Protein AF-A0AAP0DMY7-F1 (afdb_monomer_lite)

Secondary structure (DSSP, 8-state):
-------------------------HHHHHHHHHHHHHHHHTTSS----TT----TT----TTSPPPHHHHHHHHHHHHHHHHHHHHHHHHHSTTS---------THHHHHHHHHHT-EEEE-TTS-EEEHHHHGGGSTTPPPPHHHHHHHHHHHHHHHHTSTT---EEE--GGGG-HHHHSTTS-HHHHHHHHHHHHHHHTTT-TTGGG-TT-SEEEEEEEETTEEEEEEEETTTTEEEEE--BTTSS-TTTT---SS-STTS-HHHHHHHHHHHHHHHTT-TTHHHHHHPPEEEE--S--BSS-GGGHHHHHHHHHHH--SSSTT------SSHHHHHHHHHHHHHHHHHHHHH-TT-TTHHHHHHHHHHHHHHHHHHHHHHHHHHHHHHHHHHHHHHHHHHHHHHHHHHTTTT-PPPTT-HHHHHHHHHHHHHHHH---------TT-SSSTTS-HHHHHHHHHT---SS-----TTTGGG-SSS----PPPTT--HHHHHHHHHHHHHH-SHHHHHHHHTHHHHHHHTGGGTT----S-EEEEEETT-TTTTSTTHHHHHHSSHHHHHSTTEEEEEEETT--S-HHHHSHHHHHHHHHHHHHT-

Structure (mmCIF, N/CA/C/O backbone):
data_AF-A0AAP0DMY7-F1
#
_entry.id   AF-A0AAP0DMY7-F1
#
loop_
_atom_site.group_PDB
_atom_site.id
_atom_site.type_symbol
_atom_site.label_atom_id
_atom_site.label_alt_id
_atom_site.label_comp_id
_atom_site.label_asym_id
_atom_site.label_entity_id
_atom_site.label_seq_id
_atom_site.pdbx_PDB_ins_code
_atom_site.Cartn_x
_atom_site.Cartn_y
_atom_site.Cartn_z
_atom_site.occupancy
_atom_site.B_iso_or_equiv
_atom_site.auth_seq_id
_atom_site.auth_comp_id
_atom_site.auth_asym_id
_atom_site.auth_atom_id
_atom_site.pdbx_PDB_model_num
ATOM 1 N N . MET A 1 1 ? 78.404 1.050 -6.504 1.00 33.22 1 MET A N 1
ATOM 2 C CA . MET A 1 1 ? 78.507 1.822 -5.249 1.00 33.22 1 MET A CA 1
ATOM 3 C C . MET A 1 1 ? 77.389 2.849 -5.255 1.00 33.22 1 MET A C 1
ATOM 5 O O . MET A 1 1 ? 77.424 3.732 -6.095 1.00 33.22 1 MET A O 1
ATOM 9 N N . LYS A 1 2 ? 76.447 2.664 -4.326 1.00 31.78 2 LYS A N 1
ATOM 10 C CA . LYS A 1 2 ? 75.465 3.613 -3.780 1.00 31.78 2 LYS A CA 1
ATOM 11 C C . LYS A 1 2 ? 74.426 4.229 -4.722 1.00 31.78 2 LYS A C 1
ATOM 13 O O . LYS A 1 2 ? 74.643 5.258 -5.352 1.00 31.78 2 LYS A O 1
ATOM 18 N N . ASP A 1 3 ? 73.266 3.587 -4.648 1.00 28.78 3 ASP A N 1
ATOM 19 C CA . ASP A 1 3 ? 71.921 4.145 -4.726 1.00 28.78 3 ASP A CA 1
ATOM 20 C C . ASP A 1 3 ? 71.762 5.434 -3.907 1.00 28.78 3 ASP A C 1
ATOM 22 O O . ASP A 1 3 ? 72.259 5.543 -2.781 1.00 28.78 3 ASP A O 1
ATOM 26 N N . VAL A 1 4 ? 71.002 6.380 -4.458 1.00 31.36 4 VAL A N 1
ATOM 27 C CA . VAL A 1 4 ? 70.345 7.446 -3.700 1.00 31.36 4 VAL A CA 1
ATOM 28 C C . VAL A 1 4 ? 68.881 7.459 -4.122 1.00 31.36 4 VAL A C 1
ATOM 30 O O . VAL A 1 4 ? 68.542 7.816 -5.248 1.00 31.36 4 VAL A O 1
ATOM 33 N N . GLU A 1 5 ? 68.039 7.021 -3.191 1.00 30.05 5 GLU A N 1
ATOM 34 C CA . GLU A 1 5 ? 66.584 7.113 -3.219 1.00 30.05 5 GLU A CA 1
ATOM 35 C C . GLU A 1 5 ? 66.131 8.578 -3.259 1.00 30.05 5 GLU A C 1
ATOM 37 O O . GLU A 1 5 ? 66.563 9.398 -2.444 1.00 30.05 5 GLU A O 1
ATOM 42 N N . VAL A 1 6 ? 65.170 8.886 -4.130 1.00 32.16 6 VAL A N 1
ATOM 43 C CA . VAL A 1 6 ? 64.278 10.036 -3.955 1.00 32.16 6 VAL A CA 1
ATOM 44 C C . VAL A 1 6 ? 62.857 9.495 -3.861 1.00 32.16 6 VAL A C 1
ATOM 46 O O . VAL A 1 6 ? 62.374 8.798 -4.746 1.00 32.16 6 VAL A O 1
ATOM 49 N N . LYS A 1 7 ? 62.245 9.776 -2.711 1.00 28.39 7 LYS A N 1
ATOM 50 C CA . LYS A 1 7 ? 60.932 9.321 -2.259 1.00 28.39 7 LYS A CA 1
ATOM 51 C C . LYS A 1 7 ? 59.808 9.959 -3.076 1.00 28.39 7 LYS A C 1
ATOM 53 O O . LYS A 1 7 ? 59.668 11.180 -3.056 1.00 28.39 7 LYS A O 1
ATOM 58 N N . ASP A 1 8 ? 58.949 9.130 -3.659 1.00 31.23 8 ASP A N 1
ATOM 59 C CA . ASP A 1 8 ? 57.621 9.539 -4.115 1.00 31.23 8 ASP A CA 1
ATOM 60 C C . ASP A 1 8 ? 56.673 9.687 -2.916 1.00 31.23 8 ASP A C 1
ATOM 62 O O . ASP A 1 8 ? 56.383 8.733 -2.192 1.00 31.23 8 ASP A O 1
ATOM 66 N N . GLN A 1 9 ? 56.161 10.902 -2.708 1.00 28.31 9 GLN A N 1
ATOM 67 C CA . GLN A 1 9 ? 54.982 11.147 -1.882 1.00 28.31 9 GLN A CA 1
ATOM 68 C C . GLN A 1 9 ? 53.724 10.985 -2.743 1.00 28.31 9 GLN A C 1
ATOM 70 O O . GLN A 1 9 ? 53.165 11.960 -3.240 1.00 28.31 9 GLN A O 1
ATOM 75 N N . VAL A 1 10 ? 53.241 9.750 -2.880 1.00 30.94 10 VAL A N 1
ATOM 76 C CA . VAL A 1 10 ? 51.833 9.492 -3.206 1.00 30.94 10 VAL A CA 1
ATOM 77 C C . VAL A 1 10 ? 51.108 9.298 -1.880 1.00 30.94 10 VAL A C 1
ATOM 79 O O . VAL A 1 10 ? 51.170 8.244 -1.253 1.00 30.94 10 VAL A O 1
ATOM 82 N N . GLY A 1 11 ? 50.471 10.372 -1.415 1.00 26.17 11 GLY A N 1
ATOM 83 C CA . GLY A 1 11 ? 49.582 10.338 -0.264 1.00 26.17 11 GLY A CA 1
ATOM 84 C C . GLY A 1 11 ? 48.334 9.528 -0.593 1.00 26.17 11 GLY A C 1
ATOM 85 O O . GLY A 1 11 ? 47.442 10.001 -1.294 1.00 26.17 11 GLY A O 1
ATOM 86 N N . ASP A 1 12 ? 48.294 8.314 -0.059 1.00 30.17 12 ASP A N 1
ATOM 87 C CA . ASP A 1 12 ? 47.138 7.434 0.016 1.00 30.17 12 ASP A CA 1
ATOM 88 C C . ASP A 1 12 ? 45.972 8.144 0.738 1.00 30.17 12 ASP A C 1
ATOM 90 O O . ASP A 1 12 ? 45.945 8.278 1.963 1.00 30.17 12 ASP A O 1
ATOM 94 N N . LYS A 1 13 ? 45.016 8.662 -0.042 1.00 28.78 13 LYS A N 1
ATOM 95 C CA . LYS A 1 13 ? 43.703 9.130 0.429 1.00 28.78 13 LYS A CA 1
ATOM 96 C C . LYS A 1 13 ? 42.606 8.177 -0.051 1.00 28.78 13 LYS A C 1
ATOM 98 O O . LYS A 1 13 ? 41.609 8.613 -0.610 1.00 28.78 13 LYS A O 1
ATOM 103 N N . ASN A 1 14 ? 42.776 6.878 0.183 1.00 30.69 14 ASN A N 1
ATOM 104 C CA . ASN A 1 14 ? 41.689 5.902 0.116 1.00 30.69 14 ASN A CA 1
ATOM 105 C C . ASN A 1 14 ? 41.454 5.279 1.499 1.00 30.69 14 ASN A C 1
ATOM 107 O O . ASN A 1 14 ? 41.709 4.102 1.737 1.00 30.69 14 ASN A O 1
ATOM 111 N N . LYS A 1 15 ? 40.931 6.075 2.440 1.00 29.81 15 LYS A N 1
ATOM 112 C CA . LYS A 1 15 ? 40.285 5.552 3.652 1.00 29.81 15 LYS A CA 1
ATOM 113 C C . LYS A 1 15 ? 39.044 6.369 4.002 1.00 29.81 15 LYS A C 1
ATOM 115 O O . LYS A 1 15 ? 39.104 7.589 4.104 1.00 29.81 15 LYS A O 1
ATOM 120 N N . SER A 1 16 ? 37.976 5.625 4.291 1.00 30.84 16 SER A N 1
ATOM 121 C CA . SER A 1 16 ? 36.690 6.012 4.893 1.00 30.84 16 SER A CA 1
ATOM 122 C C . SER A 1 16 ? 35.523 6.404 3.976 1.00 30.84 16 SER A C 1
ATOM 124 O O . SER A 1 16 ? 34.874 7.412 4.186 1.00 30.84 16 SER A O 1
ATOM 126 N N . GLU A 1 17 ? 35.137 5.495 3.083 1.00 28.31 17 GLU A N 1
ATOM 127 C CA . GLU A 1 17 ? 33.717 5.127 2.950 1.00 28.31 17 GLU A CA 1
ATOM 128 C C . GLU A 1 17 ? 33.629 3.596 3.018 1.00 28.31 17 GLU A C 1
ATOM 130 O O . GLU A 1 17 ? 33.496 2.895 2.021 1.00 28.31 17 GLU A O 1
ATOM 135 N N . LYS A 1 18 ? 33.804 3.039 4.225 1.00 27.62 18 LYS A N 1
ATOM 136 C CA . LYS A 1 18 ? 33.257 1.711 4.507 1.00 27.62 18 LYS A CA 1
ATOM 137 C C . LYS A 1 18 ? 31.767 1.937 4.708 1.00 27.62 18 LYS A C 1
ATOM 139 O O . LYS A 1 18 ? 31.373 2.450 5.752 1.00 27.62 18 LYS A O 1
ATOM 144 N N . GLU A 1 19 ? 30.974 1.599 3.696 1.00 30.16 19 GLU A N 1
ATOM 145 C CA . GLU A 1 19 ? 29.554 1.321 3.878 1.00 30.16 19 GLU A CA 1
ATOM 146 C C . GLU A 1 19 ? 29.430 0.350 5.053 1.00 30.16 19 GLU A C 1
ATOM 148 O O . GLU A 1 19 ? 29.888 -0.794 4.993 1.00 30.16 19 GLU A O 1
ATOM 153 N N . GLU A 1 20 ? 28.868 0.832 6.152 1.00 26.41 20 GLU A N 1
ATOM 154 C CA . GLU A 1 20 ? 28.480 0.016 7.291 1.00 26.41 20 GLU A CA 1
ATOM 155 C C . GLU A 1 20 ? 27.273 -0.824 6.838 1.00 26.41 20 GLU A C 1
ATOM 157 O O . GLU A 1 20 ? 26.115 -0.493 7.087 1.00 26.41 20 GLU A O 1
ATOM 162 N N . ARG A 1 21 ? 27.536 -1.879 6.053 1.00 33.97 21 ARG A N 1
ATOM 163 C CA . ARG A 1 21 ? 26.544 -2.913 5.757 1.00 33.97 21 ARG A CA 1
ATOM 164 C C . ARG A 1 21 ? 26.190 -3.568 7.082 1.00 33.97 21 ARG A C 1
ATOM 166 O O . ARG A 1 21 ? 27.060 -4.091 7.770 1.00 33.97 21 ARG A O 1
ATOM 173 N N . MET A 1 22 ? 24.911 -3.516 7.431 1.00 36.94 22 MET A N 1
ATOM 174 C CA . MET A 1 22 ? 24.373 -4.229 8.580 1.00 36.94 22 MET A CA 1
ATOM 175 C C . MET A 1 22 ? 24.661 -5.725 8.365 1.00 36.94 22 MET A C 1
ATOM 177 O O . MET A 1 22 ? 24.179 -6.294 7.387 1.00 36.94 22 MET A O 1
ATOM 181 N N . GLU A 1 23 ? 25.481 -6.347 9.217 1.00 36.72 23 GLU A N 1
ATOM 182 C CA . GLU A 1 23 ? 25.623 -7.807 9.242 1.00 36.72 23 GLU A CA 1
ATOM 183 C C . GLU A 1 23 ? 24.262 -8.390 9.639 1.00 36.72 23 GLU A C 1
ATOM 185 O O . GLU A 1 23 ? 23.835 -8.307 10.792 1.00 36.72 23 GLU A O 1
ATOM 190 N N . ILE A 1 24 ? 23.527 -8.894 8.649 1.00 47.31 24 ILE A N 1
ATOM 191 C CA . ILE A 1 24 ? 22.260 -9.590 8.861 1.00 47.31 24 ILE A CA 1
ATOM 192 C C . ILE A 1 24 ? 22.604 -10.969 9.425 1.00 47.31 24 ILE A C 1
ATOM 194 O O . ILE A 1 24 ? 23.460 -11.662 8.878 1.00 47.31 24 ILE A O 1
ATOM 198 N N . SER A 1 25 ? 21.980 -11.359 10.539 1.00 48.72 25 SER A N 1
ATOM 199 C CA . SER A 1 25 ? 22.262 -12.664 11.137 1.00 48.72 25 SER A CA 1
ATOM 200 C C . SER A 1 25 ? 21.790 -13.797 10.211 1.00 48.72 25 SER A C 1
ATOM 202 O O . SER A 1 25 ? 20.750 -13.652 9.559 1.00 48.72 25 SER A O 1
ATOM 204 N N . PRO A 1 26 ? 22.486 -14.949 10.192 1.00 48.09 26 PRO A N 1
ATOM 205 C CA . PRO A 1 26 ? 22.055 -16.128 9.437 1.00 48.09 26 PRO A CA 1
ATOM 206 C C . PRO A 1 26 ? 20.607 -16.554 9.733 1.00 48.09 26 PRO A C 1
ATOM 208 O O . PRO A 1 26 ? 19.910 -17.030 8.848 1.00 48.09 26 PRO A O 1
ATOM 211 N N . GLU A 1 27 ? 20.116 -16.307 10.951 1.00 49.59 27 GLU A N 1
ATOM 212 C CA . GLU A 1 27 ? 18.732 -16.577 11.368 1.00 49.59 27 GLU A CA 1
ATOM 213 C C . GLU A 1 27 ? 17.700 -15.697 10.635 1.00 49.59 27 GLU A C 1
ATOM 215 O O . GLU A 1 27 ? 16.601 -16.151 10.313 1.00 49.59 27 GLU A O 1
ATOM 220 N N . VAL A 1 28 ? 18.031 -14.430 10.355 1.00 54.03 28 VAL A N 1
ATOM 221 C CA . VAL A 1 28 ? 17.162 -13.516 9.592 1.00 54.03 28 VAL A CA 1
ATOM 222 C C . VAL A 1 28 ? 17.179 -13.879 8.109 1.00 54.03 28 VAL A C 1
ATOM 224 O O . VAL A 1 28 ? 16.142 -13.799 7.455 1.00 54.03 28 VAL A O 1
ATOM 227 N N . GLU A 1 29 ? 18.327 -14.311 7.588 1.00 52.09 29 GLU A N 1
ATOM 228 C CA . GLU A 1 29 ? 18.454 -14.832 6.225 1.00 52.09 29 GLU A CA 1
ATOM 229 C C . GLU A 1 29 ? 17.664 -16.133 6.043 1.00 52.09 29 GLU A C 1
ATOM 231 O O . GLU A 1 29 ? 16.883 -16.250 5.099 1.00 52.09 29 GLU A O 1
ATOM 236 N N . GLU A 1 30 ? 17.768 -17.068 6.988 1.00 54.69 30 GLU A N 1
ATOM 237 C CA . GLU A 1 30 ? 16.985 -18.300 6.987 1.00 54.69 30 GLU A CA 1
ATOM 238 C C . GLU A 1 30 ? 15.486 -17.997 7.082 1.00 54.69 30 GLU A C 1
ATOM 240 O O . GLU A 1 30 ? 14.722 -18.495 6.261 1.00 54.69 30 GLU A O 1
ATOM 245 N N . LYS A 1 31 ? 15.054 -17.096 7.978 1.00 56.88 31 LYS A N 1
ATOM 246 C CA . LYS A 1 31 ? 13.648 -16.666 8.072 1.00 56.88 31 LYS A CA 1
ATOM 247 C C . LYS A 1 31 ? 13.155 -15.980 6.794 1.00 56.88 31 LYS A C 1
ATOM 249 O O . LYS A 1 31 ? 12.044 -16.262 6.363 1.00 56.88 31 LYS A O 1
ATOM 254 N N . TYR A 1 32 ? 13.965 -15.132 6.159 1.00 61.94 32 TYR A N 1
ATOM 255 C CA . TYR A 1 32 ? 13.622 -14.472 4.893 1.00 61.94 32 TYR A CA 1
ATOM 256 C C . TYR A 1 32 ? 13.471 -15.483 3.749 1.00 61.94 32 TYR A C 1
ATOM 258 O O . TYR A 1 32 ? 12.486 -15.456 3.010 1.00 61.94 32 TYR A O 1
ATOM 266 N N . ILE A 1 33 ? 14.411 -16.426 3.631 1.00 59.09 33 ILE A N 1
ATOM 267 C CA . ILE A 1 33 ? 14.367 -17.509 2.642 1.00 59.09 33 ILE A CA 1
ATOM 268 C C . ILE A 1 33 ? 13.181 -18.441 2.918 1.00 59.09 33 ILE A C 1
ATOM 270 O O . ILE A 1 33 ? 12.505 -18.856 1.977 1.00 59.09 33 ILE A O 1
ATOM 274 N N . VAL A 1 34 ? 12.905 -18.753 4.186 1.00 55.09 34 VAL A N 1
ATOM 275 C CA . VAL A 1 34 ? 11.767 -19.569 4.616 1.00 55.09 34 VAL A CA 1
ATOM 276 C C . VAL A 1 34 ? 10.459 -18.841 4.339 1.00 55.09 34 VAL A C 1
ATOM 278 O O . VAL A 1 34 ? 9.608 -19.439 3.714 1.00 55.09 34 VAL A O 1
ATOM 281 N N . GLU A 1 35 ? 10.275 -17.563 4.666 1.00 54.47 35 GLU A N 1
ATOM 282 C CA . GLU A 1 35 ? 9.043 -16.819 4.342 1.00 54.47 35 GLU A CA 1
ATOM 283 C C . GLU A 1 35 ? 8.831 -16.692 2.822 1.00 54.47 35 GLU A C 1
ATOM 285 O O . GLU A 1 35 ? 7.709 -16.866 2.333 1.00 54.47 35 GLU A O 1
ATOM 290 N N . LYS A 1 36 ? 9.917 -16.490 2.061 1.00 54.31 36 LYS A N 1
ATOM 291 C CA . LYS A 1 36 ? 9.911 -16.504 0.590 1.00 54.31 36 LYS A CA 1
ATOM 292 C C . LYS A 1 36 ? 9.543 -17.889 0.027 1.00 54.31 36 LYS A C 1
ATOM 294 O O . LYS A 1 36 ? 8.844 -17.954 -0.978 1.00 54.31 36 LYS A O 1
ATOM 299 N N . LYS A 1 37 ? 9.942 -18.995 0.678 1.00 46.88 37 LYS A N 1
ATOM 300 C CA . LYS A 1 37 ? 9.640 -20.389 0.275 1.00 46.88 37 LYS A CA 1
ATOM 301 C C . LYS A 1 37 ? 8.308 -20.936 0.817 1.00 46.88 37 LYS A C 1
ATOM 303 O O . LYS A 1 37 ? 7.601 -21.620 0.088 1.00 46.88 37 LYS A O 1
ATOM 308 N N . VAL A 1 38 ? 7.910 -20.626 2.046 1.00 45.56 38 VAL A N 1
ATOM 309 C CA . VAL A 1 38 ? 6.677 -21.098 2.702 1.00 45.56 38 VAL A CA 1
ATOM 310 C C . VAL A 1 38 ? 5.460 -20.614 1.929 1.00 45.56 38 VAL A C 1
ATOM 312 O O . VAL A 1 38 ? 4.550 -21.396 1.696 1.00 45.56 38 VAL A O 1
ATOM 315 N N . ARG A 1 39 ? 5.467 -19.390 1.387 1.00 42.44 39 ARG A N 1
ATOM 316 C CA . ARG A 1 39 ? 4.381 -18.941 0.496 1.00 42.44 39 ARG A CA 1
ATOM 317 C C . ARG A 1 39 ? 4.388 -19.582 -0.894 1.00 42.44 39 ARG A C 1
ATOM 319 O O . ARG A 1 39 ? 3.336 -19.632 -1.516 1.00 42.44 39 ARG A O 1
ATOM 326 N N . THR A 1 40 ? 5.514 -20.142 -1.346 1.00 36.81 40 THR A N 1
ATOM 327 C CA . THR A 1 40 ? 5.534 -20.979 -2.562 1.00 36.81 40 THR A CA 1
ATOM 328 C C . THR A 1 40 ? 4.990 -22.394 -2.329 1.00 36.81 40 THR A C 1
ATOM 330 O O . THR A 1 40 ? 4.671 -23.064 -3.303 1.00 36.81 40 THR A O 1
ATOM 333 N N . HIS A 1 41 ? 4.878 -22.853 -1.072 1.00 34.12 41 HIS A N 1
ATOM 334 C CA . HIS A 1 41 ? 4.470 -24.225 -0.713 1.00 34.12 41 HIS A CA 1
ATOM 335 C C . HIS A 1 41 ? 3.215 -24.311 0.180 1.00 34.12 41 HIS A C 1
ATOM 337 O O . HIS A 1 41 ? 2.696 -25.404 0.395 1.00 34.12 41 HIS A O 1
ATOM 343 N N . ALA A 1 42 ? 2.675 -23.191 0.673 1.00 32.53 42 ALA A N 1
ATOM 344 C CA . ALA A 1 42 ? 1.451 -23.143 1.475 1.00 32.53 42 ALA A CA 1
ATOM 345 C C . ALA A 1 42 ? 0.194 -23.359 0.608 1.00 32.53 42 ALA A C 1
ATOM 347 O O . ALA A 1 42 ? -0.609 -22.454 0.387 1.00 32.53 42 ALA A O 1
ATOM 348 N N . LYS A 1 43 ? 0.038 -24.582 0.097 1.00 36.59 43 LYS A N 1
ATOM 349 C CA . LYS A 1 43 ? -1.237 -25.156 -0.355 1.00 36.59 43 LYS A CA 1
ATOM 350 C C . LYS A 1 43 ? -1.538 -26.517 0.274 1.00 36.59 43 LYS A C 1
ATOM 352 O O . LYS A 1 43 ? -2.579 -27.091 -0.023 1.00 36.59 43 LYS A O 1
ATOM 357 N N . GLU A 1 44 ? -0.708 -27.000 1.193 1.00 36.03 44 GLU A N 1
ATOM 358 C CA . GLU A 1 44 ? -0.984 -28.230 1.931 1.00 36.03 44 GLU A CA 1
ATOM 359 C C . GLU A 1 44 ? -0.883 -27.969 3.440 1.00 36.03 44 GLU A C 1
ATOM 361 O O . GLU A 1 44 ? 0.205 -27.926 4.002 1.00 36.03 44 GLU A O 1
ATOM 366 N N . GLY A 1 45 ? -2.037 -27.789 4.097 1.00 34.94 45 GLY A N 1
ATOM 367 C CA . GLY A 1 45 ? -2.200 -28.313 5.457 1.00 34.94 45 GLY A CA 1
ATOM 368 C C . GLY A 1 45 ? -2.427 -27.380 6.652 1.00 34.94 45 GLY A C 1
ATOM 369 O O . GLY A 1 45 ? -2.497 -27.919 7.748 1.00 34.94 45 GLY A O 1
ATOM 370 N N . GLU A 1 46 ? -2.603 -26.059 6.522 1.00 30.84 46 GLU A N 1
ATOM 371 C CA . GLU A 1 46 ? -2.978 -25.215 7.679 1.00 30.84 46 GLU A CA 1
ATOM 372 C C . GLU A 1 46 ? -4.123 -24.243 7.349 1.00 30.84 46 GLU A C 1
ATOM 374 O O . GLU A 1 46 ? -4.069 -23.506 6.360 1.00 30.84 46 GLU A O 1
ATOM 379 N N . GLU A 1 47 ? -5.177 -24.246 8.177 1.00 33.34 47 GLU A N 1
ATOM 380 C CA . GLU A 1 47 ? -6.313 -23.319 8.100 1.00 33.34 47 GLU A CA 1
ATOM 381 C C . GLU A 1 47 ? -5.849 -21.877 8.351 1.00 33.34 47 GLU A C 1
ATOM 383 O O . GLU A 1 47 ? -5.790 -21.376 9.474 1.00 33.34 47 GLU A O 1
ATOM 388 N N . TYR A 1 48 ? -5.518 -21.187 7.263 1.00 29.67 48 TYR A N 1
ATOM 389 C CA . TYR A 1 48 ? -5.289 -19.751 7.253 1.00 29.67 48 TYR A CA 1
ATOM 390 C C . TYR A 1 48 ? -6.623 -19.004 7.404 1.00 29.67 48 TYR A C 1
ATOM 392 O O . TYR A 1 48 ? -7.553 -19.188 6.618 1.00 29.67 48 TYR A O 1
ATOM 400 N N . ASN A 1 49 ? -6.695 -18.135 8.417 1.00 29.45 49 ASN A N 1
ATOM 401 C CA . ASN A 1 49 ? -7.840 -17.277 8.734 1.00 29.45 49 ASN A CA 1
ATOM 402 C C . ASN A 1 49 ? -8.455 -16.614 7.484 1.00 29.45 49 ASN A C 1
ATOM 404 O O . ASN A 1 49 ? -7.795 -15.860 6.766 1.00 29.45 49 ASN A O 1
ATOM 408 N N . ALA A 1 50 ? -9.755 -16.830 7.281 1.00 28.09 50 ALA A N 1
ATOM 409 C CA . ALA A 1 50 ? -10.524 -16.436 6.098 1.00 28.09 50 ALA A CA 1
ATOM 410 C C . ALA A 1 50 ? -10.703 -14.910 5.873 1.00 28.09 50 ALA A C 1
ATOM 412 O O . ALA A 1 50 ? -11.422 -14.508 4.958 1.00 28.09 50 ALA A O 1
ATOM 413 N N . GLU A 1 51 ? -10.046 -14.040 6.650 1.00 31.73 51 GLU A N 1
ATOM 414 C CA . GLU A 1 51 ? -10.118 -12.573 6.499 1.00 31.73 51 GLU A CA 1
ATOM 415 C C . GLU A 1 51 ? -9.008 -11.968 5.613 1.00 31.73 51 GLU A C 1
ATOM 417 O O . GLU A 1 51 ? -9.112 -10.808 5.200 1.00 31.73 51 GLU A O 1
ATOM 422 N N . GLU A 1 52 ? -7.979 -12.743 5.252 1.00 37.69 52 GLU A N 1
ATOM 423 C CA . GLU A 1 52 ? -6.956 -12.371 4.258 1.00 37.69 52 GLU A CA 1
ATOM 424 C C . GLU A 1 52 ? -7.183 -13.099 2.922 1.00 37.69 52 GLU A C 1
ATOM 426 O O . GLU A 1 52 ? -6.259 -13.618 2.301 1.00 37.69 52 GLU A O 1
ATOM 431 N N . LYS A 1 53 ? -8.418 -13.093 2.404 1.00 28.36 53 LYS A N 1
ATOM 432 C CA . LYS A 1 53 ? -8.589 -13.232 0.951 1.00 28.36 53 LYS A CA 1
ATOM 433 C C . LYS A 1 53 ? -8.015 -11.977 0.294 1.00 28.36 53 LYS A C 1
ATOM 435 O O . LYS A 1 53 ? -8.713 -10.983 0.097 1.00 28.36 53 LYS A O 1
ATOM 440 N N . MET A 1 54 ? -6.723 -12.011 -0.031 1.00 38.03 54 MET A N 1
ATOM 441 C CA . MET A 1 54 ? -6.216 -11.227 -1.150 1.00 38.03 54 MET A CA 1
ATOM 442 C C . MET A 1 54 ? -7.085 -11.591 -2.354 1.00 38.03 54 MET A C 1
ATOM 444 O O . MET A 1 54 ? -7.245 -12.770 -2.666 1.00 38.03 54 MET A O 1
ATOM 448 N N . SER A 1 55 ? -7.720 -10.590 -2.965 1.00 34.56 55 SER A N 1
ATOM 449 C CA . SER A 1 55 ? -8.478 -10.777 -4.200 1.00 34.56 55 SER A CA 1
ATOM 450 C C . SER A 1 55 ? -7.616 -11.522 -5.221 1.00 34.56 55 SER A C 1
ATOM 452 O O . SER A 1 55 ? -6.391 -11.377 -5.222 1.00 34.56 55 SER A O 1
ATOM 454 N N . GLU A 1 56 ? -8.249 -12.283 -6.115 1.00 35.28 56 GLU A N 1
ATOM 455 C CA . GLU A 1 56 ? -7.594 -13.064 -7.182 1.00 35.28 56 GLU A CA 1
ATOM 456 C C . GLU A 1 56 ? -6.681 -12.228 -8.118 1.00 35.28 56 GLU A C 1
ATOM 458 O O . GLU A 1 56 ? -6.027 -12.784 -8.996 1.00 35.28 56 GLU A O 1
ATOM 463 N N . GLU A 1 57 ? -6.572 -10.907 -7.911 1.00 45.47 57 GLU A N 1
ATOM 464 C CA . GLU A 1 57 ? -5.723 -9.983 -8.671 1.00 45.47 57 GLU A CA 1
ATOM 465 C C . GLU A 1 57 ? -4.617 -9.271 -7.857 1.00 45.47 57 GLU A C 1
ATOM 467 O O . GLU A 1 57 ? -3.890 -8.452 -8.416 1.00 45.47 57 GLU A O 1
ATOM 472 N N . GLY A 1 58 ? -4.442 -9.543 -6.556 1.00 61.66 58 GLY A N 1
ATOM 473 C CA . GLY A 1 58 ? -3.332 -8.986 -5.751 1.00 61.66 58 GLY A CA 1
ATOM 474 C C . GLY A 1 58 ? -3.336 -7.457 -5.548 1.00 61.66 58 GLY A C 1
ATOM 475 O O . GLY A 1 58 ? -2.474 -6.920 -4.853 1.00 61.66 58 GLY A O 1
ATOM 476 N N . MET A 1 59 ? -4.313 -6.748 -6.116 1.00 78.12 59 MET A N 1
ATOM 477 C CA . MET A 1 59 ? -4.473 -5.300 -6.018 1.00 78.12 59 MET A CA 1
ATOM 478 C C . MET A 1 59 ? -5.259 -4.913 -4.761 1.00 78.12 59 MET A C 1
ATOM 480 O O . MET A 1 59 ? -6.297 -5.497 -4.446 1.00 78.12 59 MET A O 1
ATOM 484 N N . MET A 1 60 ? -4.799 -3.877 -4.056 1.00 83.00 60 MET A N 1
ATOM 485 C CA . MET A 1 60 ? -5.467 -3.395 -2.850 1.00 83.00 60 MET A CA 1
ATOM 486 C C . MET A 1 60 ? -6.892 -2.883 -3.133 1.00 83.00 60 MET A C 1
ATOM 488 O O . MET A 1 60 ? -7.103 -2.098 -4.061 1.00 83.00 60 MET A O 1
ATOM 492 N N . ASP A 1 61 ? -7.874 -3.263 -2.308 1.00 84.19 61 ASP A N 1
ATOM 493 C CA . ASP A 1 61 ? -9.232 -2.712 -2.413 1.00 84.19 61 ASP A CA 1
ATOM 494 C C . ASP A 1 61 ? -9.259 -1.252 -1.938 1.00 84.19 61 ASP A C 1
ATOM 496 O O . ASP A 1 61 ? -9.145 -0.963 -0.742 1.00 84.19 61 ASP A O 1
ATOM 500 N N . ILE A 1 62 ? -9.432 -0.344 -2.896 1.00 85.69 62 ILE A N 1
ATOM 501 C CA . ILE A 1 62 ? -9.435 1.109 -2.719 1.00 85.69 62 ILE A CA 1
ATOM 502 C C . ILE A 1 62 ? -10.668 1.641 -1.964 1.00 85.69 62 ILE A C 1
ATOM 504 O O . ILE A 1 62 ? -10.622 2.741 -1.412 1.00 85.69 62 ILE A O 1
ATOM 508 N N . ASN A 1 63 ? -11.765 0.876 -1.915 1.00 83.25 63 ASN A N 1
ATOM 509 C CA . ASN A 1 63 ? -13.042 1.306 -1.332 1.00 83.25 63 ASN A CA 1
ATOM 510 C C . ASN A 1 63 ? -13.303 0.724 0.069 1.00 83.25 63 ASN A C 1
ATOM 512 O O . ASN A 1 63 ? -14.211 1.181 0.764 1.00 83.25 63 ASN A O 1
ATOM 516 N N . ARG A 1 64 ? -12.519 -0.265 0.511 1.00 84.50 64 ARG A N 1
ATOM 517 C CA . ARG A 1 64 ? -12.667 -0.890 1.834 1.00 84.50 64 ARG A CA 1
ATOM 518 C C . ARG A 1 64 ? -12.323 0.090 2.974 1.00 84.50 64 ARG A C 1
ATOM 520 O O . ARG A 1 64 ? -11.457 0.958 2.854 1.00 84.50 64 ARG A O 1
ATOM 527 N N . ALA A 1 65 ? -12.915 -0.112 4.151 1.00 73.62 65 ALA A N 1
ATOM 528 C CA . ALA A 1 65 ? -12.526 0.593 5.376 1.00 73.62 65 ALA A CA 1
ATOM 529 C C . ALA A 1 65 ? -1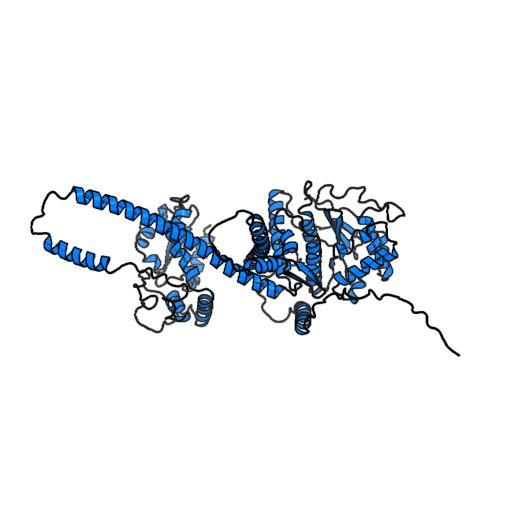1.212 0.060 5.989 1.00 73.62 65 ALA A C 1
ATOM 531 O O . ALA A 1 65 ? -10.928 -1.137 5.937 1.00 73.62 65 ALA A O 1
ATOM 532 N N . ALA A 1 66 ? -10.431 0.945 6.618 1.00 76.38 66 ALA A N 1
ATOM 533 C CA . ALA A 1 66 ? -9.199 0.571 7.315 1.00 76.38 66 ALA A CA 1
ATOM 534 C C . ALA A 1 66 ? -9.475 -0.398 8.472 1.00 76.38 66 ALA A C 1
ATOM 536 O O . ALA A 1 66 ? -10.336 -0.116 9.320 1.00 76.38 66 ALA A O 1
ATOM 537 N N . ASN A 1 67 ? -8.714 -1.485 8.554 1.00 81.19 67 ASN A N 1
ATOM 538 C CA . ASN A 1 67 ? -8.798 -2.437 9.656 1.00 81.19 67 ASN A CA 1
ATOM 539 C C . ASN A 1 67 ? -8.055 -1.929 10.910 1.00 81.19 67 ASN A C 1
ATOM 541 O O . ASN A 1 67 ? -7.360 -0.910 10.894 1.00 81.19 67 ASN A O 1
ATOM 545 N N . LYS A 1 68 ? -8.216 -2.633 12.036 1.00 78.12 68 LYS A N 1
ATOM 546 C CA . LYS A 1 68 ? -7.610 -2.241 13.320 1.00 78.12 68 LYS A CA 1
ATOM 547 C C . LYS A 1 68 ? -6.081 -2.149 13.246 1.00 78.12 68 LYS A C 1
ATOM 549 O O . LYS A 1 68 ? -5.510 -1.218 13.807 1.00 78.12 68 LYS A O 1
ATOM 554 N N . ARG A 1 69 ? -5.429 -3.083 12.549 1.00 80.12 69 ARG A N 1
ATOM 555 C CA . ARG A 1 69 ? -3.967 -3.137 12.404 1.00 80.12 69 ARG A CA 1
ATOM 556 C C . ARG A 1 69 ? -3.441 -1.950 11.597 1.00 80.12 69 ARG A C 1
ATOM 558 O O . ARG A 1 69 ? -2.508 -1.289 12.040 1.00 80.12 69 ARG A O 1
ATOM 565 N N . GLU A 1 70 ? -4.082 -1.628 10.477 1.00 84.75 70 GLU A N 1
ATOM 566 C CA . GLU A 1 70 ? -3.754 -0.453 9.657 1.00 84.75 70 GLU A CA 1
ATOM 567 C C . GLU A 1 70 ? -3.894 0.845 10.464 1.00 84.75 70 GLU A C 1
ATOM 569 O O . GLU A 1 70 ? -2.999 1.685 10.455 1.00 84.75 70 GLU A O 1
ATOM 574 N N . ARG A 1 71 ? -4.965 0.992 11.257 1.00 82.81 71 ARG A N 1
ATOM 575 C CA . ARG A 1 71 ? -5.147 2.179 12.114 1.00 82.81 71 ARG A CA 1
ATOM 576 C C . ARG A 1 71 ? -4.022 2.339 13.142 1.00 82.81 71 ARG A C 1
ATOM 578 O O . ARG A 1 71 ? -3.567 3.460 13.358 1.00 82.81 71 ARG A O 1
ATOM 585 N N . LEU A 1 72 ? -3.563 1.246 13.755 1.00 81.69 72 LEU A N 1
ATOM 586 C CA . LEU A 1 72 ? -2.463 1.267 14.730 1.00 81.69 72 LEU A CA 1
ATOM 587 C C . LEU A 1 72 ? -1.129 1.656 14.082 1.00 81.69 72 LEU A C 1
ATOM 589 O O . LEU A 1 72 ? -0.411 2.509 14.604 1.00 81.69 72 LEU A O 1
ATOM 593 N N . LEU A 1 73 ? -0.817 1.074 12.924 1.00 85.12 73 LEU A N 1
ATOM 594 C CA . LEU A 1 73 ? 0.388 1.402 12.158 1.00 85.12 73 LEU A CA 1
ATOM 595 C C . LEU A 1 73 ? 0.382 2.855 11.685 1.00 85.12 73 LEU A C 1
ATOM 597 O O . LEU A 1 73 ? 1.394 3.552 11.793 1.00 85.12 73 LEU A O 1
ATOM 601 N N . TRP A 1 74 ? -0.771 3.339 11.227 1.00 88.69 74 TRP A N 1
ATOM 602 C CA . TRP A 1 74 ? -0.937 4.736 10.858 1.00 88.69 74 TRP A CA 1
ATOM 603 C C . TRP A 1 74 ? -0.702 5.664 12.053 1.00 88.69 74 TRP A C 1
ATOM 605 O O . TRP A 1 74 ? 0.104 6.587 11.960 1.00 88.69 74 TRP A O 1
ATOM 615 N N . GLN A 1 75 ? -1.316 5.394 13.210 1.00 83.44 75 GLN A N 1
ATOM 616 C CA . GLN A 1 75 ? -1.093 6.173 14.437 1.00 83.44 75 GLN A CA 1
ATOM 617 C C . GLN A 1 75 ? 0.375 6.172 14.877 1.00 83.44 75 GLN A C 1
ATOM 619 O O . GLN A 1 75 ? 0.896 7.212 15.284 1.00 83.44 75 GLN A O 1
ATOM 624 N N . TYR A 1 76 ? 1.057 5.032 14.756 1.00 86.50 76 TYR A N 1
ATOM 625 C CA . TYR A 1 76 ? 2.485 4.930 15.034 1.00 86.50 76 TYR A CA 1
ATOM 626 C C . TYR A 1 76 ? 3.310 5.861 14.143 1.00 86.50 76 TYR A C 1
ATOM 628 O O . TYR A 1 76 ? 4.105 6.659 14.647 1.00 86.50 76 TYR A O 1
ATOM 636 N N . LEU A 1 77 ? 3.065 5.832 12.829 1.00 87.38 77 LEU A N 1
ATOM 637 C CA . LEU A 1 77 ? 3.723 6.731 11.885 1.00 87.38 77 LEU A CA 1
ATOM 638 C C . LEU A 1 77 ? 3.440 8.203 12.222 1.00 87.38 77 LEU A C 1
ATOM 640 O O . LEU A 1 77 ? 4.366 9.015 12.230 1.00 87.38 77 LEU A O 1
ATOM 644 N N . MET A 1 78 ? 2.190 8.548 12.553 1.00 85.50 78 MET A N 1
ATOM 645 C CA . MET A 1 78 ? 1.809 9.905 12.964 1.00 85.50 78 MET A CA 1
ATOM 646 C C . MET A 1 78 ? 2.589 10.360 14.206 1.00 85.50 78 MET A C 1
ATOM 648 O O . MET A 1 78 ? 3.105 11.480 14.226 1.00 85.50 78 MET A O 1
ATOM 652 N N . ALA A 1 79 ? 2.740 9.496 15.213 1.00 81.94 79 ALA A N 1
ATOM 653 C CA . ALA A 1 79 ? 3.522 9.790 16.413 1.00 81.94 79 ALA A CA 1
ATOM 654 C C . ALA A 1 79 ? 5.010 10.023 16.088 1.00 81.94 79 ALA A C 1
ATOM 656 O O . ALA A 1 79 ? 5.607 10.985 16.579 1.00 81.94 79 ALA A O 1
ATOM 657 N N . CYS A 1 80 ? 5.594 9.218 15.192 1.00 81.56 80 CYS A N 1
ATOM 658 C CA . CYS A 1 80 ? 6.955 9.430 14.689 1.00 81.56 80 CYS A CA 1
ATOM 659 C C . CYS A 1 80 ? 7.129 10.781 13.974 1.00 81.56 80 CYS A C 1
ATOM 661 O O . CYS A 1 80 ? 8.216 11.347 14.004 1.00 81.56 80 CYS A O 1
ATOM 663 N N . GLN A 1 81 ? 6.085 11.326 13.339 1.00 81.81 81 GLN A N 1
ATOM 664 C CA . GLN A 1 81 ? 6.152 12.660 12.728 1.00 81.81 81 GLN A CA 1
ATOM 665 C C . GLN A 1 81 ? 6.012 13.792 13.752 1.00 81.81 81 GLN A C 1
ATOM 667 O O . GLN A 1 81 ? 6.615 14.854 13.593 1.00 81.81 81 GLN A O 1
ATOM 672 N N . GLN A 1 82 ? 5.215 13.590 14.804 1.00 73.19 82 GLN A N 1
ATOM 673 C CA . GLN A 1 82 ? 4.986 14.593 15.848 1.00 73.19 82 GLN A CA 1
ATOM 674 C C . GLN A 1 82 ? 6.218 14.828 16.726 1.00 73.19 82 GLN A C 1
ATOM 676 O O . GLN A 1 82 ? 6.407 15.939 17.225 1.00 73.19 82 GLN A O 1
ATOM 681 N N . SER A 1 83 ? 7.110 13.842 16.838 1.00 62.69 83 SER A N 1
ATOM 682 C CA . SER A 1 83 ? 8.371 13.982 17.567 1.00 62.69 83 SER A CA 1
ATOM 683 C C . SER A 1 83 ? 9.291 15.084 16.998 1.00 62.69 83 SER A C 1
ATOM 685 O O . SER A 1 83 ? 10.124 15.629 17.718 1.00 62.69 83 SER A O 1
ATOM 687 N N . LYS A 1 84 ? 9.072 15.519 15.746 1.00 48.47 84 LYS A N 1
ATOM 688 C CA . LYS A 1 84 ? 9.723 16.689 15.127 1.00 48.47 84 LYS A CA 1
ATOM 689 C C . LYS A 1 84 ? 9.291 18.034 15.737 1.00 48.47 84 LYS A C 1
ATOM 691 O O . LYS A 1 84 ? 10.088 18.968 15.750 1.00 48.47 84 LYS A O 1
ATOM 696 N N . LYS A 1 85 ? 8.041 18.166 16.211 1.00 46.94 85 LYS A N 1
ATOM 697 C CA . LYS A 1 85 ? 7.490 19.453 16.689 1.00 46.94 85 LYS A CA 1
ATOM 698 C C . LYS A 1 85 ? 8.038 19.866 18.061 1.00 46.94 85 LYS A C 1
ATOM 700 O O . LYS A 1 85 ? 8.296 21.050 18.241 1.00 46.94 85 LYS A O 1
ATOM 705 N N . LYS A 1 86 ? 8.304 18.914 18.970 1.00 45.06 86 LYS A N 1
ATOM 706 C CA . LYS A 1 86 ? 8.965 19.191 20.267 1.00 45.06 86 LYS A CA 1
ATOM 707 C C . LYS A 1 86 ? 10.364 19.797 20.079 1.00 45.06 86 LYS A C 1
ATOM 709 O O . LYS A 1 86 ? 10.659 20.847 20.621 1.00 45.06 86 LYS A O 1
ATOM 714 N N . VAL A 1 87 ? 11.162 19.228 19.172 1.00 40.94 87 VAL A N 1
ATOM 715 C CA . VAL A 1 87 ? 12.553 19.653 18.909 1.00 40.94 87 VAL A CA 1
ATOM 716 C C . VAL A 1 87 ? 12.673 21.080 18.346 1.00 40.94 87 VAL A C 1
ATOM 718 O O . VAL A 1 87 ? 13.727 21.698 18.477 1.00 40.94 87 VAL A O 1
ATOM 721 N N . LYS A 1 88 ? 11.631 21.596 17.677 1.00 35.84 88 LYS A N 1
ATOM 722 C CA . LYS A 1 88 ? 11.631 22.958 17.117 1.00 35.84 88 LYS A CA 1
ATOM 723 C C . LYS A 1 88 ? 11.089 23.988 18.118 1.00 35.84 88 LYS A C 1
ATOM 725 O O . LYS A 1 88 ? 11.667 25.058 18.220 1.00 35.84 88 LYS A O 1
ATOM 730 N N . ALA A 1 89 ? 10.060 23.632 18.892 1.00 37.91 89 ALA A N 1
ATOM 731 C CA . ALA A 1 89 ? 9.507 24.490 19.943 1.00 37.91 89 ALA A CA 1
ATOM 732 C C . ALA A 1 89 ? 10.504 24.744 21.091 1.00 37.91 89 ALA A C 1
ATOM 734 O O . ALA A 1 89 ? 10.594 25.869 21.569 1.00 37.91 89 ALA A O 1
ATOM 735 N N . ASP A 1 90 ? 11.311 23.744 21.462 1.00 40.31 90 ASP A N 1
ATOM 736 C CA . ASP A 1 90 ? 12.323 23.892 22.521 1.00 40.31 90 ASP A CA 1
ATOM 737 C C . ASP A 1 90 ? 13.488 24.818 22.116 1.00 40.31 90 ASP A C 1
ATOM 739 O O . ASP A 1 90 ? 14.141 25.392 22.976 1.00 40.31 90 ASP A O 1
ATOM 743 N N . LYS A 1 91 ? 13.741 25.011 20.810 1.00 39.31 91 LYS A N 1
ATOM 744 C CA . LYS A 1 91 ? 14.779 25.938 20.317 1.00 39.31 91 LYS A CA 1
ATOM 745 C C . LYS A 1 91 ? 14.314 27.389 20.215 1.00 39.31 91 LYS A C 1
ATOM 747 O O . LYS A 1 91 ? 15.146 28.288 20.277 1.00 39.31 91 LYS A O 1
ATOM 752 N N . ASP A 1 92 ? 13.015 27.608 20.027 1.00 39.12 92 ASP A N 1
ATOM 753 C CA . ASP A 1 92 ? 12.443 28.950 19.886 1.00 39.12 92 ASP A CA 1
ATOM 754 C C . ASP A 1 92 ? 12.079 29.567 21.255 1.00 39.12 92 ASP A C 1
ATOM 756 O O . ASP A 1 92 ? 11.980 30.787 21.363 1.00 39.12 92 ASP A O 1
ATOM 760 N N . ASN A 1 93 ? 11.949 28.748 22.311 1.00 37.62 93 ASN A N 1
ATOM 761 C CA . ASN A 1 93 ? 11.664 29.196 23.683 1.00 37.62 93 ASN A CA 1
ATOM 762 C C . ASN A 1 93 ? 12.905 29.580 24.514 1.00 37.62 93 ASN A C 1
ATOM 764 O O . ASN A 1 93 ? 12.750 30.110 25.609 1.00 37.62 93 ASN A O 1
ATOM 768 N N . ASP A 1 94 ? 14.120 29.385 23.999 1.00 38.88 94 ASP A N 1
ATOM 769 C CA . ASP A 1 94 ? 15.383 29.660 24.712 1.00 38.88 94 ASP A CA 1
ATOM 770 C C . ASP A 1 94 ? 15.818 31.147 24.627 1.00 38.88 94 ASP A C 1
ATOM 772 O O . ASP A 1 94 ? 17.001 31.485 24.639 1.00 38.88 94 ASP A O 1
ATOM 776 N N . LYS A 1 95 ? 14.852 32.066 24.462 1.00 36.22 95 LYS A N 1
ATOM 777 C CA . LYS A 1 95 ? 15.080 33.521 24.331 1.00 36.22 95 LYS A CA 1
ATOM 778 C C . LYS A 1 95 ? 14.242 34.402 25.263 1.00 36.22 95 LYS A C 1
ATOM 780 O O . LYS A 1 95 ? 14.247 35.621 25.097 1.00 36.22 95 LYS A O 1
ATOM 785 N N . CYS A 1 96 ? 13.568 33.834 26.259 1.00 29.30 96 CYS A N 1
ATOM 786 C CA . CYS A 1 96 ? 12.961 34.625 27.328 1.00 29.30 96 CYS A CA 1
ATOM 787 C C . CYS A 1 96 ? 13.563 34.221 28.672 1.00 29.30 96 CYS A C 1
ATOM 789 O O . CYS A 1 96 ? 13.340 33.118 29.161 1.00 29.30 96 CYS A O 1
ATOM 791 N N . GLU A 1 97 ? 14.364 35.129 29.222 1.00 31.97 97 GLU A N 1
ATOM 792 C CA . GLU A 1 97 ? 14.996 35.012 30.528 1.00 31.97 97 GLU A CA 1
ATOM 793 C C . GLU A 1 97 ? 13.980 35.040 31.683 1.00 31.97 97 GLU A C 1
ATOM 795 O O . GLU A 1 97 ? 13.047 35.844 31.701 1.00 31.97 97 GLU A O 1
ATOM 800 N N . ASN A 1 98 ? 14.323 34.212 32.672 1.00 28.58 98 ASN A N 1
ATOM 801 C CA . ASN A 1 98 ? 14.097 34.289 34.116 1.00 28.58 98 ASN A CA 1
ATOM 802 C C . ASN A 1 98 ? 12.813 33.727 34.763 1.00 28.58 98 ASN A C 1
ATOM 804 O O . ASN A 1 98 ? 11.700 34.222 34.612 1.00 28.58 98 ASN A O 1
ATOM 808 N N . ASP A 1 99 ? 13.132 32.753 35.622 1.00 29.08 99 ASP A N 1
ATOM 809 C CA . ASP A 1 99 ? 12.568 32.375 36.917 1.00 29.08 99 ASP A CA 1
ATOM 810 C C . ASP A 1 99 ? 11.753 31.072 37.038 1.00 29.08 99 ASP A C 1
ATOM 812 O O . ASP A 1 99 ? 10.695 30.865 36.453 1.00 29.08 99 ASP A O 1
ATOM 816 N N . GLU A 1 100 ? 12.321 30.224 37.907 1.00 26.69 100 GLU A N 1
ATOM 817 C CA . GLU A 1 100 ? 11.925 28.914 38.436 1.00 26.69 100 GLU A CA 1
ATOM 818 C C . GLU A 1 100 ? 12.282 27.655 37.618 1.00 26.69 100 GLU A C 1
ATOM 820 O O . GLU A 1 100 ? 11.594 27.193 36.708 1.00 26.69 100 GLU A O 1
ATOM 825 N N . MET A 1 101 ? 13.394 27.044 38.053 1.00 26.94 101 MET A N 1
ATOM 826 C CA . MET A 1 101 ? 13.885 25.722 37.674 1.00 26.94 101 MET A CA 1
ATOM 827 C C . MET A 1 101 ? 12.795 24.643 37.771 1.00 26.94 101 MET A C 1
ATOM 829 O O . MET A 1 101 ? 12.497 24.125 38.848 1.00 26.94 101 MET A O 1
ATOM 833 N N . VAL A 1 102 ? 12.325 24.178 36.616 1.00 24.78 102 VAL A N 1
ATOM 834 C CA . VAL A 1 102 ? 11.899 22.788 36.442 1.00 24.78 102 VAL A CA 1
ATOM 835 C C . VAL A 1 102 ? 12.900 22.142 35.498 1.00 24.78 102 VAL A C 1
ATOM 837 O O . VAL A 1 102 ? 12.905 22.395 34.296 1.00 24.78 102 VAL A O 1
ATOM 840 N N . THR A 1 103 ? 13.775 21.314 36.060 1.00 23.66 103 THR A N 1
ATOM 841 C CA . THR A 1 103 ? 14.720 20.482 35.317 1.00 23.66 103 THR A CA 1
ATOM 842 C C . THR A 1 103 ? 13.949 19.524 34.407 1.00 23.66 103 THR A C 1
ATOM 844 O O . THR A 1 103 ? 13.483 18.459 34.816 1.00 23.66 103 THR A O 1
ATOM 847 N N . THR A 1 104 ? 13.780 19.899 33.140 1.00 26.69 104 THR A N 1
ATOM 848 C CA . THR A 1 104 ? 13.356 18.957 32.106 1.00 26.69 104 THR A CA 1
ATOM 849 C C . THR A 1 104 ? 14.544 18.048 31.806 1.00 26.69 104 THR A C 1
ATOM 851 O O . THR A 1 104 ? 15.632 18.492 31.456 1.00 26.69 104 THR A O 1
ATOM 854 N N . LYS A 1 105 ? 14.366 16.746 32.051 1.00 30.98 105 LYS A N 1
ATOM 855 C CA . LYS A 1 105 ? 15.394 15.728 31.821 1.00 30.98 105 LYS A CA 1
ATOM 856 C C . LYS A 1 105 ? 15.831 15.758 30.352 1.00 30.98 105 LYS A C 1
ATOM 858 O O . LYS A 1 105 ? 14.994 15.598 29.466 1.00 30.98 105 LYS A O 1
ATOM 863 N N . GLU A 1 106 ? 17.139 15.826 30.117 1.00 28.95 106 GLU A N 1
ATOM 864 C CA . GLU A 1 106 ? 17.817 15.805 28.806 1.00 28.95 106 GLU A CA 1
ATOM 865 C C . GLU A 1 106 ? 17.469 14.594 27.895 1.00 28.95 106 GLU A C 1
ATOM 867 O O . GLU A 1 106 ? 17.883 14.542 26.741 1.00 28.95 106 GLU A O 1
ATOM 872 N N . GLY A 1 107 ? 16.661 13.626 28.350 1.00 29.89 107 GLY A N 1
ATOM 873 C CA . GLY A 1 107 ? 16.325 12.395 27.618 1.00 29.89 107 GLY A CA 1
ATOM 874 C C . GLY A 1 107 ? 15.132 12.457 26.646 1.00 29.89 107 GLY A C 1
ATOM 875 O O . GLY A 1 107 ? 14.975 11.551 25.821 1.00 29.89 107 GLY A O 1
ATOM 876 N N . ASP A 1 108 ? 14.279 13.484 26.697 1.00 35.25 108 ASP A N 1
ATOM 877 C CA . ASP A 1 108 ? 13.048 13.520 25.882 1.00 35.25 108 ASP A CA 1
ATOM 878 C C . ASP A 1 108 ? 13.288 14.015 24.440 1.00 35.25 108 ASP A C 1
ATOM 880 O O . ASP A 1 108 ? 12.659 13.527 23.493 1.00 35.25 108 ASP A O 1
ATOM 884 N N . GLY A 1 109 ? 14.239 14.936 24.245 1.00 30.95 109 GLY A N 1
ATOM 885 C CA . GLY A 1 109 ? 14.590 15.494 22.933 1.00 30.95 109 GLY A CA 1
ATOM 886 C C . GLY A 1 109 ? 15.356 14.517 22.030 1.00 30.95 109 GLY A C 1
ATOM 887 O O . GLY A 1 109 ? 15.101 14.452 20.822 1.00 30.95 109 GLY A O 1
ATOM 888 N N . GLU A 1 110 ? 16.252 13.705 22.601 1.00 36.28 110 GLU A N 1
ATOM 889 C CA . GLU A 1 110 ? 16.974 12.659 21.864 1.00 36.28 110 GLU A CA 1
ATOM 890 C C . GLU A 1 110 ? 16.053 11.515 21.437 1.00 36.28 110 GLU A C 1
ATOM 892 O O . GLU A 1 110 ? 16.081 11.103 20.275 1.00 36.28 110 GLU A O 1
ATOM 897 N N . ASN A 1 111 ? 15.168 11.047 22.324 1.00 44.62 111 ASN A N 1
ATOM 898 C CA . ASN A 1 111 ? 14.195 10.000 21.998 1.00 44.62 111 ASN A CA 1
ATOM 899 C C . ASN A 1 111 ? 13.219 10.436 20.892 1.00 44.62 111 ASN A C 1
ATOM 901 O O . ASN A 1 111 ? 12.869 9.638 20.016 1.00 44.62 111 ASN A O 1
ATOM 905 N N . ALA A 1 112 ? 12.835 11.716 20.871 1.00 42.00 112 ALA A N 1
ATOM 906 C CA . ALA A 1 112 ? 11.994 12.289 19.828 1.00 42.00 112 ALA A CA 1
ATOM 907 C C . ALA A 1 112 ? 12.704 12.356 18.457 1.00 42.00 112 ALA A C 1
ATOM 909 O O . ALA A 1 112 ? 12.138 11.921 17.445 1.00 42.00 112 ALA A O 1
ATOM 910 N N . LYS A 1 113 ? 13.966 12.814 18.411 1.00 48.78 113 LYS A N 1
ATOM 911 C CA . LYS A 1 113 ? 14.803 12.758 17.193 1.00 48.78 113 LYS A CA 1
ATOM 912 C C . LYS A 1 113 ? 15.012 11.316 16.712 1.00 48.78 113 LYS A C 1
ATOM 914 O O . LYS A 1 113 ? 14.947 11.055 15.509 1.00 48.78 113 LYS A O 1
ATOM 919 N N . ARG A 1 114 ? 15.177 10.369 17.643 1.00 60.50 114 ARG A N 1
ATOM 920 C CA . ARG A 1 114 ? 15.391 8.938 17.368 1.00 60.50 114 ARG A CA 1
ATOM 921 C C . ARG A 1 114 ? 14.175 8.245 16.749 1.00 60.50 114 ARG A C 1
ATOM 923 O O . ARG A 1 114 ? 14.352 7.265 16.036 1.00 60.50 114 ARG A O 1
ATOM 930 N N . GLY A 1 115 ? 12.956 8.733 16.992 1.00 68.06 115 GLY A N 1
ATOM 931 C CA . GLY A 1 115 ? 11.731 8.228 16.353 1.00 68.06 115 GLY A CA 1
ATOM 932 C C . GLY A 1 115 ? 11.545 8.704 14.907 1.00 68.06 115 GLY A C 1
ATOM 933 O O . GLY A 1 115 ? 11.155 7.916 14.050 1.00 68.06 115 GLY A O 1
ATOM 934 N N . PHE A 1 116 ? 11.867 9.969 14.623 1.00 72.31 116 PHE A N 1
ATOM 935 C CA . PHE A 1 116 ? 11.717 10.588 13.296 1.00 72.31 116 PHE A CA 1
ATOM 936 C C . PHE A 1 116 ? 12.773 10.106 12.285 1.00 72.31 116 PHE A C 1
ATOM 938 O O . PHE A 1 116 ? 12.477 9.933 11.103 1.00 72.31 116 PHE A O 1
ATOM 945 N N . MET A 1 117 ? 14.000 9.862 12.758 1.00 78.75 117 MET A N 1
ATOM 946 C CA . MET A 1 117 ? 15.132 9.391 11.943 1.00 78.75 117 MET A CA 1
ATOM 947 C C . MET A 1 117 ? 15.220 7.860 11.834 1.00 78.75 117 MET A C 1
ATOM 949 O O . MET A 1 117 ? 16.146 7.339 11.209 1.00 78.75 117 MET A O 1
ATOM 953 N N . ARG A 1 118 ? 14.277 7.138 12.452 1.00 84.44 118 ARG A N 1
ATOM 954 C CA . ARG A 1 118 ? 14.266 5.674 12.506 1.00 84.44 118 ARG A CA 1
ATOM 955 C C . ARG A 1 118 ? 13.976 5.073 11.139 1.00 84.44 118 ARG A C 1
ATOM 957 O O . ARG A 1 118 ? 13.022 5.499 10.493 1.00 84.44 118 ARG A O 1
ATOM 964 N N . ASP A 1 119 ? 14.722 4.042 10.762 1.00 87.75 119 ASP A N 1
ATOM 965 C CA . ASP A 1 119 ? 14.380 3.182 9.628 1.00 87.75 119 ASP A CA 1
ATOM 966 C C . ASP A 1 119 ? 13.154 2.343 9.992 1.00 87.75 119 ASP A C 1
ATOM 968 O O . ASP A 1 119 ? 13.182 1.534 10.921 1.00 87.75 119 ASP A O 1
ATOM 972 N N . LEU A 1 120 ? 12.043 2.622 9.313 1.00 91.62 120 LEU A N 1
ATOM 973 C CA . LEU A 1 120 ? 10.774 1.918 9.506 1.00 91.62 120 LEU A CA 1
ATOM 974 C C . LEU A 1 120 ? 10.508 0.900 8.394 1.00 91.62 120 LEU A C 1
ATOM 976 O O . LEU A 1 120 ? 9.659 0.024 8.562 1.00 91.62 120 LEU A O 1
ATOM 980 N N . PHE A 1 121 ? 11.246 1.011 7.291 1.00 94.06 121 PHE A N 1
ATOM 981 C CA . PHE A 1 121 ? 11.283 0.048 6.204 1.00 94.06 121 PHE A CA 1
ATOM 982 C C . PHE A 1 121 ? 12.730 -0.292 5.861 1.00 94.06 121 PHE A C 1
ATOM 984 O O . PHE A 1 121 ? 13.566 0.610 5.740 1.00 94.06 121 PHE A O 1
ATOM 991 N N . THR A 1 122 ? 13.022 -1.577 5.701 1.00 90.94 122 THR A N 1
ATOM 992 C CA . THR A 1 122 ? 14.320 -2.079 5.242 1.00 90.94 122 THR A CA 1
ATOM 993 C C . THR A 1 122 ? 14.094 -3.373 4.471 1.00 90.94 122 THR A C 1
ATOM 995 O O . THR A 1 122 ? 13.434 -4.263 4.994 1.00 90.94 122 THR A O 1
ATOM 998 N N . THR A 1 123 ? 14.621 -3.483 3.256 1.00 87.50 123 THR A N 1
ATOM 999 C CA . THR A 1 123 ? 14.707 -4.763 2.527 1.00 87.50 123 THR A CA 1
ATOM 1000 C C . THR A 1 123 ? 15.986 -5.501 2.907 1.00 87.50 123 THR A C 1
ATOM 1002 O O . THR A 1 123 ? 16.909 -4.899 3.461 1.00 87.50 123 THR A O 1
ATOM 1005 N N . PHE A 1 124 ? 16.078 -6.786 2.565 1.00 78.62 124 PHE A N 1
ATOM 1006 C CA . PHE A 1 124 ? 17.269 -7.593 2.839 1.00 78.62 124 PHE A CA 1
ATOM 1007 C C . PHE A 1 124 ? 18.544 -7.013 2.194 1.00 78.62 124 PHE A C 1
ATOM 1009 O O . PHE A 1 124 ? 19.608 -7.020 2.804 1.00 78.62 124 PHE A O 1
ATOM 1016 N N . TYR A 1 125 ? 18.436 -6.426 0.997 1.00 74.38 125 TYR A N 1
ATOM 1017 C CA . TYR A 1 125 ? 19.580 -5.872 0.257 1.00 74.38 125 TYR A CA 1
ATOM 1018 C C . TYR A 1 125 ? 19.833 -4.377 0.502 1.00 74.38 125 TYR A C 1
ATOM 1020 O O . TYR A 1 125 ? 20.659 -3.770 -0.176 1.00 74.38 125 TYR A O 1
ATOM 1028 N N . GLY A 1 126 ? 19.183 -3.783 1.508 1.00 80.19 126 GLY A N 1
ATOM 1029 C CA . GLY A 1 126 ? 19.571 -2.473 2.037 1.00 80.19 126 GLY A CA 1
ATOM 1030 C C . GLY A 1 126 ? 18.780 -1.272 1.517 1.00 80.19 126 GLY A C 1
ATOM 1031 O O . GLY A 1 126 ? 19.085 -0.144 1.909 1.00 80.19 126 GLY A O 1
ATOM 1032 N N . LEU A 1 127 ? 17.724 -1.464 0.713 1.00 91.12 127 LEU A N 1
ATOM 1033 C CA . LEU A 1 127 ? 16.767 -0.378 0.461 1.00 91.12 127 LEU A CA 1
ATOM 1034 C C . LEU A 1 127 ? 16.070 -0.020 1.778 1.00 91.12 127 LEU A C 1
ATOM 1036 O O . LEU A 1 127 ? 15.412 -0.872 2.376 1.00 91.12 127 LEU A O 1
ATOM 1040 N N . THR A 1 128 ? 16.196 1.232 2.216 1.00 92.94 128 THR A N 1
ATOM 1041 C CA . THR A 1 128 ? 15.654 1.713 3.493 1.00 92.94 128 THR A CA 1
ATOM 1042 C C . THR A 1 128 ? 14.740 2.918 3.310 1.00 92.94 128 THR A C 1
ATOM 1044 O O . THR A 1 128 ? 14.969 3.769 2.451 1.00 92.94 128 THR A O 1
ATOM 1047 N N . ALA A 1 129 ? 13.723 3.040 4.166 1.00 94.88 129 ALA A N 1
ATOM 1048 C CA . ALA A 1 129 ? 12.985 4.286 4.336 1.00 94.88 129 ALA A CA 1
ATOM 1049 C C . ALA A 1 129 ? 12.824 4.647 5.812 1.00 94.88 129 ALA A C 1
ATOM 1051 O O . ALA A 1 129 ? 12.313 3.882 6.640 1.00 94.88 129 ALA A O 1
ATOM 1052 N N . LYS A 1 130 ? 13.234 5.878 6.120 1.00 92.69 130 LYS A N 1
ATOM 1053 C CA . LYS A 1 130 ? 13.083 6.484 7.440 1.00 92.69 130 LYS A CA 1
ATOM 1054 C C . LYS A 1 130 ? 11.646 6.922 7.680 1.00 92.69 130 LYS A C 1
ATOM 1056 O O . LYS A 1 130 ? 10.907 7.214 6.738 1.00 92.69 130 LYS A O 1
ATOM 1061 N N . ALA A 1 131 ? 11.263 7.049 8.948 1.00 89.88 131 ALA A N 1
ATOM 1062 C CA . ALA A 1 131 ? 9.916 7.451 9.336 1.00 89.88 131 ALA A CA 1
ATOM 1063 C C . ALA A 1 131 ? 9.471 8.743 8.638 1.00 89.88 131 ALA A C 1
ATOM 1065 O O . ALA A 1 131 ? 8.336 8.828 8.178 1.00 89.88 131 ALA A O 1
ATOM 1066 N N . TYR A 1 132 ? 10.345 9.747 8.512 1.00 90.62 132 TYR A N 1
ATOM 1067 C CA . TYR A 1 132 ? 10.012 10.997 7.820 1.00 90.62 132 TYR A CA 1
ATOM 1068 C C . TYR A 1 132 ? 9.726 10.836 6.323 1.00 90.62 132 TYR A C 1
ATOM 1070 O O . TYR A 1 132 ? 8.873 11.548 5.797 1.00 90.62 132 TYR A O 1
ATOM 1078 N N . VAL A 1 133 ? 10.404 9.894 5.661 1.00 94.19 133 VAL A N 1
ATOM 1079 C CA . VAL A 1 133 ? 10.205 9.578 4.241 1.00 94.19 133 VAL A CA 1
ATOM 1080 C C . VAL A 1 133 ? 8.838 8.918 4.073 1.00 94.19 133 VAL A C 1
ATOM 1082 O O . VAL A 1 133 ? 8.032 9.372 3.266 1.00 94.19 133 VAL A O 1
ATOM 1085 N N . ILE A 1 134 ? 8.511 7.925 4.911 1.00 95.12 134 ILE A N 1
ATOM 1086 C CA . ILE A 1 134 ? 7.184 7.272 4.910 1.00 95.12 134 ILE A CA 1
ATOM 1087 C C . ILE A 1 134 ? 6.088 8.281 5.284 1.00 95.12 134 ILE A C 1
ATOM 1089 O O . ILE A 1 134 ? 4.986 8.254 4.743 1.00 95.12 134 ILE A O 1
ATOM 1093 N N . GLY A 1 135 ? 6.416 9.260 6.129 1.00 92.44 135 GLY A N 1
ATOM 1094 C CA . GLY A 1 135 ? 5.551 10.381 6.490 1.00 92.44 135 GLY A CA 1
ATOM 1095 C C . GLY A 1 135 ? 5.175 11.324 5.339 1.00 92.44 135 GLY A C 1
ATOM 1096 O O . GLY A 1 135 ? 4.345 12.213 5.557 1.00 92.44 135 GLY A O 1
ATOM 1097 N N . THR A 1 136 ? 5.734 11.162 4.132 1.00 94.75 136 THR A N 1
ATOM 1098 C CA . THR A 1 136 ? 5.248 11.833 2.907 1.00 94.75 136 THR A CA 1
ATOM 1099 C C . THR A 1 136 ? 3.922 11.270 2.393 1.00 94.75 136 THR A C 1
ATOM 1101 O O . THR A 1 136 ? 3.252 11.913 1.592 1.00 94.75 136 THR A O 1
ATOM 1104 N N . GLN A 1 137 ? 3.478 10.131 2.933 1.00 93.81 137 GLN A N 1
ATOM 1105 C CA . GLN A 1 137 ? 2.134 9.602 2.705 1.00 93.81 137 GLN A CA 1
ATOM 1106 C C . GLN A 1 137 ? 1.044 10.405 3.430 1.00 93.81 137 GLN A C 1
ATOM 1108 O O . GLN A 1 137 ? -0.129 10.237 3.133 1.00 93.81 137 GLN A O 1
ATOM 1113 N N . MET A 1 138 ? 1.381 11.317 4.348 1.00 90.12 138 MET A N 1
ATOM 1114 C CA . MET A 1 138 ? 0.378 12.199 4.960 1.00 90.12 138 MET A CA 1
ATOM 1115 C C . MET A 1 138 ? -0.373 13.043 3.908 1.00 90.12 138 MET A C 1
ATOM 1117 O O . MET A 1 138 ? 0.242 13.442 2.915 1.00 90.12 138 MET A O 1
ATOM 1121 N N . PRO A 1 139 ? -1.660 13.368 4.142 1.00 86.44 139 PRO A N 1
ATOM 1122 C CA . PRO A 1 139 ? -2.450 14.207 3.241 1.00 86.44 139 PRO A CA 1
ATOM 1123 C C . PRO A 1 139 ? -1.737 15.515 2.868 1.00 86.44 139 PRO A C 1
ATOM 1125 O O . PRO A 1 139 ? -1.113 16.152 3.721 1.00 86.44 139 PRO A O 1
ATOM 1128 N N . GLY A 1 140 ? -1.826 15.908 1.594 1.00 85.00 140 GLY A N 1
ATOM 1129 C CA . GLY A 1 140 ? -1.270 17.165 1.080 1.00 85.00 140 GLY A CA 1
ATOM 1130 C C . GLY A 1 140 ? 0.254 17.196 0.912 1.00 85.00 140 GLY A C 1
ATOM 1131 O O . GLY A 1 140 ? 0.814 18.249 0.617 1.00 85.00 140 GLY A O 1
ATOM 1132 N N . LYS A 1 141 ? 0.956 16.072 1.102 1.00 89.31 141 LYS A N 1
ATOM 1133 C CA . LYS A 1 141 ? 2.401 15.987 0.851 1.00 89.31 141 LYS A CA 1
ATOM 1134 C C . LYS A 1 141 ? 2.707 15.294 -0.471 1.00 89.31 141 LYS A C 1
ATOM 1136 O O . LYS A 1 141 ? 2.149 14.236 -0.768 1.00 89.31 141 LYS A O 1
ATOM 1141 N N . LYS A 1 142 ? 3.674 15.848 -1.207 1.00 92.06 142 LYS A N 1
ATOM 1142 C CA . LYS A 1 142 ? 4.323 15.164 -2.332 1.00 92.06 142 LYS A CA 1
ATOM 1143 C C . LYS A 1 142 ? 4.976 13.879 -1.824 1.00 92.06 142 LYS A C 1
ATOM 1145 O O . LYS A 1 142 ? 5.736 13.923 -0.857 1.00 92.06 142 LYS A O 1
ATOM 1150 N N . VAL A 1 143 ? 4.649 12.756 -2.459 1.00 94.12 143 VAL A N 1
ATOM 1151 C CA . VAL A 1 143 ? 5.225 11.446 -2.133 1.00 94.12 143 VAL A CA 1
ATOM 1152 C C . VAL A 1 143 ? 6.706 11.444 -2.503 1.00 94.12 143 VAL A C 1
ATOM 1154 O O . VAL A 1 143 ? 7.067 11.776 -3.630 1.00 94.12 143 VAL A O 1
ATOM 1157 N N . ASP A 1 144 ? 7.563 11.066 -1.556 1.00 95.00 144 ASP A N 1
ATOM 1158 C CA . ASP A 1 144 ? 8.995 10.927 -1.814 1.00 95.00 144 ASP A CA 1
ATOM 1159 C C . ASP A 1 144 ? 9.254 9.758 -2.776 1.00 95.00 144 ASP A C 1
ATOM 1161 O O . ASP A 1 144 ? 8.664 8.683 -2.637 1.00 95.00 144 ASP A O 1
ATOM 1165 N N . THR A 1 145 ? 10.158 9.933 -3.741 1.00 94.88 145 THR A N 1
ATOM 1166 C CA . THR A 1 145 ? 10.481 8.887 -4.722 1.00 94.88 145 THR A CA 1
ATOM 1167 C C . THR A 1 145 ? 11.011 7.610 -4.091 1.00 94.88 145 THR A C 1
ATOM 1169 O O . THR A 1 145 ? 10.771 6.529 -4.624 1.00 94.88 145 THR A O 1
ATOM 1172 N N . ASN A 1 146 ? 11.667 7.701 -2.933 1.00 95.81 146 ASN A N 1
ATOM 1173 C CA . ASN A 1 146 ? 12.110 6.522 -2.205 1.00 95.81 146 ASN A CA 1
ATOM 1174 C C . ASN A 1 146 ? 10.924 5.669 -1.715 1.00 95.81 146 ASN A C 1
ATOM 1176 O O . ASN A 1 146 ? 11.042 4.452 -1.610 1.00 95.81 146 ASN A O 1
ATOM 1180 N N . ILE A 1 147 ? 9.745 6.262 -1.487 1.00 97.62 147 ILE A N 1
ATOM 1181 C CA . ILE A 1 147 ? 8.533 5.489 -1.178 1.00 97.62 147 ILE A CA 1
ATOM 1182 C C . ILE A 1 147 ? 8.047 4.692 -2.384 1.00 97.62 147 ILE A C 1
ATOM 1184 O O . ILE A 1 147 ? 7.622 3.552 -2.216 1.00 97.62 147 ILE A O 1
ATOM 1188 N N . VAL A 1 148 ? 8.181 5.237 -3.592 1.00 97.75 148 VAL A N 1
ATOM 1189 C CA . VAL A 1 148 ? 7.881 4.497 -4.825 1.00 97.75 148 VAL A CA 1
ATOM 1190 C C . VAL A 1 148 ? 8.876 3.344 -5.019 1.00 97.75 148 VAL A C 1
ATOM 1192 O O . VAL A 1 148 ? 8.456 2.249 -5.384 1.00 97.75 148 VAL A O 1
ATOM 1195 N N . SER A 1 149 ? 10.164 3.534 -4.691 1.00 97.50 149 SER A N 1
ATOM 1196 C CA . SER A 1 149 ? 11.153 2.439 -4.662 1.00 97.50 149 SER A CA 1
ATOM 1197 C C . SER A 1 149 ? 10.772 1.348 -3.657 1.00 97.50 149 SER A C 1
ATOM 1199 O O . SER A 1 149 ? 10.751 0.170 -3.999 1.00 97.50 149 SER A O 1
ATOM 1201 N N . CYS A 1 150 ? 10.421 1.725 -2.422 1.00 97.56 150 CYS A N 1
ATOM 1202 C CA . CYS A 1 150 ? 10.015 0.763 -1.392 1.00 97.56 150 CYS A CA 1
ATOM 1203 C C . CYS A 1 150 ? 8.746 0.005 -1.800 1.00 97.56 150 CYS A C 1
ATOM 1205 O O . CYS A 1 150 ? 8.611 -1.185 -1.530 1.00 97.56 150 CYS A O 1
ATOM 1207 N N . TRP A 1 151 ? 7.825 0.681 -2.488 1.00 97.75 151 TRP A N 1
ATOM 1208 C CA . TRP A 1 151 ? 6.622 0.061 -3.025 1.00 97.75 151 TRP A CA 1
ATOM 1209 C C . TRP A 1 151 ? 6.922 -0.941 -4.139 1.00 97.75 151 TRP A C 1
ATOM 1211 O O . TRP A 1 151 ? 6.406 -2.054 -4.103 1.00 97.75 151 TRP A O 1
ATOM 1221 N N . ALA A 1 152 ? 7.802 -0.590 -5.080 1.00 97.44 152 ALA A N 1
ATOM 1222 C CA . ALA A 1 152 ? 8.291 -1.519 -6.096 1.00 97.44 152 ALA A CA 1
ATOM 1223 C C . ALA A 1 152 ? 8.939 -2.763 -5.467 1.00 97.44 152 ALA A C 1
ATOM 1225 O O . ALA A 1 152 ? 8.666 -3.873 -5.915 1.00 97.44 152 ALA A O 1
ATOM 1226 N N . ALA A 1 153 ? 9.727 -2.598 -4.398 1.00 95.69 153 ALA A N 1
ATOM 1227 C CA . ALA A 1 153 ? 10.325 -3.719 -3.672 1.00 95.69 153 ALA A CA 1
ATOM 1228 C C . ALA A 1 153 ? 9.261 -4.640 -3.049 1.00 95.69 153 ALA A C 1
ATOM 1230 O O . ALA A 1 153 ? 9.328 -5.856 -3.212 1.00 95.69 153 ALA A O 1
ATOM 1231 N N . VAL A 1 154 ? 8.229 -4.070 -2.408 1.00 94.69 154 VAL A N 1
ATOM 1232 C CA . VAL A 1 154 ? 7.090 -4.850 -1.889 1.00 94.69 154 VAL A CA 1
ATOM 1233 C C . VAL A 1 154 ? 6.379 -5.613 -3.007 1.00 94.69 154 VAL A C 1
ATOM 1235 O O . VAL A 1 154 ? 6.100 -6.796 -2.839 1.00 94.69 154 VAL A O 1
ATOM 1238 N N . LEU A 1 155 ? 6.116 -4.975 -4.151 1.00 94.19 155 LEU A N 1
ATOM 1239 C CA . LEU A 1 155 ? 5.453 -5.633 -5.278 1.00 94.19 155 LEU A CA 1
ATOM 1240 C C . LEU A 1 155 ? 6.316 -6.740 -5.905 1.00 94.19 155 LEU A C 1
ATOM 1242 O O . LEU A 1 155 ? 5.786 -7.794 -6.244 1.00 94.19 155 LEU A O 1
ATOM 1246 N N . ASN A 1 156 ? 7.632 -6.540 -6.031 1.00 93.25 156 ASN A N 1
ATOM 1247 C CA . ASN A 1 156 ? 8.556 -7.573 -6.514 1.00 93.25 156 ASN A CA 1
ATOM 1248 C C . ASN A 1 156 ? 8.600 -8.777 -5.565 1.00 93.25 156 ASN A C 1
ATOM 1250 O O . ASN A 1 156 ? 8.564 -9.919 -6.024 1.00 93.25 156 ASN A O 1
ATOM 1254 N N . PHE A 1 157 ? 8.637 -8.526 -4.253 1.00 89.75 157 PHE A N 1
ATOM 1255 C CA . PHE A 1 157 ? 8.584 -9.576 -3.239 1.00 89.75 157 PHE A CA 1
ATOM 1256 C C . PHE A 1 157 ? 7.277 -10.378 -3.327 1.00 89.75 157 PHE A C 1
ATOM 1258 O O . PHE A 1 157 ? 7.300 -11.607 -3.307 1.00 89.75 157 PHE A O 1
ATOM 1265 N N . GLU A 1 158 ? 6.137 -9.695 -3.462 1.00 88.06 158 GLU A N 1
ATOM 1266 C CA . GLU A 1 158 ? 4.828 -10.343 -3.586 1.00 88.06 158 GLU A CA 1
ATOM 1267 C C . GLU A 1 158 ? 4.689 -11.137 -4.891 1.00 88.06 158 GLU A C 1
ATOM 1269 O O . GLU A 1 158 ? 4.203 -12.264 -4.858 1.00 88.06 158 GLU A O 1
ATOM 1274 N N . GLU A 1 159 ? 5.165 -10.609 -6.023 1.00 86.81 159 GLU A N 1
ATOM 1275 C CA . GLU A 1 159 ? 5.183 -11.330 -7.303 1.00 86.81 159 GLU A CA 1
ATOM 1276 C C . GLU A 1 159 ? 6.036 -12.602 -7.250 1.00 86.81 159 GLU A C 1
ATOM 1278 O O . GLU A 1 159 ? 5.655 -13.624 -7.820 1.00 86.81 159 GLU A O 1
ATOM 1283 N N . ALA A 1 160 ? 7.179 -12.563 -6.560 1.00 83.81 160 ALA A N 1
ATOM 1284 C CA . ALA A 1 160 ? 8.048 -13.727 -6.410 1.00 83.81 160 ALA A CA 1
ATOM 1285 C C . ALA A 1 160 ? 7.396 -14.865 -5.605 1.00 83.81 160 ALA A C 1
ATOM 1287 O O . ALA A 1 160 ? 7.797 -16.018 -5.754 1.00 83.81 160 ALA A O 1
ATOM 1288 N N . ALA A 1 161 ? 6.388 -14.556 -4.784 1.00 75.56 161 ALA A N 1
ATOM 1289 C CA . ALA A 1 161 ? 5.648 -15.531 -3.987 1.00 75.56 161 ALA A CA 1
ATOM 1290 C C . ALA A 1 161 ? 4.452 -16.163 -4.729 1.00 75.56 161 ALA A C 1
ATOM 1292 O O . ALA A 1 161 ? 3.815 -17.068 -4.193 1.00 75.56 161 ALA A O 1
ATOM 1293 N N . VAL A 1 162 ? 4.118 -15.706 -5.942 1.00 75.94 162 VAL A N 1
ATOM 1294 C CA . VAL A 1 162 ? 2.996 -16.243 -6.730 1.00 75.94 162 VAL A CA 1
ATOM 1295 C C . VAL A 1 162 ? 3.359 -17.610 -7.327 1.00 75.94 162 VAL A C 1
ATOM 1297 O O . VAL A 1 162 ? 4.438 -17.787 -7.881 1.00 75.94 162 VAL A O 1
ATOM 1300 N N . GLU A 1 163 ? 2.423 -18.567 -7.299 1.00 63.31 163 GLU A N 1
ATOM 1301 C CA . GLU A 1 163 ? 2.595 -19.960 -7.772 1.00 63.31 163 GLU A CA 1
ATOM 1302 C C . GLU A 1 163 ? 3.108 -20.076 -9.221 1.00 63.31 163 GLU A C 1
ATOM 1304 O O . GLU A 1 163 ? 3.891 -20.962 -9.548 1.00 63.31 163 GLU A O 1
ATOM 1309 N N . LYS A 1 164 ? 2.710 -19.149 -10.101 1.00 66.50 164 LYS A N 1
ATOM 1310 C CA . LYS A 1 164 ? 3.167 -19.095 -11.503 1.00 66.50 164 LYS A CA 1
ATOM 1311 C C . LYS A 1 164 ? 4.580 -18.507 -11.667 1.00 66.50 164 LYS A C 1
ATOM 1313 O O . LYS A 1 164 ? 5.036 -18.345 -12.799 1.00 66.50 164 LYS A O 1
ATOM 1318 N N . GLY A 1 165 ? 5.256 -18.179 -10.566 1.00 66.81 165 GLY A N 1
ATOM 1319 C CA . GLY A 1 165 ? 6.528 -17.466 -10.534 1.00 66.81 165 GLY A CA 1
ATOM 1320 C C . GLY A 1 165 ? 6.387 -15.988 -10.898 1.00 66.81 165 GLY A C 1
ATOM 1321 O O . GLY A 1 165 ? 5.376 -15.564 -11.459 1.00 66.81 165 GLY A O 1
ATOM 1322 N N . GLN A 1 166 ? 7.430 -15.209 -10.612 1.00 76.00 166 GLN A N 1
ATOM 1323 C CA . GLN A 1 166 ? 7.462 -13.763 -10.838 1.00 76.00 166 GLN A CA 1
ATOM 1324 C C . GLN A 1 166 ? 7.247 -13.425 -12.326 1.00 76.00 166 GLN A C 1
ATOM 1326 O O . GLN A 1 166 ? 8.122 -13.682 -13.154 1.00 76.00 166 GLN A O 1
ATOM 1331 N N . GLN A 1 167 ? 6.090 -12.849 -12.676 1.00 85.00 167 GLN A N 1
ATOM 1332 C CA . GLN A 1 167 ? 5.758 -12.493 -14.066 1.00 85.00 167 GLN A CA 1
ATOM 1333 C C . GLN A 1 167 ? 5.977 -11.005 -14.344 1.00 85.00 167 GLN A C 1
ATOM 1335 O O . GLN A 1 167 ? 6.201 -10.620 -15.496 1.00 85.00 167 GLN A O 1
ATOM 1340 N N . ARG A 1 168 ? 5.900 -10.163 -13.310 1.00 92.62 168 ARG A N 1
ATOM 1341 C CA . ARG A 1 168 ? 6.097 -8.716 -13.412 1.00 92.62 168 ARG A CA 1
ATOM 1342 C C . ARG A 1 168 ? 7.349 -8.287 -12.657 1.00 92.62 168 ARG A C 1
ATOM 1344 O O . ARG A 1 168 ? 7.630 -8.777 -11.566 1.00 92.62 168 ARG A O 1
ATOM 1351 N N . LEU A 1 169 ? 8.075 -7.338 -13.238 1.00 95.88 169 LEU A N 1
ATOM 1352 C CA . LEU A 1 169 ? 9.190 -6.665 -12.586 1.00 95.88 169 LEU A CA 1
ATOM 1353 C C . LEU A 1 169 ? 8.892 -5.174 -12.448 1.00 95.88 169 LEU A C 1
ATOM 1355 O O . LEU A 1 169 ? 8.673 -4.482 -13.443 1.00 95.88 169 LEU A O 1
ATOM 1359 N N . PHE A 1 170 ? 8.933 -4.679 -11.218 1.00 97.38 170 PHE A N 1
ATOM 1360 C CA . PHE A 1 170 ? 8.758 -3.274 -10.877 1.00 97.38 170 PHE A CA 1
ATOM 1361 C C . PHE A 1 170 ? 10.125 -2.640 -10.637 1.00 97.38 170 PHE A C 1
ATOM 1363 O O . PHE A 1 170 ? 10.817 -2.980 -9.679 1.00 97.38 170 PHE A O 1
ATOM 1370 N N . LEU A 1 171 ? 10.533 -1.724 -11.513 1.00 98.19 171 LEU A N 1
ATOM 1371 C CA . LEU A 1 171 ? 11.791 -1.000 -11.360 1.00 98.19 171 LEU A CA 1
ATOM 1372 C C . LEU A 1 171 ? 11.666 0.129 -10.331 1.00 98.19 171 LEU A C 1
ATOM 1374 O O . LEU A 1 171 ? 10.581 0.655 -10.082 1.00 98.19 171 LEU A O 1
ATOM 1378 N N . TYR A 1 172 ? 12.796 0.547 -9.762 1.00 96.81 172 TYR A N 1
ATOM 1379 C CA . TYR A 1 172 ? 12.857 1.746 -8.924 1.00 96.81 172 TYR A CA 1
ATOM 1380 C C . TYR A 1 172 ? 12.952 3.003 -9.800 1.00 96.81 172 TYR A C 1
ATOM 1382 O O . TYR A 1 172 ? 13.614 2.945 -10.840 1.00 96.81 172 TYR A O 1
ATOM 1390 N N . PRO A 1 173 ? 12.396 4.159 -9.382 1.00 95.81 173 PRO A N 1
ATOM 1391 C CA . PRO A 1 173 ? 12.588 5.428 -10.089 1.00 95.81 173 PRO A CA 1
ATOM 1392 C C . PRO A 1 173 ? 14.060 5.745 -10.403 1.00 95.81 173 PRO A C 1
ATOM 1394 O O . PRO A 1 173 ? 14.370 6.282 -11.463 1.00 95.81 173 PRO A O 1
ATOM 1397 N N . ASP A 1 174 ? 14.991 5.363 -9.518 1.00 93.00 174 ASP A N 1
ATOM 1398 C CA . ASP A 1 174 ? 16.425 5.635 -9.704 1.00 93.00 174 ASP A CA 1
ATOM 1399 C C . ASP A 1 174 ? 17.073 4.817 -10.841 1.00 93.00 174 ASP A C 1
ATOM 1401 O O . ASP A 1 174 ? 18.138 5.186 -11.334 1.00 93.00 174 ASP A O 1
ATOM 1405 N N . THR A 1 175 ? 16.411 3.761 -11.337 1.00 95.81 175 THR A N 1
ATOM 1406 C CA . THR A 1 175 ? 16.849 3.043 -12.554 1.00 95.81 175 THR A CA 1
ATOM 1407 C C . THR A 1 175 ? 16.788 3.918 -13.809 1.00 95.81 175 THR A C 1
ATOM 1409 O O . THR A 1 175 ? 17.450 3.612 -14.798 1.00 95.81 175 THR A O 1
ATOM 1412 N N . MET A 1 176 ? 16.029 5.018 -13.763 1.00 95.06 176 MET A N 1
ATOM 1413 C CA . MET A 1 176 ? 15.877 6.006 -14.833 1.00 95.06 176 MET A CA 1
ATOM 1414 C C . MET A 1 176 ? 16.141 7.425 -14.309 1.00 95.06 176 MET A C 1
ATOM 1416 O O . MET A 1 176 ? 15.437 8.369 -14.659 1.00 95.06 176 MET A O 1
ATOM 1420 N N . ASN A 1 177 ? 17.151 7.593 -13.450 1.00 91.56 177 ASN A N 1
ATOM 1421 C CA . ASN A 1 177 ? 17.488 8.908 -12.903 1.00 91.56 177 ASN A CA 1
ATOM 1422 C C . ASN A 1 177 ? 18.037 9.888 -13.953 1.00 91.56 177 ASN A C 1
ATOM 1424 O O . ASN A 1 177 ? 18.406 9.516 -15.069 1.00 91.56 177 ASN A O 1
ATOM 1428 N N . GLU A 1 178 ? 18.158 11.160 -13.567 1.00 89.88 178 GLU A N 1
ATOM 1429 C CA . GLU A 1 178 ? 18.624 12.243 -14.443 1.00 89.88 178 GLU A CA 1
ATOM 1430 C C . GLU A 1 178 ? 19.980 11.937 -15.099 1.00 89.88 178 GLU A C 1
ATOM 1432 O O . GLU A 1 178 ? 20.231 12.285 -16.254 1.00 89.88 178 GLU A O 1
ATOM 1437 N N . SER A 1 179 ? 20.864 11.213 -14.409 1.00 89.81 179 SER A N 1
ATOM 1438 C CA . SER A 1 179 ? 22.153 10.840 -14.982 1.00 89.81 179 SER A CA 1
ATOM 1439 C C . SER A 1 179 ? 22.005 9.852 -16.152 1.00 89.81 179 SER A C 1
ATOM 1441 O O . SER A 1 179 ? 22.806 9.893 -17.078 1.00 89.81 179 SER A O 1
ATOM 1443 N N . ILE A 1 180 ? 20.982 8.998 -16.162 1.00 92.50 180 ILE A N 1
ATOM 1444 C CA . ILE A 1 180 ? 20.692 8.065 -17.262 1.00 92.50 180 ILE A CA 1
ATOM 1445 C C . ILE A 1 180 ? 19.889 8.766 -18.369 1.00 92.50 180 ILE A C 1
ATOM 1447 O O . ILE A 1 180 ? 20.156 8.563 -19.555 1.00 92.50 180 ILE A O 1
ATOM 1451 N N . ILE A 1 181 ? 18.936 9.621 -18.000 1.00 91.56 181 ILE A N 1
ATOM 1452 C CA . ILE A 1 181 ? 18.042 10.310 -18.944 1.00 91.56 181 ILE A CA 1
ATOM 1453 C C . ILE A 1 181 ? 18.726 11.491 -19.654 1.00 91.56 181 ILE A C 1
ATOM 1455 O O . ILE A 1 181 ? 18.404 11.786 -20.806 1.00 91.56 181 ILE A O 1
ATOM 1459 N N . SER A 1 182 ? 19.718 12.130 -19.033 1.00 84.25 182 SER A N 1
ATOM 1460 C CA . SER A 1 182 ? 20.460 13.238 -19.648 1.00 84.25 182 SER A CA 1
ATOM 1461 C C . SER A 1 182 ? 21.367 12.801 -20.809 1.00 84.25 182 SER A C 1
ATOM 1463 O O . SER A 1 182 ? 21.825 11.660 -20.920 1.00 84.25 182 SER A O 1
ATOM 1465 N N . GLU A 1 183 ? 21.673 13.752 -21.693 1.00 80.94 183 GLU A N 1
ATOM 1466 C CA . GLU A 1 183 ? 22.520 13.535 -22.875 1.00 80.94 183 GLU A CA 1
ATOM 1467 C C . GLU A 1 183 ? 24.015 13.363 -22.562 1.00 80.94 183 GLU A C 1
ATOM 1469 O O . GLU A 1 183 ? 24.769 12.899 -23.414 1.00 80.94 183 GLU A O 1
ATOM 1474 N N . LYS A 1 184 ? 24.444 13.680 -21.332 1.00 81.88 184 LYS A N 1
ATOM 1475 C CA . LYS A 1 184 ? 25.860 13.709 -20.923 1.00 81.88 184 LYS A CA 1
ATOM 1476 C C . LYS A 1 184 ? 26.559 12.349 -21.010 1.00 81.88 184 LYS A C 1
ATOM 1478 O O . LYS A 1 184 ? 27.785 12.285 -21.022 1.00 81.88 184 LYS A O 1
ATOM 1483 N N . ASN A 1 185 ? 25.799 11.254 -21.030 1.00 82.88 185 ASN A N 1
ATOM 1484 C CA . ASN A 1 185 ? 26.346 9.902 -21.049 1.00 82.88 185 ASN A CA 1
ATOM 1485 C C . ASN A 1 185 ? 26.319 9.282 -22.449 1.00 82.88 185 ASN A C 1
ATOM 1487 O O . ASN A 1 185 ? 25.429 9.533 -23.258 1.00 82.88 185 ASN A O 1
ATOM 1491 N N . THR A 1 186 ? 27.292 8.423 -22.740 1.00 88.31 186 THR A N 1
ATOM 1492 C CA . THR A 1 186 ? 27.254 7.563 -23.929 1.00 88.31 186 THR A CA 1
ATOM 1493 C C . THR A 1 186 ? 26.276 6.407 -23.707 1.00 88.31 186 THR A C 1
ATOM 1495 O O . THR A 1 186 ? 25.898 6.117 -22.569 1.00 88.31 186 THR A O 1
ATOM 1498 N N . ASN A 1 187 ? 25.860 5.717 -24.778 1.00 89.88 187 ASN A N 1
ATOM 1499 C CA . ASN A 1 187 ? 24.947 4.579 -24.625 1.00 89.88 187 ASN A CA 1
ATOM 1500 C C . ASN A 1 187 ? 25.497 3.478 -23.696 1.00 89.88 187 ASN A C 1
ATOM 1502 O O . ASN A 1 187 ? 24.769 3.083 -22.789 1.00 89.88 187 ASN A O 1
ATOM 1506 N N . PRO A 1 188 ? 26.769 3.043 -23.822 1.00 93.75 188 PRO A N 1
ATOM 1507 C CA . PRO A 1 188 ? 27.333 2.048 -22.908 1.00 93.75 188 PRO A CA 1
ATOM 1508 C C . PRO A 1 188 ? 27.283 2.484 -21.438 1.00 93.75 188 PRO A C 1
ATOM 1510 O O . PRO A 1 188 ? 26.856 1.705 -20.594 1.00 93.75 188 PRO A O 1
ATOM 1513 N N . LYS A 1 189 ? 27.612 3.752 -21.141 1.00 94.38 189 LYS A N 1
ATOM 1514 C CA . LYS A 1 189 ? 27.564 4.298 -19.773 1.00 94.38 189 LYS A CA 1
ATOM 1515 C C . LYS A 1 189 ? 26.145 4.349 -19.204 1.00 94.38 189 LYS A C 1
ATOM 1517 O O . LYS A 1 189 ? 25.954 4.112 -18.016 1.00 94.38 189 LYS A O 1
ATOM 1522 N N . ARG A 1 190 ? 25.135 4.666 -20.027 1.00 95.25 190 ARG A N 1
ATOM 1523 C CA . ARG A 1 190 ? 23.723 4.621 -19.600 1.00 95.25 190 ARG A CA 1
ATOM 1524 C C . ARG A 1 190 ? 23.301 3.203 -19.225 1.00 95.25 190 ARG A C 1
ATOM 1526 O O . ARG A 1 190 ? 22.684 3.017 -18.184 1.00 95.25 190 ARG A O 1
ATOM 1533 N N . VAL A 1 191 ? 23.654 2.226 -20.060 1.00 96.31 191 VAL A N 1
ATOM 1534 C CA . VAL A 1 191 ? 23.316 0.812 -19.843 1.00 96.31 191 VAL A CA 1
ATOM 1535 C C . VAL A 1 191 ? 24.026 0.250 -18.611 1.00 96.31 191 VAL A C 1
ATOM 1537 O O . VAL A 1 191 ? 23.398 -0.455 -17.835 1.00 96.31 191 VAL A O 1
ATOM 1540 N N . GLU A 1 192 ? 25.296 0.593 -18.395 1.00 95.25 192 GLU A N 1
ATOM 1541 C CA . GLU A 1 192 ? 26.052 0.212 -17.193 1.00 95.25 192 GLU A CA 1
ATOM 1542 C C . GLU A 1 192 ? 25.415 0.770 -15.911 1.00 95.25 192 GLU A C 1
ATOM 1544 O O . GLU A 1 192 ? 25.195 0.040 -14.948 1.00 95.25 192 GLU A O 1
ATOM 1549 N N . LYS A 1 193 ? 25.043 2.056 -15.902 1.00 95.38 193 LYS A N 1
ATOM 1550 C CA . LYS A 1 193 ? 24.343 2.658 -14.758 1.00 95.38 193 LYS A CA 1
ATOM 1551 C C . LYS A 1 193 ? 22.987 2.008 -14.497 1.00 95.38 193 LYS A C 1
ATOM 1553 O O . LYS A 1 193 ? 22.657 1.751 -13.344 1.00 95.38 193 LYS A O 1
ATOM 1558 N N . PHE A 1 194 ? 22.218 1.748 -15.555 1.00 97.12 194 PHE A N 1
ATOM 1559 C CA . PHE A 1 194 ? 20.951 1.028 -15.454 1.00 97.12 194 PHE A CA 1
ATOM 1560 C C . PHE A 1 194 ? 21.152 -0.367 -14.851 1.00 97.12 194 PHE A C 1
ATOM 1562 O O . PHE A 1 194 ? 20.445 -0.731 -13.920 1.00 97.12 194 PHE A O 1
ATOM 1569 N N . GLU A 1 195 ? 22.141 -1.121 -15.334 1.00 95.62 195 GLU A N 1
ATOM 1570 C CA . GLU A 1 195 ? 22.470 -2.459 -14.839 1.00 95.62 195 GLU A CA 1
ATOM 1571 C C . GLU A 1 195 ? 22.850 -2.451 -13.355 1.00 95.62 195 GLU A C 1
ATOM 1573 O O . GLU A 1 195 ? 22.332 -3.263 -12.593 1.00 95.62 195 GLU A O 1
ATOM 1578 N N . ASN A 1 196 ? 23.676 -1.497 -12.921 1.00 92.00 196 ASN A N 1
ATOM 1579 C CA . ASN A 1 196 ? 24.037 -1.363 -11.509 1.00 92.00 196 ASN A CA 1
ATOM 1580 C C . ASN A 1 196 ? 22.800 -1.147 -10.626 1.00 92.00 196 ASN A C 1
ATOM 1582 O O . ASN A 1 196 ? 22.697 -1.750 -9.565 1.00 92.00 196 ASN A O 1
ATOM 1586 N N . ARG A 1 197 ? 21.833 -0.338 -11.080 1.00 94.56 197 ARG A N 1
ATOM 1587 C CA . ARG A 1 197 ? 20.571 -0.125 -10.351 1.00 94.56 197 ARG A CA 1
ATOM 1588 C C . ARG A 1 197 ? 19.605 -1.295 -10.453 1.00 94.56 197 ARG A C 1
ATOM 1590 O O . ARG A 1 197 ? 18.842 -1.531 -9.523 1.00 94.56 197 ARG A O 1
ATOM 1597 N N . LEU A 1 198 ? 19.622 -2.031 -11.560 1.00 96.06 198 LEU A N 1
ATOM 1598 C CA . LEU A 1 198 ? 18.807 -3.230 -11.716 1.00 96.06 198 LEU A CA 1
ATOM 1599 C C . LEU A 1 198 ? 19.198 -4.295 -10.686 1.00 96.06 198 LEU A C 1
ATOM 1601 O O . LEU A 1 198 ? 18.309 -4.965 -10.172 1.00 96.06 198 LEU A O 1
ATOM 1605 N N . LEU A 1 199 ? 20.484 -4.399 -10.333 1.00 92.12 199 LEU A N 1
ATOM 1606 C CA . LEU A 1 199 ? 20.948 -5.323 -9.297 1.00 92.12 199 LEU A CA 1
ATOM 1607 C C . LEU A 1 199 ? 20.287 -5.054 -7.933 1.00 92.12 199 LEU A C 1
ATOM 1609 O O . LEU A 1 199 ? 19.935 -6.001 -7.233 1.00 92.12 199 LEU A O 1
ATOM 1613 N N . ASP A 1 200 ? 20.062 -3.782 -7.591 1.00 90.44 200 ASP A N 1
ATOM 1614 C CA . ASP A 1 200 ? 19.344 -3.383 -6.373 1.00 90.44 200 ASP A CA 1
ATOM 1615 C C . ASP A 1 200 ? 17.849 -3.755 -6.449 1.00 90.44 200 ASP A C 1
ATOM 1617 O O . ASP A 1 200 ? 17.242 -4.146 -5.452 1.00 90.44 200 ASP A O 1
ATOM 1621 N N . VAL A 1 201 ? 17.243 -3.646 -7.639 1.00 94.81 201 VAL A N 1
ATOM 1622 C CA . VAL A 1 201 ? 15.830 -3.992 -7.883 1.00 94.81 201 VAL A CA 1
ATOM 1623 C C . VAL A 1 201 ? 15.579 -5.489 -7.738 1.00 94.81 201 VAL A C 1
ATOM 1625 O O . VAL A 1 201 ? 14.554 -5.885 -7.185 1.00 94.81 201 VAL A O 1
ATOM 1628 N N . VAL A 1 202 ? 16.496 -6.316 -8.242 1.00 91.69 202 VAL A N 1
ATOM 1629 C CA . VAL A 1 202 ? 16.398 -7.781 -8.157 1.00 91.69 202 VAL A CA 1
ATOM 1630 C C . VAL A 1 202 ? 16.987 -8.337 -6.866 1.00 91.69 202 VAL A C 1
ATOM 1632 O O . VAL A 1 202 ? 17.199 -9.543 -6.768 1.00 91.69 202 VAL A O 1
ATOM 1635 N N . GLU A 1 203 ? 17.260 -7.469 -5.887 1.00 87.06 203 GLU A N 1
ATOM 1636 C CA . GLU A 1 203 ? 17.769 -7.871 -4.581 1.00 87.06 203 GLU A CA 1
ATOM 1637 C C . GLU A 1 203 ? 19.001 -8.781 -4.719 1.00 87.06 203 GLU A C 1
ATOM 1639 O O . GLU A 1 203 ? 19.049 -9.891 -4.208 1.00 87.06 203 GLU A O 1
ATOM 1644 N N . GLY A 1 204 ? 19.983 -8.364 -5.522 1.00 85.12 204 GLY A N 1
ATOM 1645 C CA . GLY A 1 204 ? 21.231 -9.106 -5.716 1.00 85.12 204 GLY A CA 1
ATOM 1646 C C . GLY A 1 204 ? 21.122 -10.433 -6.482 1.00 85.12 204 GLY A C 1
ATOM 1647 O O . GLY A 1 204 ? 22.162 -11.028 -6.785 1.00 85.12 204 GLY A O 1
ATOM 1648 N N . ASP A 1 205 ? 19.920 -10.895 -6.842 1.00 87.38 205 ASP A N 1
ATOM 1649 C CA . ASP A 1 205 ? 19.724 -12.131 -7.599 1.00 87.38 205 ASP A CA 1
ATOM 1650 C C . ASP A 1 205 ? 20.142 -11.947 -9.064 1.00 87.38 205 ASP A C 1
ATOM 1652 O O . ASP A 1 205 ? 19.385 -11.522 -9.943 1.00 87.38 205 ASP A O 1
ATOM 1656 N N . LYS A 1 206 ? 21.392 -12.321 -9.346 1.00 90.50 206 LYS A N 1
ATOM 1657 C CA . LYS A 1 206 ? 21.990 -12.220 -10.682 1.00 90.50 206 LYS A CA 1
ATOM 1658 C C . LYS A 1 206 ? 21.257 -13.044 -11.742 1.00 90.50 206 LYS A C 1
ATOM 1660 O O . LYS A 1 206 ? 21.413 -12.750 -12.926 1.00 90.50 206 LYS A O 1
ATOM 1665 N N . SER A 1 207 ? 20.473 -14.056 -11.363 1.00 90.06 207 SER A N 1
ATOM 1666 C CA . SER A 1 207 ? 19.706 -14.849 -12.331 1.00 90.06 207 SER A CA 1
ATOM 1667 C C . SER A 1 207 ? 18.570 -14.036 -12.964 1.00 90.06 207 SER A C 1
ATOM 1669 O O . SER A 1 207 ? 18.264 -14.210 -14.146 1.00 90.06 207 SER A O 1
ATOM 1671 N N . LEU A 1 208 ? 18.016 -13.072 -12.222 1.00 91.88 208 LEU A N 1
ATOM 1672 C CA . LEU A 1 208 ? 16.926 -12.204 -12.670 1.00 91.88 208 LEU A CA 1
ATOM 1673 C C . LEU A 1 208 ? 17.404 -11.051 -13.565 1.00 91.88 208 LEU A C 1
ATOM 1675 O O . LEU A 1 208 ? 16.603 -10.470 -14.298 1.00 91.88 208 LEU A O 1
ATOM 1679 N N . MET A 1 209 ? 18.711 -10.765 -13.588 1.00 94.56 209 MET A N 1
ATOM 1680 C CA . MET A 1 209 ? 19.314 -9.719 -14.430 1.00 94.56 209 MET A CA 1
ATOM 1681 C C . MET A 1 209 ? 19.093 -9.972 -15.928 1.00 94.56 209 MET A C 1
ATOM 1683 O O . MET A 1 209 ? 18.981 -9.039 -16.712 1.00 94.56 209 MET A O 1
ATOM 1687 N N . TYR A 1 210 ? 18.951 -11.230 -16.354 1.00 94.44 210 TYR A N 1
ATOM 1688 C CA . TYR A 1 210 ? 18.641 -11.543 -17.754 1.00 94.44 210 TYR A CA 1
ATOM 1689 C C . TYR A 1 210 ? 17.204 -11.186 -18.156 1.00 94.44 210 TYR A C 1
ATOM 1691 O O . TYR A 1 210 ? 16.897 -11.205 -19.346 1.00 94.44 210 TYR A O 1
ATOM 1699 N N . MET A 1 211 ? 16.319 -10.911 -17.190 1.00 93.56 211 MET A N 1
ATOM 1700 C CA . MET A 1 211 ? 14.909 -10.538 -17.369 1.00 93.56 211 MET A CA 1
ATOM 1701 C C . MET A 1 211 ? 14.041 -11.550 -18.143 1.00 93.56 211 MET A C 1
ATOM 1703 O O . MET A 1 211 ? 12.925 -11.224 -18.538 1.00 93.56 211 MET A O 1
ATOM 1707 N N . LYS A 1 212 ? 14.519 -12.788 -18.341 1.00 90.00 212 LYS A N 1
ATOM 1708 C CA . LYS A 1 212 ? 13.856 -13.809 -19.178 1.00 90.00 212 LYS A CA 1
ATOM 1709 C C . LYS A 1 212 ? 12.534 -14.327 -18.610 1.00 90.00 212 LYS A C 1
ATOM 1711 O O . LYS A 1 212 ? 11.704 -14.810 -19.373 1.00 90.00 212 LYS A O 1
ATOM 1716 N N . SER A 1 213 ? 12.359 -14.276 -17.292 1.00 87.50 213 SER A N 1
ATOM 1717 C CA . SER A 1 213 ? 11.151 -14.740 -16.601 1.00 87.50 213 SER A CA 1
ATOM 1718 C C . SER A 1 213 ? 10.010 -13.722 -16.630 1.00 87.50 213 SER A C 1
ATOM 1720 O O . SER A 1 213 ? 8.864 -14.094 -16.386 1.00 87.50 213 SER A O 1
ATOM 1722 N N . PHE A 1 214 ? 10.295 -12.451 -16.933 1.00 91.81 214 PHE A N 1
ATOM 1723 C CA . PHE A 1 214 ? 9.310 -11.380 -16.837 1.00 91.81 214 PHE A CA 1
ATOM 1724 C C . PHE A 1 214 ? 8.550 -11.193 -18.146 1.00 91.81 214 PHE A C 1
ATOM 1726 O O . PHE A 1 214 ? 9.131 -11.042 -19.219 1.00 91.81 214 PHE A O 1
ATOM 1733 N N . LYS A 1 215 ? 7.226 -11.133 -18.038 1.00 92.25 215 LYS A N 1
ATOM 1734 C CA . LYS A 1 215 ? 6.316 -10.764 -19.127 1.00 92.25 215 LYS A CA 1
ATOM 1735 C C . LYS A 1 215 ? 6.069 -9.271 -19.174 1.00 92.25 215 LYS A C 1
ATOM 1737 O O . LYS A 1 215 ? 5.865 -8.716 -20.248 1.00 92.25 215 LYS A O 1
ATOM 1742 N N . THR A 1 216 ? 6.088 -8.618 -18.016 1.00 93.56 216 THR A N 1
ATOM 1743 C CA . THR A 1 216 ? 5.857 -7.180 -17.914 1.00 93.56 216 THR A CA 1
ATOM 1744 C C . THR A 1 216 ? 6.963 -6.518 -17.111 1.00 93.56 216 THR A C 1
ATOM 1746 O O . THR A 1 216 ? 7.301 -6.975 -16.021 1.00 93.56 216 THR A O 1
ATOM 1749 N N . ILE A 1 217 ? 7.486 -5.405 -17.620 1.00 96.81 217 ILE A N 1
ATOM 1750 C CA . ILE A 1 217 ? 8.359 -4.503 -16.862 1.00 96.81 217 ILE A CA 1
ATOM 1751 C C . ILE A 1 217 ? 7.585 -3.211 -16.614 1.00 96.81 217 ILE A C 1
ATOM 1753 O O . ILE A 1 217 ? 7.047 -2.619 -17.548 1.00 96.81 217 ILE A O 1
ATOM 1757 N N . VAL A 1 218 ? 7.521 -2.764 -15.366 1.00 97.69 218 VAL A N 1
ATOM 1758 C CA . VAL A 1 218 ? 6.869 -1.513 -14.973 1.00 97.69 218 VAL A CA 1
ATOM 1759 C C . VAL A 1 218 ? 7.926 -0.554 -14.449 1.00 97.69 218 VAL A C 1
ATOM 1761 O O . VAL A 1 218 ? 8.690 -0.887 -13.546 1.00 97.69 218 VAL A O 1
ATOM 1764 N N . VAL A 1 219 ? 7.972 0.641 -15.027 1.00 97.94 219 VAL A N 1
ATOM 1765 C CA . VAL A 1 219 ? 9.018 1.639 -14.802 1.00 97.94 219 VAL A CA 1
ATOM 1766 C C . VAL A 1 219 ? 8.382 2.931 -14.311 1.00 97.94 219 VAL A C 1
ATOM 1768 O O . VAL A 1 219 ? 7.786 3.654 -15.110 1.00 97.94 219 VAL A O 1
ATOM 1771 N N . PRO A 1 220 ? 8.480 3.240 -13.013 1.00 97.12 220 PRO A N 1
ATOM 1772 C CA . PRO A 1 220 ? 8.143 4.555 -12.499 1.00 97.12 220 PRO A CA 1
ATOM 1773 C C . PRO A 1 220 ? 9.139 5.589 -13.019 1.00 97.12 220 PRO A C 1
ATOM 1775 O O . PRO A 1 220 ? 10.349 5.369 -12.978 1.00 97.12 220 PRO A O 1
ATOM 1778 N N . ILE A 1 221 ? 8.632 6.718 -13.497 1.00 95.19 221 ILE A N 1
ATOM 1779 C CA . ILE A 1 221 ? 9.431 7.804 -14.054 1.00 95.19 221 ILE A CA 1
ATOM 1780 C C . ILE A 1 221 ? 9.169 9.049 -13.228 1.00 95.19 221 ILE A C 1
ATOM 1782 O O . ILE A 1 221 ? 8.019 9.424 -13.004 1.00 95.19 221 ILE A O 1
ATOM 1786 N N . LYS A 1 222 ? 10.259 9.667 -12.774 1.00 92.00 222 LYS A N 1
ATOM 1787 C CA . LYS A 1 222 ? 10.246 10.971 -12.127 1.00 92.00 222 LYS A CA 1
ATOM 1788 C C . LYS A 1 222 ? 10.786 11.996 -13.115 1.00 92.00 222 LYS A C 1
ATOM 1790 O O . LYS A 1 222 ? 11.978 11.969 -13.416 1.00 92.00 222 LYS A O 1
ATOM 1795 N N . ASP A 1 223 ? 9.925 12.888 -13.582 1.00 86.62 223 ASP A N 1
ATOM 1796 C CA . ASP A 1 223 ? 10.302 14.006 -14.442 1.00 86.62 223 ASP A CA 1
ATOM 1797 C C . ASP A 1 223 ? 10.032 15.316 -13.689 1.00 86.62 223 ASP A C 1
ATOM 1799 O O . ASP A 1 223 ? 8.890 15.683 -13.417 1.00 86.62 223 ASP A O 1
ATOM 1803 N N . GLY A 1 224 ? 11.091 15.964 -13.200 1.00 84.75 224 GLY A N 1
ATOM 1804 C CA . GLY A 1 224 ? 10.958 17.064 -12.242 1.00 84.75 224 GLY A CA 1
ATOM 1805 C C . GLY A 1 224 ? 10.201 16.649 -10.969 1.00 84.75 224 GLY A C 1
ATOM 1806 O O . GLY A 1 224 ? 10.670 15.800 -10.205 1.00 84.75 224 GLY A O 1
ATOM 1807 N N . ASP A 1 225 ? 9.042 17.267 -10.736 1.00 82.00 225 ASP A N 1
ATOM 1808 C CA . ASP A 1 225 ? 8.142 17.007 -9.599 1.00 82.00 225 ASP A CA 1
ATOM 1809 C C . ASP A 1 225 ? 7.005 16.022 -9.920 1.00 82.00 225 ASP A C 1
ATOM 1811 O O . ASP A 1 225 ? 6.155 15.743 -9.069 1.00 82.00 225 ASP A O 1
ATOM 1815 N N . HIS A 1 226 ? 6.973 15.511 -11.146 1.00 86.50 226 HIS A N 1
ATOM 1816 C CA . HIS A 1 226 ? 5.896 14.697 -11.676 1.00 86.50 226 HIS A CA 1
ATOM 1817 C C . HIS A 1 226 ? 6.294 13.220 -11.706 1.00 86.50 226 HIS A C 1
ATOM 1819 O O . HIS A 1 226 ? 7.373 12.856 -12.177 1.00 86.50 226 HIS A O 1
ATOM 1825 N N . LEU A 1 227 ? 5.426 12.365 -11.160 1.00 92.19 227 LEU A N 1
ATOM 1826 C CA . LEU A 1 227 ? 5.583 10.913 -11.164 1.00 92.19 227 LEU A CA 1
ATOM 1827 C C . LEU A 1 227 ? 4.503 10.248 -12.018 1.00 92.19 227 LEU A C 1
ATOM 1829 O O . LEU A 1 227 ? 3.311 10.413 -11.768 1.00 92.19 227 LEU A O 1
ATOM 1833 N N . TYR A 1 228 ? 4.937 9.427 -12.965 1.00 94.06 228 TYR A N 1
ATOM 1834 C CA . TYR A 1 228 ? 4.077 8.588 -13.799 1.00 94.06 228 TYR A CA 1
ATOM 1835 C C . TYR A 1 228 ? 4.741 7.231 -14.031 1.00 94.06 228 TYR A C 1
ATOM 1837 O O . TYR A 1 228 ? 5.830 6.976 -13.511 1.00 94.06 228 TYR A O 1
ATOM 1845 N N . ILE A 1 229 ? 4.096 6.322 -14.767 1.00 96.00 229 ILE A N 1
ATOM 1846 C CA . ILE A 1 229 ? 4.691 5.008 -15.051 1.00 96.00 229 ILE A CA 1
ATOM 1847 C C . ILE A 1 229 ? 4.699 4.675 -16.540 1.00 96.00 229 ILE A C 1
ATOM 1849 O O . ILE A 1 229 ? 3.816 5.076 -17.297 1.00 96.00 229 ILE A O 1
ATOM 1853 N N . MET A 1 230 ? 5.673 3.864 -16.943 1.00 96.69 230 MET A N 1
ATOM 1854 C CA . MET A 1 230 ? 5.694 3.157 -18.217 1.00 96.69 230 MET A CA 1
ATOM 1855 C C . MET A 1 230 ? 5.606 1.652 -17.996 1.00 96.69 230 MET A C 1
ATOM 1857 O O . MET A 1 230 ? 6.406 1.075 -17.269 1.00 96.69 230 MET A O 1
ATOM 1861 N N . GLY A 1 231 ? 4.650 1.003 -18.649 1.00 96.38 231 GLY A N 1
ATOM 1862 C CA . GLY A 1 231 ? 4.543 -0.448 -18.712 1.00 96.38 231 GLY A CA 1
ATOM 1863 C C . GLY A 1 231 ? 5.069 -0.986 -20.041 1.00 96.38 231 GLY A C 1
ATOM 1864 O O . GLY A 1 231 ? 4.746 -0.446 -21.096 1.00 96.38 231 GLY A O 1
ATOM 1865 N N . PHE A 1 232 ? 5.847 -2.059 -19.983 1.00 96.25 232 PHE A N 1
ATOM 1866 C CA . PHE A 1 232 ? 6.414 -2.778 -21.119 1.00 96.25 232 PHE A CA 1
ATOM 1867 C C . PHE A 1 232 ? 5.871 -4.205 -21.101 1.00 96.25 232 PHE A C 1
ATOM 1869 O O . PHE A 1 232 ? 6.266 -4.983 -20.239 1.00 96.25 232 PHE A O 1
ATOM 1876 N N . ASP A 1 233 ? 4.975 -4.550 -22.022 1.00 94.12 233 ASP A N 1
ATOM 1877 C CA . ASP A 1 233 ? 4.534 -5.933 -22.237 1.00 94.12 233 ASP A CA 1
ATOM 1878 C C . ASP A 1 233 ? 5.485 -6.595 -23.250 1.00 94.12 233 ASP A C 1
ATOM 1880 O O . ASP A 1 233 ? 5.616 -6.148 -24.393 1.00 94.12 233 ASP A O 1
ATOM 1884 N N . LEU A 1 234 ? 6.222 -7.611 -22.797 1.00 91.25 234 LEU A N 1
ATOM 1885 C CA . LEU A 1 234 ? 7.220 -8.346 -23.579 1.00 91.25 234 LEU A CA 1
ATOM 1886 C C . LEU A 1 234 ? 6.617 -9.545 -24.328 1.00 91.25 234 LEU A C 1
ATOM 1888 O O . LEU A 1 234 ? 7.225 -10.049 -25.281 1.00 91.25 234 LEU A O 1
ATOM 1892 N N . ASP A 1 235 ? 5.434 -10.008 -23.922 1.00 87.62 235 ASP A N 1
ATOM 1893 C CA . ASP A 1 235 ? 4.724 -11.103 -24.585 1.00 87.62 235 ASP A CA 1
ATOM 1894 C C . ASP A 1 235 ? 3.875 -10.591 -25.738 1.00 87.62 235 ASP A C 1
ATOM 1896 O O . ASP A 1 235 ? 3.966 -11.125 -26.846 1.00 87.62 235 ASP A O 1
ATOM 1900 N N . VAL A 1 236 ? 3.119 -9.522 -25.493 1.00 87.69 236 VAL A N 1
ATOM 1901 C CA . VAL A 1 236 ? 2.396 -8.758 -26.508 1.00 87.69 236 VAL A CA 1
ATOM 1902 C C . VAL A 1 236 ? 3.085 -7.400 -26.623 1.00 87.69 236 VAL A C 1
ATOM 1904 O O . VAL A 1 236 ? 2.736 -6.508 -25.857 1.00 87.69 236 VAL A O 1
ATOM 1907 N N . PRO A 1 237 ? 4.053 -7.220 -27.551 1.00 89.25 237 PRO A N 1
ATOM 1908 C CA . PRO A 1 237 ? 4.897 -6.029 -27.617 1.00 89.25 237 PRO A CA 1
ATOM 1909 C C . PRO A 1 237 ? 4.094 -4.725 -27.554 1.00 89.25 237 PRO A C 1
ATOM 1911 O O . PRO A 1 237 ? 3.502 -4.278 -28.539 1.00 89.25 237 PRO A O 1
ATOM 1914 N N . ALA A 1 238 ? 4.077 -4.119 -26.372 1.00 94.25 238 ALA A N 1
ATOM 1915 C CA . ALA A 1 238 ? 3.371 -2.881 -26.092 1.00 94.25 238 ALA A CA 1
ATOM 1916 C C . ALA A 1 238 ? 4.174 -2.056 -25.089 1.00 94.25 238 ALA A C 1
ATOM 1918 O O . ALA A 1 238 ? 4.788 -2.585 -24.164 1.00 94.25 238 ALA A O 1
ATOM 1919 N N . ILE A 1 239 ? 4.171 -0.741 -25.295 1.00 96.06 239 ILE A N 1
ATOM 1920 C CA . ILE A 1 239 ? 4.763 0.219 -24.369 1.00 96.06 239 ILE A CA 1
ATOM 1921 C C . ILE A 1 239 ? 3.683 1.240 -24.049 1.00 96.06 239 ILE A C 1
ATOM 1923 O O . ILE A 1 239 ? 3.274 2.010 -24.921 1.00 96.06 239 ILE A O 1
ATOM 1927 N N . THR A 1 240 ? 3.220 1.235 -22.807 1.00 95.31 240 THR A N 1
ATOM 1928 C CA . THR A 1 240 ? 2.118 2.080 -22.347 1.00 95.31 240 THR A CA 1
ATOM 1929 C C . THR A 1 240 ? 2.639 3.096 -21.347 1.00 95.31 240 THR A C 1
ATOM 1931 O O . THR A 1 240 ? 3.202 2.718 -20.327 1.00 95.31 240 THR A O 1
ATOM 1934 N N . VAL A 1 241 ? 2.442 4.380 -21.624 1.00 94.69 241 VAL A N 1
ATOM 1935 C CA . VAL A 1 241 ? 2.687 5.478 -20.685 1.00 94.69 241 VAL A CA 1
ATOM 1936 C C . VAL A 1 241 ? 1.374 5.744 -19.954 1.00 94.69 241 VAL A C 1
ATOM 1938 O O . VAL A 1 241 ? 0.368 6.021 -20.606 1.00 94.69 241 VAL A O 1
ATOM 1941 N N . ILE A 1 242 ? 1.358 5.613 -18.628 1.00 92.12 242 ILE A N 1
ATOM 1942 C CA . ILE A 1 242 ? 0.159 5.797 -17.803 1.00 92.12 242 ILE A CA 1
ATOM 1943 C C . ILE A 1 242 ? 0.346 7.054 -16.963 1.00 92.12 242 ILE A C 1
ATOM 1945 O O . ILE A 1 242 ? 1.149 7.077 -16.027 1.00 92.12 242 ILE A O 1
ATOM 1949 N N . GLU A 1 243 ? -0.429 8.073 -17.320 1.00 88.06 243 GLU A N 1
ATOM 1950 C CA . GLU A 1 243 ? -0.405 9.412 -16.745 1.00 88.06 243 GLU A CA 1
ATOM 1951 C C . GLU A 1 243 ? -1.685 9.677 -15.943 1.00 88.06 243 GLU A C 1
ATOM 1953 O O . GLU A 1 243 ? -2.765 9.227 -16.320 1.00 88.06 243 GLU A O 1
ATOM 1958 N N . SER A 1 244 ? -1.564 10.400 -14.830 1.00 83.94 244 SER A N 1
ATOM 1959 C CA . SER A 1 244 ? -2.673 10.686 -13.907 1.00 83.94 244 SER A CA 1
ATOM 1960 C C . SER A 1 244 ? -3.128 12.149 -13.929 1.00 83.94 244 SER A C 1
ATOM 1962 O O . SER A 1 244 ? -4.191 12.461 -13.391 1.00 83.94 244 SER A O 1
ATOM 1964 N N . VAL A 1 245 ? -2.361 13.037 -14.561 1.00 81.38 245 VAL A N 1
ATOM 1965 C CA . VAL A 1 245 ? -2.623 14.470 -14.716 1.00 81.38 245 VAL A CA 1
ATOM 1966 C C . VAL A 1 245 ? -2.994 14.779 -16.166 1.00 81.38 245 VAL A C 1
ATOM 1968 O O . VAL A 1 245 ? -2.312 14.364 -17.104 1.00 81.38 245 VAL A O 1
ATOM 1971 N N . HIS A 1 246 ? -4.082 15.524 -16.367 1.00 75.88 246 HIS A N 1
ATOM 1972 C CA . HIS A 1 246 ? -4.475 15.977 -17.699 1.00 75.88 246 HIS A CA 1
ATOM 1973 C C . HIS A 1 246 ? -3.351 16.839 -18.292 1.00 75.88 246 HIS A C 1
ATOM 1975 O O . HIS A 1 246 ? -2.892 17.767 -17.638 1.00 75.88 246 HIS A O 1
ATOM 1981 N N . GLU A 1 247 ? -2.913 16.533 -19.521 1.00 73.00 247 GLU A N 1
ATOM 1982 C CA . GLU A 1 247 ? -1.793 17.225 -20.193 1.00 73.00 247 GLU A CA 1
ATOM 1983 C C . GLU A 1 247 ? -0.450 17.176 -19.436 1.00 73.00 247 GLU A C 1
ATOM 1985 O O . GLU A 1 247 ? 0.477 17.890 -19.801 1.00 73.00 247 GLU A O 1
ATOM 1990 N N . GLY A 1 248 ? -0.293 16.285 -18.445 1.00 76.44 248 GLY A N 1
ATOM 1991 C CA . GLY A 1 248 ? 0.978 16.112 -17.727 1.00 76.44 248 GLY A CA 1
ATOM 1992 C C . GLY A 1 248 ? 2.129 15.614 -18.611 1.00 76.44 248 GLY A C 1
ATOM 1993 O O . GLY A 1 248 ? 3.289 15.781 -18.260 1.00 76.44 248 GLY A O 1
ATOM 1994 N N . ILE A 1 249 ? 1.811 15.020 -19.766 1.00 83.25 249 ILE A N 1
ATOM 1995 C CA . ILE A 1 249 ? 2.772 14.625 -20.799 1.00 83.25 249 ILE A CA 1
ATOM 1996 C C . ILE A 1 249 ? 2.275 15.176 -22.133 1.00 83.25 249 ILE A C 1
ATOM 1998 O O . ILE A 1 249 ? 1.197 14.800 -22.609 1.00 83.25 249 ILE A O 1
ATOM 2002 N N . SER A 1 250 ? 3.060 16.060 -22.740 1.00 82.75 250 SER A N 1
ATOM 2003 C CA . SER A 1 250 ? 2.742 16.672 -24.027 1.00 82.75 250 SER A CA 1
ATOM 2004 C C . SER A 1 250 ? 3.055 15.737 -25.204 1.00 82.75 250 SER A C 1
ATOM 2006 O O . SER A 1 250 ? 3.734 14.714 -25.083 1.00 82.75 250 SER A O 1
ATOM 2008 N N . LEU A 1 251 ? 2.574 16.095 -26.399 1.00 81.62 251 LEU A N 1
ATOM 2009 C CA . LEU A 1 251 ? 2.976 15.400 -27.628 1.00 81.62 251 LEU A CA 1
ATOM 2010 C C . LEU A 1 251 ? 4.475 15.568 -27.923 1.00 81.62 251 LEU A C 1
ATOM 2012 O O . LEU A 1 251 ? 5.075 14.666 -28.510 1.00 81.62 251 LEU A O 1
ATOM 2016 N N . GLU A 1 252 ? 5.077 16.683 -27.502 1.00 82.62 252 GLU A N 1
ATOM 2017 C CA . GLU A 1 252 ? 6.515 16.929 -27.634 1.00 82.62 252 GLU A CA 1
ATOM 2018 C C . GLU A 1 252 ? 7.312 15.982 -26.733 1.00 82.62 252 GLU A C 1
ATOM 2020 O O . GLU A 1 252 ? 8.264 15.359 -27.198 1.00 82.62 252 GLU A O 1
ATOM 2025 N N . ASP A 1 253 ? 6.853 15.744 -25.502 1.00 84.94 253 ASP A N 1
ATOM 2026 C CA . ASP A 1 253 ? 7.460 14.763 -24.588 1.00 84.94 253 ASP A CA 1
ATOM 2027 C C . ASP A 1 253 ? 7.389 13.332 -25.136 1.00 84.94 253 ASP A C 1
ATOM 2029 O O . ASP A 1 253 ? 8.221 12.482 -24.824 1.00 84.94 253 ASP A O 1
ATOM 2033 N N . MET A 1 254 ? 6.415 13.049 -26.001 1.00 91.44 254 MET A N 1
ATOM 2034 C CA . MET A 1 254 ? 6.261 11.758 -26.670 1.00 91.44 254 MET A CA 1
ATOM 2035 C C . MET A 1 254 ? 7.064 11.650 -27.975 1.00 91.44 254 MET A C 1
ATOM 2037 O O . MET A 1 254 ? 6.940 10.641 -28.670 1.00 91.44 254 MET A O 1
ATOM 2041 N N . THR A 1 255 ? 7.900 12.628 -28.335 1.00 90.81 255 THR A N 1
ATOM 2042 C CA . THR A 1 255 ? 8.674 12.588 -29.585 1.00 90.81 255 THR A CA 1
ATOM 2043 C C . THR A 1 255 ? 9.782 11.528 -29.570 1.00 90.81 255 THR A C 1
ATOM 2045 O O . THR A 1 255 ? 10.508 11.359 -28.587 1.00 90.81 255 THR A O 1
ATOM 2048 N N . ASP A 1 256 ? 9.967 10.832 -30.696 1.00 90.06 256 ASP A N 1
ATOM 2049 C CA . ASP A 1 256 ? 11.127 9.955 -30.918 1.00 90.06 256 ASP A CA 1
ATOM 2050 C C . ASP A 1 256 ? 12.376 10.753 -31.337 1.00 90.06 256 ASP A C 1
ATOM 2052 O O . ASP A 1 256 ? 13.455 10.182 -31.469 1.00 90.06 256 ASP A O 1
ATOM 2056 N N . GLY A 1 257 ? 12.267 12.066 -31.580 1.00 77.75 257 GLY A N 1
ATOM 2057 C CA . GLY A 1 257 ? 13.418 12.955 -31.814 1.00 77.75 257 GLY A CA 1
ATOM 2058 C C . GLY A 1 257 ? 14.292 12.650 -33.043 1.00 77.75 257 GLY A C 1
ATOM 2059 O O . GLY A 1 257 ? 15.215 13.394 -33.360 1.00 77.75 257 GLY A O 1
ATOM 2060 N N . GLY A 1 258 ? 14.037 11.555 -33.762 1.00 81.00 258 GLY A N 1
ATOM 2061 C CA . GLY A 1 258 ? 14.902 11.054 -34.822 1.00 81.00 258 GLY A CA 1
ATOM 2062 C C . GLY A 1 258 ? 16.105 10.262 -34.289 1.00 81.00 258 GLY A C 1
ATOM 2063 O O . GLY A 1 258 ? 15.957 9.304 -33.526 1.00 81.00 258 GLY A O 1
ATOM 2064 N N . LYS A 1 259 ? 17.313 10.595 -34.770 1.00 76.69 259 LYS A N 1
ATOM 2065 C CA . LYS A 1 259 ? 18.500 9.721 -34.658 1.00 76.69 259 LYS A CA 1
ATOM 2066 C C . LYS A 1 259 ? 19.294 9.861 -33.357 1.00 76.69 259 LYS A C 1
ATOM 2068 O O . LYS A 1 259 ? 20.022 8.936 -33.008 1.00 76.69 259 LYS A O 1
ATOM 2073 N N . THR A 1 260 ? 19.209 10.991 -32.656 1.00 86.62 260 THR A N 1
ATOM 2074 C CA . THR A 1 260 ? 20.034 11.237 -31.462 1.00 86.62 260 THR A CA 1
ATOM 2075 C C . THR A 1 260 ? 19.268 10.926 -30.180 1.00 86.62 260 THR A C 1
ATOM 2077 O O . THR A 1 260 ? 18.046 10.989 -30.132 1.00 86.62 260 THR A O 1
ATOM 2080 N N . TYR A 1 261 ? 19.987 10.571 -29.114 1.00 90.50 261 TYR A N 1
ATOM 2081 C CA . TYR A 1 261 ? 19.361 10.347 -27.808 1.00 90.50 261 TYR A CA 1
ATOM 2082 C C . TYR A 1 261 ? 18.848 11.655 -27.187 1.00 90.50 261 TYR A C 1
ATOM 2084 O O . TYR A 1 261 ? 17.800 11.660 -26.556 1.00 90.50 261 TYR A O 1
ATOM 2092 N N . ALA A 1 262 ? 19.563 12.766 -27.391 1.00 89.12 262 ALA A N 1
ATOM 2093 C CA . ALA A 1 262 ? 19.229 14.075 -26.828 1.00 89.12 262 ALA A CA 1
ATOM 2094 C C . ALA A 1 262 ? 17.845 14.585 -27.258 1.00 89.12 262 ALA A C 1
ATOM 2096 O O . ALA A 1 262 ? 17.086 15.075 -26.427 1.00 89.12 262 ALA A O 1
ATOM 2097 N N . SER A 1 263 ? 17.511 14.393 -28.536 1.00 90.19 263 SER A N 1
ATOM 2098 C CA . SER A 1 263 ? 16.264 14.848 -29.162 1.00 90.19 263 SER A CA 1
ATOM 2099 C C . SER A 1 263 ? 15.034 14.017 -28.788 1.00 90.19 263 SER A C 1
ATOM 2101 O O . SER A 1 263 ? 13.916 14.432 -29.074 1.00 90.19 263 SER A O 1
ATOM 2103 N N . LYS A 1 264 ? 15.218 12.842 -28.172 1.00 92.81 264 LYS A N 1
ATOM 2104 C CA . LYS A 1 264 ? 14.118 11.988 -27.709 1.00 92.81 264 LYS A CA 1
ATOM 2105 C C . LYS A 1 264 ? 13.462 12.590 -26.472 1.00 92.81 264 LYS A C 1
ATOM 2107 O O . LYS A 1 264 ? 14.155 13.016 -25.544 1.00 92.81 264 LYS A O 1
ATOM 2112 N N . GLY A 1 265 ? 12.139 12.528 -26.415 1.00 93.31 265 GLY A N 1
ATOM 2113 C CA . GLY A 1 265 ? 11.412 12.768 -25.175 1.00 93.31 265 GLY A CA 1
ATOM 2114 C C . GLY A 1 265 ? 11.622 11.637 -24.156 1.00 93.31 265 GLY A C 1
ATOM 2115 O O . GLY A 1 265 ? 12.114 10.552 -24.503 1.00 93.31 265 GLY A O 1
ATOM 2116 N N . THR A 1 266 ? 11.286 11.884 -22.885 1.00 94.19 266 THR A N 1
ATOM 2117 C CA . THR A 1 266 ? 11.589 10.981 -21.756 1.00 94.19 266 THR A CA 1
ATOM 2118 C C . THR A 1 266 ? 11.121 9.532 -21.995 1.00 94.19 266 THR A C 1
ATOM 2120 O O . THR A 1 266 ? 11.946 8.621 -21.865 1.00 94.19 266 THR A O 1
ATOM 2123 N N . PRO A 1 267 ? 9.888 9.257 -22.468 1.00 95.38 267 PRO A N 1
ATOM 2124 C CA . PRO A 1 267 ? 9.441 7.891 -22.750 1.00 95.38 267 PRO A CA 1
ATOM 2125 C C . PRO A 1 267 ? 10.277 7.153 -23.806 1.00 95.38 267 PRO A C 1
ATOM 2127 O O . PRO A 1 267 ? 10.545 5.954 -23.683 1.00 95.38 267 PRO A O 1
ATOM 2130 N N . HIS A 1 268 ? 10.747 7.858 -24.838 1.00 95.69 268 HIS A N 1
ATOM 2131 C CA . HIS A 1 268 ? 11.611 7.271 -25.865 1.00 95.69 268 HIS A CA 1
ATOM 2132 C C . HIS A 1 268 ? 13.037 7.030 -25.353 1.00 95.69 268 HIS A C 1
ATOM 2134 O O . HIS A 1 268 ? 13.659 6.035 -25.735 1.00 95.69 268 HIS A O 1
ATOM 2140 N N . LYS A 1 269 ? 13.540 7.879 -24.447 1.00 95.75 269 LYS A N 1
ATOM 2141 C CA . LYS A 1 269 ? 14.816 7.669 -23.742 1.00 95.75 269 LYS A CA 1
ATOM 2142 C C . LYS A 1 269 ? 14.767 6.427 -22.849 1.00 95.75 269 LYS A C 1
ATOM 2144 O O . LYS A 1 269 ? 15.632 5.561 -22.973 1.00 95.75 269 LYS A O 1
ATOM 2149 N N . VAL A 1 270 ? 13.714 6.282 -22.041 1.00 96.44 270 VAL A N 1
ATOM 2150 C CA . VAL A 1 270 ? 13.483 5.103 -21.186 1.00 96.44 270 VAL A CA 1
ATOM 2151 C C . VAL A 1 270 ? 13.401 3.827 -22.028 1.00 96.44 270 VAL A C 1
ATOM 2153 O O . VAL A 1 270 ? 14.132 2.868 -21.769 1.00 96.44 270 VAL A O 1
ATOM 2156 N N . LYS A 1 271 ? 12.595 3.831 -23.102 1.00 96.44 271 LYS A N 1
ATOM 2157 C CA . LYS A 1 271 ? 12.538 2.716 -24.064 1.00 96.44 271 LYS A CA 1
ATOM 2158 C C . LYS A 1 271 ? 13.928 2.361 -24.596 1.00 96.44 271 LYS A C 1
ATOM 2160 O O . LYS A 1 271 ? 14.269 1.182 -24.656 1.00 96.44 271 LYS A O 1
ATOM 2165 N N . HIS A 1 272 ? 14.718 3.356 -25.003 1.00 95.50 272 HIS A N 1
ATOM 2166 C CA . HIS A 1 272 ? 16.044 3.139 -25.579 1.00 95.50 272 HIS A CA 1
ATOM 2167 C C . HIS A 1 272 ? 17.003 2.455 -24.596 1.00 95.50 272 HIS A C 1
ATOM 2169 O O . HIS A 1 272 ? 17.758 1.569 -25.002 1.00 95.50 272 HIS A O 1
ATOM 2175 N N . VAL A 1 273 ? 16.982 2.844 -23.318 1.00 97.06 273 VAL A N 1
ATOM 2176 C CA . VAL A 1 273 ? 17.828 2.239 -22.276 1.00 97.06 273 VAL A CA 1
ATOM 2177 C C . VAL A 1 273 ? 17.441 0.780 -22.039 1.00 97.06 273 VAL A C 1
ATOM 2179 O O . VAL A 1 273 ? 18.312 -0.086 -22.110 1.00 97.06 273 VAL A O 1
ATOM 2182 N N . ILE A 1 274 ? 16.147 0.487 -21.860 1.00 97.38 274 ILE A N 1
ATOM 2183 C CA . ILE A 1 274 ? 15.663 -0.890 -21.649 1.00 97.38 274 ILE A CA 1
ATOM 2184 C C . ILE A 1 274 ? 15.971 -1.761 -22.862 1.00 97.38 274 ILE A C 1
ATOM 2186 O O . ILE A 1 274 ? 16.523 -2.847 -22.721 1.00 97.38 274 ILE A O 1
ATOM 2190 N N . TRP A 1 275 ? 15.682 -1.274 -24.069 1.00 96.31 275 TRP A N 1
ATOM 2191 C CA . TRP A 1 275 ? 16.014 -1.982 -25.301 1.00 96.31 275 TRP A CA 1
ATOM 2192 C C . TRP A 1 275 ? 17.517 -2.272 -25.419 1.00 96.31 275 TRP A C 1
ATOM 2194 O O . TRP A 1 275 ? 17.892 -3.407 -25.707 1.00 96.31 275 TRP A O 1
ATOM 2204 N N . SER A 1 276 ? 18.374 -1.281 -25.146 1.00 96.69 276 SER A N 1
ATOM 2205 C CA . SER A 1 276 ? 19.834 -1.450 -25.202 1.00 96.69 276 SER A CA 1
ATOM 2206 C C . SER A 1 276 ? 20.324 -2.479 -24.180 1.00 96.69 276 SER A C 1
ATOM 2208 O O . SER A 1 276 ? 21.211 -3.276 -24.485 1.00 96.69 276 SER A O 1
ATOM 2210 N N . TYR A 1 277 ? 19.737 -2.498 -22.980 1.00 97.94 277 TYR A N 1
ATOM 2211 C CA . TYR A 1 277 ? 20.048 -3.506 -21.970 1.00 97.94 277 TYR A CA 1
ATOM 2212 C C . TYR A 1 277 ? 19.605 -4.907 -22.406 1.00 97.94 277 TYR A C 1
ATOM 2214 O O . TYR A 1 277 ? 20.403 -5.841 -22.367 1.00 97.94 277 TYR A O 1
ATOM 2222 N N . LEU A 1 278 ? 18.375 -5.049 -22.913 1.00 96.94 278 LEU A N 1
ATOM 2223 C CA . LEU A 1 278 ? 17.869 -6.320 -23.438 1.00 96.94 278 LEU A CA 1
ATOM 2224 C C . LEU A 1 278 ? 18.734 -6.854 -24.589 1.00 96.94 278 LEU A C 1
ATOM 2226 O O . LEU A 1 278 ? 18.949 -8.060 -24.679 1.00 96.94 278 LEU A O 1
ATOM 2230 N N . GLN A 1 279 ? 19.273 -5.979 -25.443 1.00 97.06 279 GLN A N 1
ATOM 2231 C CA . GLN A 1 279 ? 20.257 -6.376 -26.452 1.00 97.06 279 GLN A CA 1
ATOM 2232 C C . GLN A 1 279 ? 21.568 -6.855 -25.825 1.00 97.06 279 GLN A C 1
ATOM 2234 O O . GLN A 1 279 ? 22.061 -7.915 -26.205 1.00 97.06 279 GLN A O 1
ATOM 2239 N N . LYS A 1 280 ? 22.112 -6.114 -24.848 1.00 96.88 280 LYS A N 1
ATOM 2240 C CA . LYS A 1 280 ? 23.343 -6.486 -24.133 1.00 96.88 280 LYS A CA 1
ATOM 2241 C C . LYS A 1 280 ? 23.245 -7.889 -23.525 1.00 96.88 280 LYS A C 1
ATOM 2243 O O . LYS A 1 280 ? 24.187 -8.665 -23.650 1.00 96.88 280 LYS A O 1
ATOM 2248 N N . VAL A 1 281 ? 22.110 -8.235 -22.915 1.00 96.31 281 VAL A N 1
ATOM 2249 C CA . VAL A 1 281 ? 21.888 -9.557 -22.295 1.00 96.31 281 VAL A CA 1
ATOM 2250 C C . VAL A 1 281 ? 21.350 -10.615 -23.270 1.00 96.31 281 VAL A C 1
ATOM 2252 O O . VAL A 1 281 ? 20.951 -11.700 -22.847 1.00 96.31 281 VAL A O 1
ATOM 2255 N N . SER A 1 282 ? 21.343 -10.326 -24.578 1.00 96.44 282 SER A N 1
ATOM 2256 C CA . SER A 1 282 ? 20.861 -11.232 -25.634 1.00 96.44 282 SER A CA 1
ATOM 2257 C C . SER A 1 282 ? 19.430 -11.742 -25.398 1.00 96.44 282 SER A C 1
ATOM 2259 O O . SER A 1 282 ? 19.119 -12.918 -25.598 1.00 96.44 282 SER A O 1
ATOM 2261 N N . HIS A 1 283 ? 18.540 -10.860 -24.941 1.00 95.69 283 HIS A N 1
ATOM 2262 C CA . HIS A 1 283 ? 17.150 -11.201 -24.671 1.00 95.69 283 HIS A CA 1
ATOM 2263 C C . HIS A 1 283 ? 16.356 -11.387 -25.980 1.00 95.69 283 HIS A C 1
ATOM 2265 O O . HIS A 1 283 ? 16.373 -10.495 -26.836 1.00 95.69 283 HIS A O 1
ATOM 2271 N N . PRO A 1 284 ? 15.569 -12.471 -26.140 1.00 93.31 284 PRO A N 1
ATOM 2272 C CA . PRO A 1 284 ? 14.863 -12.769 -27.394 1.00 93.31 284 PRO A CA 1
ATOM 2273 C C . PRO A 1 284 ? 13.835 -11.698 -27.797 1.00 93.31 284 PRO A C 1
ATOM 2275 O O . PRO A 1 284 ? 13.539 -11.529 -28.976 1.00 93.31 284 PRO A O 1
ATOM 2278 N N . LYS A 1 285 ? 13.307 -10.936 -26.832 1.00 93.12 285 LYS A N 1
ATOM 2279 C CA . LYS A 1 285 ? 12.312 -9.871 -27.071 1.00 93.12 285 LYS A CA 1
ATOM 2280 C C . LYS A 1 285 ? 12.923 -8.499 -27.396 1.00 93.12 285 LYS A C 1
ATOM 2282 O O . LYS A 1 285 ? 12.189 -7.527 -27.562 1.00 93.12 285 LYS A O 1
ATOM 2287 N N . ALA A 1 286 ? 14.252 -8.380 -27.487 1.00 93.94 286 ALA A N 1
ATOM 2288 C CA . ALA A 1 286 ? 14.900 -7.092 -27.743 1.00 93.94 286 ALA A CA 1
ATOM 2289 C C . ALA A 1 286 ? 14.476 -6.487 -29.096 1.00 93.94 286 ALA A C 1
ATOM 2291 O O . ALA A 1 286 ? 14.156 -5.302 -29.185 1.00 93.94 286 ALA A O 1
ATOM 2292 N N . MET A 1 287 ? 14.403 -7.300 -30.154 1.00 92.69 287 MET A N 1
ATOM 2293 C CA . MET A 1 287 ? 14.049 -6.808 -31.491 1.00 92.69 287 MET A CA 1
ATOM 2294 C C . MET A 1 287 ? 12.586 -6.369 -31.600 1.00 92.69 287 MET A C 1
ATOM 2296 O O . MET A 1 287 ? 12.312 -5.305 -32.156 1.00 92.69 287 MET A O 1
ATOM 2300 N N . SER A 1 288 ? 11.650 -7.123 -31.013 1.00 91.56 288 SER A N 1
ATOM 2301 C CA . SER A 1 288 ? 10.232 -6.740 -30.985 1.00 91.56 288 SER A CA 1
ATOM 2302 C C . SER A 1 288 ? 10.010 -5.438 -30.213 1.00 91.56 288 SER A C 1
ATOM 2304 O O . SER A 1 288 ? 9.226 -4.586 -30.637 1.00 91.56 288 SER A O 1
ATOM 2306 N N . LEU A 1 289 ? 10.749 -5.230 -29.118 1.00 90.94 289 LEU A N 1
ATOM 2307 C CA . LEU A 1 289 ? 10.659 -3.993 -28.348 1.00 90.94 289 LEU A CA 1
ATOM 2308 C C . LEU A 1 289 ? 11.188 -2.777 -29.129 1.00 90.94 289 LEU A C 1
ATOM 2310 O O . LEU A 1 289 ? 10.605 -1.696 -29.046 1.00 90.94 289 LEU A O 1
ATOM 2314 N N . SER A 1 290 ? 12.243 -2.951 -29.934 1.00 90.88 290 SER A N 1
ATOM 2315 C CA . SER A 1 290 ? 12.819 -1.881 -30.765 1.00 90.88 290 SER A CA 1
ATOM 2316 C C . SER A 1 290 ? 11.779 -1.220 -31.678 1.00 90.88 290 SER A C 1
ATOM 2318 O O . SER A 1 290 ? 11.676 0.008 -31.724 1.00 90.88 290 SER A O 1
ATOM 2320 N N . ALA A 1 291 ? 10.942 -2.027 -32.338 1.00 90.88 291 ALA A N 1
ATOM 2321 C CA . ALA A 1 291 ? 9.905 -1.555 -33.258 1.00 90.88 291 ALA A CA 1
ATOM 2322 C C . ALA A 1 291 ? 8.668 -0.960 -32.551 1.00 90.88 291 ALA A C 1
ATOM 2324 O O . ALA A 1 291 ? 7.887 -0.230 -33.164 1.00 90.88 291 ALA A O 1
ATOM 2325 N N . THR A 1 292 ? 8.482 -1.240 -31.260 1.00 94.50 292 THR A N 1
ATOM 2326 C CA . THR A 1 292 ? 7.271 -0.867 -30.514 1.00 94.50 292 THR A CA 1
ATOM 2327 C C . THR A 1 292 ? 7.320 0.597 -30.077 1.00 94.50 292 THR A C 1
ATOM 2329 O O . THR A 1 292 ? 8.286 1.028 -29.454 1.00 94.50 292 THR A O 1
ATOM 2332 N N . LYS A 1 293 ? 6.296 1.398 -30.384 1.00 94.31 293 LYS A N 1
ATOM 2333 C CA . LYS A 1 293 ? 6.244 2.819 -29.988 1.00 94.31 293 LYS A CA 1
ATOM 2334 C C . LYS A 1 293 ? 5.532 3.000 -28.637 1.00 94.31 293 LYS A C 1
ATOM 2336 O O . LYS A 1 293 ? 4.484 2.378 -28.459 1.00 94.31 293 LYS A O 1
ATOM 2341 N N . PRO A 1 294 ? 6.042 3.856 -27.727 1.00 95.56 294 PRO A N 1
ATOM 2342 C CA . PRO A 1 294 ? 5.306 4.288 -26.541 1.00 95.56 294 PRO A CA 1
ATOM 2343 C C . PRO A 1 294 ? 3.955 4.905 -26.915 1.00 95.56 294 PRO A C 1
ATOM 2345 O O . PRO A 1 294 ? 3.873 5.717 -27.837 1.00 95.56 294 PRO A O 1
ATOM 2348 N N . ARG A 1 295 ? 2.896 4.527 -26.197 1.00 93.00 295 ARG A N 1
ATOM 2349 C CA . ARG A 1 295 ? 1.545 5.076 -26.356 1.00 93.00 295 ARG A CA 1
ATOM 2350 C C . ARG A 1 295 ? 1.046 5.623 -25.029 1.00 93.00 295 ARG A C 1
ATOM 2352 O O . ARG A 1 295 ? 1.086 4.915 -24.028 1.00 93.00 295 ARG A O 1
ATOM 2359 N N . LEU A 1 296 ? 0.548 6.855 -25.042 1.00 91.38 296 LEU A N 1
ATOM 2360 C CA . LEU A 1 296 ? -0.103 7.454 -23.883 1.00 91.38 296 LEU A CA 1
ATOM 2361 C C . LEU A 1 296 ? -1.482 6.819 -23.679 1.00 91.38 296 LEU A C 1
ATOM 2363 O O . LEU A 1 296 ? -2.317 6.829 -24.588 1.00 91.38 296 LEU A O 1
ATOM 2367 N N . LEU A 1 297 ? -1.718 6.271 -22.490 1.00 88.31 297 LEU A N 1
ATOM 2368 C CA . LEU A 1 297 ? -3.033 5.818 -22.073 1.00 88.31 297 LEU A CA 1
ATOM 2369 C C . LEU A 1 297 ? -3.861 7.032 -21.653 1.00 88.31 297 LEU A C 1
ATOM 2371 O O . LEU A 1 297 ? -3.583 7.664 -20.638 1.00 88.31 297 LEU A O 1
ATOM 2375 N N . LYS A 1 298 ? -4.901 7.339 -22.430 1.00 77.31 298 LYS A N 1
ATOM 2376 C CA . LYS A 1 298 ? -5.911 8.320 -22.032 1.00 77.31 298 LYS A CA 1
ATOM 2377 C C . LYS A 1 298 ? -6.875 7.657 -21.059 1.00 77.31 298 LYS A C 1
ATOM 2379 O O . LYS A 1 298 ? -7.709 6.854 -21.472 1.00 77.31 298 LYS A O 1
ATOM 2384 N N . SER A 1 299 ? -6.724 7.971 -19.782 1.00 74.25 299 SER A N 1
ATOM 2385 C CA . SER A 1 299 ? -7.655 7.526 -18.753 1.00 74.25 299 SER A CA 1
ATOM 2386 C C . SER A 1 299 ? -8.932 8.374 -18.766 1.00 74.25 299 SER A C 1
ATOM 2388 O O . SER A 1 299 ? -8.896 9.552 -19.119 1.00 74.25 299 SER A O 1
ATOM 2390 N N . THR A 1 300 ? -10.070 7.789 -18.381 1.00 71.75 300 THR A N 1
ATOM 2391 C CA . THR A 1 300 ? -11.338 8.529 -18.211 1.00 71.75 300 THR A CA 1
ATOM 2392 C C . THR A 1 300 ? -11.334 9.411 -16.965 1.00 71.75 300 THR A C 1
ATOM 2394 O O . THR A 1 300 ? -12.154 10.318 -16.848 1.00 71.75 300 THR A O 1
ATOM 2397 N N . TRP A 1 301 ? -10.411 9.139 -16.043 1.00 72.06 301 TRP A N 1
ATOM 2398 C CA . TRP A 1 301 ? -10.138 9.933 -14.858 1.00 72.06 301 TRP A CA 1
ATOM 2399 C C . TRP A 1 301 ? -8.720 10.508 -14.988 1.00 72.06 301 TRP A C 1
ATOM 2401 O O . TRP A 1 301 ? -7.754 9.777 -15.185 1.00 72.06 301 TRP A O 1
ATOM 2411 N N . THR A 1 302 ? -8.589 11.826 -14.883 1.00 75.56 302 THR A N 1
ATOM 2412 C CA . THR A 1 302 ? -7.304 12.537 -14.796 1.00 75.56 302 THR A CA 1
ATOM 2413 C C . THR A 1 302 ? -7.498 13.760 -13.913 1.00 75.56 302 THR A C 1
ATOM 2415 O O . THR A 1 302 ? -8.562 14.382 -13.949 1.00 75.56 302 THR A O 1
ATOM 2418 N N . THR A 1 303 ? -6.500 14.124 -13.113 1.00 74.44 303 THR A N 1
ATOM 2419 C CA . THR A 1 303 ? -6.570 15.330 -12.280 1.00 74.44 303 THR A CA 1
ATOM 2420 C C . THR A 1 303 ? -6.282 16.582 -13.104 1.00 74.44 303 THR A C 1
ATOM 2422 O O . THR A 1 303 ? -5.636 16.519 -14.149 1.00 74.44 303 THR A O 1
ATOM 2425 N N . LYS A 1 304 ? -6.796 17.732 -12.650 1.00 63.88 304 LYS A N 1
ATOM 2426 C CA . LYS A 1 304 ? -6.783 18.957 -13.454 1.00 63.88 304 LYS A CA 1
ATOM 2427 C C . LYS A 1 304 ? -5.457 19.718 -13.468 1.00 63.88 304 LYS A C 1
ATOM 2429 O O . LYS A 1 304 ? -5.317 20.473 -14.410 1.00 63.88 304 LYS A O 1
ATOM 2434 N N . THR A 1 305 ? -4.518 19.523 -12.527 1.00 55.41 305 THR A N 1
ATOM 2435 C CA . THR A 1 305 ? -3.167 20.159 -12.568 1.00 55.41 305 THR A CA 1
ATOM 2436 C C . THR A 1 305 ? -2.220 19.828 -11.393 1.00 55.41 305 THR A C 1
ATOM 2438 O O . THR A 1 305 ? -1.081 20.291 -11.396 1.00 55.41 305 THR A O 1
ATOM 2441 N N . GLU A 1 306 ? -2.621 19.074 -10.360 1.00 69.06 306 GLU A N 1
ATOM 2442 C CA . GLU A 1 306 ? -1.795 18.939 -9.146 1.00 69.06 306 GLU A CA 1
ATOM 2443 C C . GLU A 1 306 ? -0.956 17.645 -9.105 1.00 69.06 306 GLU A C 1
ATOM 2445 O O . GLU A 1 306 ? -1.486 16.535 -9.016 1.00 69.06 306 GLU A O 1
ATOM 2450 N N . TYR A 1 307 ? 0.376 17.795 -9.098 1.00 81.75 307 TYR A N 1
ATOM 2451 C CA . TYR A 1 307 ? 1.337 16.684 -8.995 1.00 81.75 307 TYR A CA 1
ATOM 2452 C C . TYR A 1 307 ? 1.504 16.124 -7.572 1.00 81.75 307 TYR A C 1
ATOM 2454 O O . TYR A 1 307 ? 2.196 15.121 -7.394 1.00 81.75 307 TYR A O 1
ATOM 2462 N N . THR A 1 308 ? 0.881 16.729 -6.555 1.00 86.38 308 THR A N 1
ATOM 2463 C CA . THR A 1 308 ? 1.006 16.333 -5.137 1.00 86.38 308 THR A CA 1
ATOM 2464 C C . THR A 1 308 ? 0.697 14.852 -4.908 1.00 86.38 308 THR A C 1
ATOM 2466 O O . THR A 1 308 ? 1.407 14.178 -4.158 1.00 86.38 308 THR A O 1
ATOM 2469 N N . ASP A 1 309 ? -0.315 14.329 -5.599 1.00 90.00 309 ASP A N 1
ATOM 2470 C CA . ASP A 1 309 ? -0.746 12.932 -5.509 1.00 90.00 309 ASP A CA 1
ATOM 2471 C C . ASP A 1 309 ? -0.195 12.042 -6.636 1.00 90.00 309 ASP A C 1
ATOM 2473 O O . ASP A 1 309 ? -0.481 10.846 -6.654 1.00 90.00 309 ASP A O 1
ATOM 2477 N N . SER A 1 310 ? 0.625 12.578 -7.551 1.00 91.50 310 SER A N 1
ATOM 2478 C CA . SER A 1 310 ? 1.157 11.834 -8.711 1.00 91.50 310 SER A CA 1
ATOM 2479 C C . SER A 1 310 ? 1.866 10.536 -8.308 1.00 91.50 310 SER A C 1
ATOM 2481 O O . SER A 1 310 ? 1.646 9.495 -8.921 1.00 91.50 310 SER A O 1
ATOM 2483 N N . GLY A 1 311 ? 2.605 10.540 -7.192 1.00 93.75 311 GLY A N 1
ATOM 2484 C CA . GLY A 1 311 ? 3.217 9.329 -6.642 1.00 93.75 311 GLY A CA 1
ATOM 2485 C C . GLY A 1 311 ? 2.212 8.281 -6.147 1.00 93.75 311 GLY A C 1
ATOM 2486 O O . GLY A 1 311 ? 2.446 7.091 -6.337 1.00 93.75 311 GLY A O 1
ATOM 2487 N N . VAL A 1 312 ? 1.072 8.687 -5.573 1.00 94.38 312 VAL A N 1
ATOM 2488 C CA . VAL A 1 312 ? 0.009 7.755 -5.141 1.00 94.38 312 VAL A CA 1
ATOM 2489 C C . VAL A 1 312 ? -0.642 7.108 -6.357 1.00 94.38 312 VAL A C 1
ATOM 2491 O O . VAL A 1 312 ? -0.827 5.891 -6.386 1.00 94.38 312 VAL A O 1
ATOM 2494 N N . TYR A 1 313 ? -0.941 7.907 -7.385 1.00 93.75 313 TYR A N 1
ATOM 2495 C CA . TYR A 1 313 ? -1.482 7.384 -8.633 1.00 93.75 313 TYR A CA 1
ATOM 2496 C C . TYR A 1 313 ? -0.485 6.463 -9.342 1.00 93.75 313 TYR A C 1
ATOM 2498 O O . TYR A 1 313 ? -0.873 5.390 -9.793 1.00 93.75 313 TYR A O 1
ATOM 2506 N N . ALA A 1 314 ? 0.803 6.817 -9.382 1.00 94.69 314 ALA A N 1
ATOM 2507 C CA . ALA A 1 314 ? 1.851 5.965 -9.935 1.00 94.69 314 ALA A CA 1
ATOM 2508 C C . ALA A 1 314 ? 1.917 4.613 -9.206 1.00 94.69 314 ALA A C 1
ATOM 2510 O O . ALA A 1 314 ? 1.858 3.572 -9.857 1.00 94.69 314 ALA A O 1
ATOM 2511 N N . MET A 1 315 ? 1.937 4.612 -7.868 1.00 96.50 315 MET A N 1
ATOM 2512 C CA . MET A 1 315 ? 1.918 3.389 -7.052 1.00 96.50 315 MET A CA 1
ATOM 2513 C C . MET A 1 315 ? 0.678 2.523 -7.321 1.00 96.50 315 MET A C 1
ATOM 2515 O O . MET A 1 315 ? 0.792 1.299 -7.402 1.00 96.50 315 MET A O 1
ATOM 2519 N N . ARG A 1 316 ? -0.487 3.146 -7.534 1.00 94.25 316 ARG A N 1
ATOM 2520 C CA . ARG A 1 316 ? -1.731 2.451 -7.892 1.00 94.25 316 ARG A CA 1
ATOM 2521 C C . ARG A 1 316 ? -1.713 1.874 -9.305 1.00 94.25 316 ARG A C 1
ATOM 2523 O O . ARG A 1 316 ? -2.166 0.753 -9.545 1.00 94.25 316 ARG A O 1
ATOM 2530 N N . ASN A 1 317 ? -1.165 2.627 -10.248 1.00 93.06 317 ASN A N 1
ATOM 2531 C CA . ASN A 1 317 ? -0.990 2.178 -11.621 1.00 93.06 317 ASN A CA 1
ATOM 2532 C C . ASN A 1 317 ? 0.020 1.024 -11.696 1.00 93.06 317 ASN A C 1
ATOM 2534 O O . ASN A 1 317 ? -0.124 0.155 -12.548 1.00 93.06 317 ASN A O 1
ATOM 2538 N N . MET A 1 318 ? 1.006 0.960 -10.791 1.00 94.62 318 MET A N 1
ATOM 2539 C CA . MET A 1 318 ? 1.911 -0.190 -10.699 1.00 94.62 318 MET A CA 1
ATOM 2540 C C . MET A 1 318 ? 1.150 -1.474 -10.344 1.00 94.62 318 MET A C 1
ATOM 2542 O O . MET A 1 318 ? 1.337 -2.476 -11.022 1.00 94.62 318 MET A O 1
ATOM 2546 N N . GLU A 1 319 ? 0.239 -1.449 -9.364 1.00 91.31 319 GLU A N 1
ATOM 2547 C CA . GLU A 1 319 ? -0.549 -2.640 -8.983 1.00 91.31 319 GLU A CA 1
ATOM 2548 C C . GLU A 1 319 ? -1.368 -3.208 -10.159 1.00 91.31 319 GLU A C 1
ATOM 2550 O O . GLU A 1 319 ? -1.429 -4.424 -10.354 1.00 91.31 319 GLU A O 1
ATOM 2555 N N . SER A 1 320 ? -1.971 -2.314 -10.949 1.00 86.25 320 SER A N 1
ATOM 2556 C CA . SER A 1 320 ? -2.921 -2.633 -12.028 1.00 86.25 320 SER A CA 1
ATOM 2557 C C . SER A 1 320 ? -2.271 -2.862 -13.397 1.00 86.25 320 SER A C 1
ATOM 2559 O O . SER A 1 320 ? -2.873 -3.481 -14.277 1.00 86.25 320 SER A O 1
ATOM 2561 N N . SER A 1 321 ? -1.044 -2.378 -13.614 1.00 84.12 321 SER A N 1
ATOM 2562 C CA . SER A 1 321 ? -0.420 -2.405 -14.937 1.00 84.12 321 SER A CA 1
ATOM 2563 C C . SER A 1 321 ? -0.053 -3.819 -15.385 1.00 84.12 321 SER A C 1
ATOM 2565 O O . SER A 1 321 ? 0.654 -4.569 -14.707 1.00 84.12 321 SER A O 1
ATOM 2567 N N . LYS A 1 322 ? -0.493 -4.139 -16.606 1.00 79.88 322 LYS A N 1
ATOM 2568 C CA . LYS A 1 322 ? -0.113 -5.330 -17.383 1.00 79.88 322 LYS A CA 1
ATOM 2569 C C . LYS A 1 322 ? 0.766 -4.965 -18.592 1.00 79.88 322 LYS A C 1
ATOM 2571 O O . LYS A 1 322 ? 0.924 -5.769 -19.498 1.00 79.88 322 LYS A O 1
ATOM 2576 N N . GLY A 1 323 ? 1.280 -3.731 -18.663 1.00 71.75 323 GLY A N 1
ATOM 2577 C CA . GLY A 1 323 ? 2.114 -3.251 -19.780 1.00 71.75 323 GLY A CA 1
ATOM 2578 C C . GLY A 1 323 ? 1.363 -2.806 -21.045 1.00 71.75 323 GLY A C 1
ATOM 2579 O O . GLY A 1 323 ? 1.962 -2.220 -21.947 1.00 71.75 323 GLY A O 1
ATOM 2580 N N . ARG A 1 324 ? 0.043 -3.007 -21.098 1.00 75.12 324 ARG A N 1
ATOM 2581 C CA . ARG A 1 324 ? -0.830 -2.713 -22.247 1.00 75.12 324 ARG A CA 1
ATOM 2582 C C . ARG A 1 324 ? -2.040 -1.865 -21.857 1.00 75.12 324 ARG A C 1
ATOM 2584 O O . ARG A 1 324 ? -2.446 -1.854 -20.699 1.00 75.12 324 ARG A O 1
ATOM 2591 N N . THR A 1 325 ? -2.638 -1.201 -22.843 1.00 73.31 325 THR A N 1
ATOM 2592 C CA . THR A 1 325 ? -3.813 -0.331 -22.661 1.00 73.31 325 THR A CA 1
ATOM 2593 C C . THR A 1 325 ? -5.132 -1.100 -22.533 1.00 73.31 325 THR A C 1
ATOM 2595 O O . THR A 1 325 ? -6.066 -0.621 -21.898 1.00 73.31 325 THR A O 1
ATOM 2598 N N . SER A 1 326 ? -5.243 -2.282 -23.146 1.00 71.88 326 SER A N 1
ATOM 2599 C CA . SER A 1 326 ? -6.486 -3.060 -23.179 1.00 71.88 326 SER A CA 1
ATOM 2600 C C . SER A 1 326 ? -6.842 -3.624 -21.801 1.00 71.88 326 SER A C 1
ATOM 2602 O O . SER A 1 326 ? -6.040 -4.363 -21.223 1.00 71.88 326 SER A O 1
ATOM 2604 N N . GLY A 1 327 ? -8.055 -3.335 -21.322 1.00 71.12 327 GLY A N 1
ATOM 2605 C CA . GLY A 1 327 ? -8.545 -3.816 -20.026 1.00 71.12 327 GLY A CA 1
ATOM 2606 C C . GLY A 1 327 ? -7.837 -3.179 -18.828 1.00 71.12 327 GLY A C 1
ATOM 2607 O O . GLY A 1 327 ? -7.794 -3.792 -17.766 1.00 71.12 327 GLY A O 1
ATOM 2608 N N . PHE A 1 328 ? -7.235 -1.997 -19.008 1.00 83.06 328 PHE A N 1
ATOM 2609 C CA . PHE A 1 328 ? -6.657 -1.244 -17.903 1.00 83.06 328 PHE A CA 1
ATOM 2610 C C . PHE A 1 328 ? -7.765 -0.599 -17.068 1.00 83.06 328 PHE A C 1
ATOM 2612 O O . PHE A 1 328 ? -8.490 0.269 -17.553 1.00 83.06 328 PHE A O 1
ATOM 2619 N N . ASP A 1 329 ? -7.849 -1.010 -15.810 1.00 85.38 329 ASP A N 1
ATOM 2620 C CA . ASP A 1 329 ? -8.669 -0.390 -14.781 1.00 85.38 329 ASP A CA 1
ATOM 2621 C C . ASP A 1 329 ? -7.882 -0.407 -13.470 1.00 85.38 329 ASP A C 1
ATOM 2623 O O . ASP A 1 329 ? -7.253 -1.402 -13.110 1.00 85.38 329 ASP A O 1
ATOM 2627 N N . ASN A 1 330 ? -7.897 0.714 -12.766 1.00 86.75 330 ASN A N 1
ATOM 2628 C CA . ASN A 1 330 ? -7.249 0.861 -11.473 1.00 86.75 330 ASN A CA 1
ATOM 2629 C C . ASN A 1 330 ? -8.239 1.236 -10.354 1.00 86.75 330 ASN A C 1
ATOM 2631 O O . ASN A 1 330 ? -7.832 1.423 -9.204 1.00 86.75 330 ASN A O 1
ATOM 2635 N N . GLY A 1 331 ? -9.537 1.302 -10.661 1.00 89.31 331 GLY A N 1
ATOM 2636 C CA . GLY A 1 331 ? -10.623 1.473 -9.700 1.00 89.31 331 GLY A CA 1
ATOM 2637 C C . GLY A 1 331 ? -10.854 2.901 -9.198 1.00 89.31 331 GLY A C 1
ATOM 2638 O O . GLY A 1 331 ? -11.626 3.081 -8.247 1.00 89.31 331 GLY A O 1
ATOM 2639 N N . PHE A 1 332 ? -10.210 3.922 -9.779 1.00 89.94 332 PHE A N 1
ATOM 2640 C CA . PHE A 1 332 ? -10.528 5.310 -9.435 1.00 89.94 332 PHE A CA 1
ATOM 2641 C C . PHE A 1 332 ? -11.887 5.734 -9.981 1.00 89.94 332 PHE A C 1
ATOM 2643 O O . PHE A 1 332 ? -12.271 5.414 -11.104 1.00 89.94 332 PHE A O 1
ATOM 2650 N N . ARG A 1 333 ? -12.611 6.513 -9.177 1.00 88.62 333 ARG A N 1
ATOM 2651 C CA . ARG A 1 333 ? -13.883 7.106 -9.588 1.00 88.62 333 ARG A CA 1
ATOM 2652 C C . ARG A 1 333 ? -13.662 8.403 -10.366 1.00 88.62 333 ARG A C 1
ATOM 2654 O O . ARG A 1 333 ? -12.732 9.168 -10.101 1.00 88.62 333 ARG A O 1
ATOM 2661 N N . ASN A 1 334 ? -14.575 8.676 -11.296 1.00 84.75 334 ASN A N 1
ATOM 2662 C CA . ASN A 1 334 ? -14.565 9.916 -12.076 1.00 84.75 334 ASN A CA 1
ATOM 2663 C C . ASN A 1 334 ? -14.960 11.141 -11.227 1.00 84.75 334 ASN A C 1
ATOM 2665 O O . ASN A 1 334 ? -14.532 12.248 -11.532 1.00 84.75 334 ASN A O 1
ATOM 2669 N N . ASP A 1 335 ? -15.722 10.947 -10.144 1.00 87.75 335 ASP A N 1
ATOM 2670 C CA . ASP A 1 335 ? -16.076 12.013 -9.199 1.00 87.75 335 ASP A CA 1
ATOM 2671 C C . ASP A 1 335 ? -14.859 12.476 -8.380 1.00 87.75 335 ASP A C 1
ATOM 2673 O O . ASP A 1 335 ? -14.194 11.669 -7.725 1.00 87.75 335 ASP A O 1
ATOM 2677 N N . ASP A 1 336 ? -14.586 13.782 -8.399 1.00 84.31 336 ASP A N 1
ATOM 2678 C CA . ASP A 1 336 ? -13.395 14.380 -7.787 1.00 84.31 336 ASP A CA 1
ATOM 2679 C C . ASP A 1 336 ? -13.338 14.156 -6.268 1.00 84.31 336 ASP A C 1
ATOM 2681 O O . ASP A 1 336 ? -12.291 13.785 -5.739 1.00 84.31 336 ASP A O 1
ATOM 2685 N N . LYS A 1 337 ? -14.467 14.304 -5.563 1.00 85.50 337 LYS A N 1
ATOM 2686 C CA . LYS A 1 337 ? -14.535 14.188 -4.097 1.00 85.50 337 LYS A CA 1
ATOM 2687 C C . LYS A 1 337 ? -14.371 12.743 -3.631 1.00 85.50 337 LYS A C 1
ATOM 2689 O O . LYS A 1 337 ? -13.688 12.452 -2.643 1.00 85.50 337 LYS A O 1
ATOM 2694 N N . GLN A 1 338 ? -15.002 11.810 -4.336 1.00 87.75 338 GLN A N 1
ATOM 2695 C CA . GLN A 1 338 ? -14.832 10.390 -4.059 1.00 87.75 338 GLN A CA 1
ATOM 2696 C C . GLN A 1 338 ? -13.406 9.939 -4.381 1.00 87.75 338 GLN A C 1
ATOM 2698 O O . GLN A 1 338 ? -12.829 9.184 -3.599 1.00 87.75 338 GLN A O 1
ATOM 2703 N N . ARG A 1 339 ? -12.808 10.437 -5.469 1.00 88.81 339 ARG A N 1
ATOM 2704 C CA . ARG A 1 339 ? -11.412 10.146 -5.811 1.00 88.81 339 ARG A CA 1
ATOM 2705 C C . ARG A 1 339 ? -10.437 10.710 -4.783 1.00 88.81 339 ARG A C 1
ATOM 2707 O O . ARG A 1 339 ? -9.516 10.004 -4.390 1.00 88.81 339 ARG A O 1
ATOM 2714 N N . GLU A 1 340 ? -10.663 11.919 -4.280 1.00 87.62 340 GLU A N 1
ATOM 2715 C CA . GLU A 1 340 ? -9.872 12.480 -3.178 1.00 87.62 340 GLU A CA 1
ATOM 2716 C C . GLU A 1 340 ? -9.914 11.557 -1.950 1.00 87.62 340 GLU A C 1
ATOM 2718 O O . GLU A 1 340 ? -8.876 11.204 -1.392 1.00 87.62 340 GLU A O 1
ATOM 2723 N N . THR A 1 341 ? -11.101 11.062 -1.588 1.00 88.25 341 THR A N 1
ATOM 2724 C CA . THR A 1 341 ? -11.259 10.086 -0.495 1.00 88.25 341 THR A CA 1
ATOM 2725 C C . THR A 1 341 ? -10.487 8.791 -0.773 1.00 88.25 341 THR A C 1
ATOM 2727 O O . THR A 1 341 ? -9.799 8.272 0.109 1.00 88.25 341 THR A O 1
ATOM 2730 N N . GLN A 1 342 ? -10.556 8.279 -2.006 1.00 90.88 342 GLN A N 1
ATOM 2731 C CA . GLN A 1 342 ? -9.804 7.099 -2.437 1.00 90.88 342 GLN A CA 1
ATOM 2732 C C . GLN A 1 342 ? -8.287 7.311 -2.320 1.00 90.88 342 GLN A C 1
ATOM 2734 O O . GLN A 1 342 ? -7.588 6.444 -1.800 1.00 90.88 342 GLN A O 1
ATOM 2739 N N . VAL A 1 343 ? -7.778 8.476 -2.725 1.00 91.06 343 VAL A N 1
ATOM 2740 C CA . VAL A 1 343 ? -6.358 8.836 -2.605 1.00 91.06 343 VAL A CA 1
ATOM 2741 C C . VAL A 1 343 ? -5.920 8.899 -1.142 1.00 91.06 343 VAL A C 1
ATOM 2743 O O . VAL A 1 343 ? -4.881 8.333 -0.800 1.00 91.06 343 VAL A O 1
ATOM 2746 N N . GLN A 1 344 ? -6.712 9.509 -0.254 1.00 89.25 344 GLN A N 1
ATOM 2747 C CA . GLN A 1 344 ? -6.381 9.544 1.178 1.00 89.25 344 GLN A CA 1
ATOM 2748 C C . GLN A 1 344 ? -6.365 8.144 1.805 1.00 89.25 344 GLN A C 1
ATOM 2750 O O . GLN A 1 344 ? -5.491 7.830 2.618 1.00 89.25 344 GLN A O 1
ATOM 2755 N N . ASN A 1 345 ? -7.283 7.271 1.386 1.00 89.88 345 ASN A N 1
ATOM 2756 C CA . ASN A 1 345 ? -7.292 5.877 1.820 1.00 89.88 345 ASN A CA 1
ATOM 2757 C C . ASN A 1 345 ? -6.050 5.123 1.329 1.00 89.88 345 ASN A C 1
ATOM 2759 O O . ASN A 1 345 ? -5.410 4.429 2.123 1.00 89.88 345 ASN A O 1
ATOM 2763 N N . LEU A 1 346 ? -5.683 5.275 0.052 1.00 93.12 346 LEU A N 1
ATOM 2764 C CA . LEU A 1 346 ? -4.489 4.647 -0.521 1.00 93.12 346 LEU A CA 1
ATOM 2765 C C . LEU A 1 346 ? -3.213 5.105 0.176 1.00 93.12 346 LEU A C 1
ATOM 2767 O O . LEU A 1 346 ? -2.400 4.271 0.557 1.00 93.12 346 LEU A O 1
ATOM 2771 N N . ARG A 1 347 ? -3.065 6.408 0.420 1.00 94.12 347 ARG A N 1
ATOM 2772 C CA . ARG A 1 347 ? -1.935 6.988 1.155 1.00 94.12 347 ARG A CA 1
ATOM 2773 C C . ARG A 1 347 ? -1.674 6.282 2.486 1.00 94.12 347 ARG A C 1
ATOM 2775 O O . ARG A 1 347 ? -0.576 5.783 2.746 1.00 94.12 347 ARG A O 1
ATOM 2782 N N . MET A 1 348 ? -2.712 6.184 3.316 1.00 93.00 348 MET A N 1
ATOM 2783 C CA . MET A 1 348 ? -2.628 5.490 4.600 1.00 93.00 348 MET A CA 1
ATOM 2784 C C . MET A 1 348 ? -2.304 4.006 4.416 1.00 93.00 348 MET A C 1
ATOM 2786 O O . MET A 1 348 ? -1.447 3.472 5.122 1.00 93.00 348 MET A O 1
ATOM 2790 N N . ARG A 1 349 ? -2.969 3.326 3.482 1.00 92.00 349 ARG A N 1
ATOM 2791 C CA . ARG A 1 349 ? -2.807 1.879 3.316 1.00 92.00 349 ARG A CA 1
ATOM 2792 C C . ARG A 1 349 ? -1.462 1.491 2.725 1.00 92.00 349 ARG A C 1
ATOM 2794 O O . ARG A 1 349 ? -0.880 0.518 3.187 1.00 92.00 349 ARG A O 1
ATOM 2801 N N . TYR A 1 350 ? -0.929 2.255 1.778 1.00 95.44 350 TYR A N 1
ATOM 2802 C CA . TYR A 1 350 ? 0.422 2.048 1.272 1.00 95.44 350 TYR A CA 1
ATOM 2803 C C . TYR A 1 350 ? 1.453 2.240 2.378 1.00 95.44 350 TYR A C 1
ATOM 2805 O O . TYR A 1 350 ? 2.316 1.383 2.548 1.00 95.44 350 TYR A O 1
ATOM 2813 N N . ALA A 1 351 ? 1.320 3.282 3.206 1.00 95.44 351 ALA A N 1
ATOM 2814 C CA . ALA A 1 351 ? 2.173 3.431 4.382 1.00 95.44 351 ALA A CA 1
ATOM 2815 C C . ALA A 1 351 ? 2.074 2.210 5.314 1.00 95.44 351 ALA A C 1
ATOM 2817 O O . ALA A 1 351 ? 3.096 1.660 5.712 1.00 95.44 351 ALA A O 1
ATOM 2818 N N . CYS A 1 352 ? 0.861 1.743 5.622 1.00 92.56 352 CYS A N 1
ATOM 2819 C CA . CYS A 1 352 ? 0.664 0.572 6.479 1.00 92.56 352 CYS A CA 1
ATOM 2820 C C . CYS A 1 352 ? 1.257 -0.701 5.869 1.00 92.56 352 CYS A C 1
ATOM 2822 O O . CYS A 1 352 ? 1.943 -1.438 6.571 1.00 92.56 352 CYS A O 1
ATOM 2824 N N . LYS A 1 353 ? 1.051 -0.930 4.568 1.00 93.19 353 LYS A N 1
ATOM 2825 C CA . LYS A 1 353 ? 1.563 -2.101 3.856 1.00 93.19 353 LYS A CA 1
ATOM 2826 C C . LYS A 1 353 ? 3.088 -2.100 3.785 1.00 93.19 353 LYS A C 1
ATOM 2828 O O . LYS A 1 353 ? 3.680 -3.150 3.987 1.00 93.19 353 LYS A O 1
ATOM 2833 N N . LEU A 1 354 ? 3.742 -0.949 3.613 1.00 94.81 354 LEU A N 1
ATOM 2834 C CA . LEU A 1 354 ? 5.201 -0.851 3.762 1.00 94.81 354 LEU A CA 1
ATOM 2835 C C . LEU A 1 354 ? 5.640 -1.270 5.175 1.00 94.81 354 LEU A C 1
ATOM 2837 O O . LEU A 1 354 ? 6.558 -2.068 5.337 1.00 94.81 354 LEU A O 1
ATOM 2841 N N . LEU A 1 355 ? 4.957 -0.783 6.214 1.00 92.25 355 LEU A N 1
ATOM 2842 C CA . LEU A 1 355 ? 5.305 -1.098 7.603 1.00 92.25 355 LEU A CA 1
ATOM 2843 C C . LEU A 1 355 ? 5.073 -2.570 7.973 1.00 92.25 355 LEU A C 1
ATOM 2845 O O . LEU A 1 355 ? 5.804 -3.088 8.815 1.00 92.25 355 LEU A O 1
ATOM 2849 N N . SER A 1 356 ? 4.080 -3.233 7.371 1.00 88.25 356 SER A N 1
ATOM 2850 C CA . SER A 1 356 ? 3.695 -4.608 7.714 1.00 88.25 356 SER A CA 1
ATOM 2851 C C . SER A 1 356 ? 4.098 -5.681 6.703 1.00 88.25 356 SER A C 1
ATOM 2853 O O . SER A 1 356 ? 3.851 -6.852 6.980 1.00 88.25 356 SER A O 1
ATOM 2855 N N . SER A 1 357 ? 4.634 -5.316 5.535 1.00 89.50 357 SER A N 1
ATOM 2856 C CA . SER A 1 357 ? 5.040 -6.277 4.501 1.00 89.50 357 SER A CA 1
ATOM 2857 C C . SER A 1 357 ? 6.165 -7.185 4.997 1.00 89.50 357 SER A C 1
ATOM 2859 O O . SER A 1 357 ? 7.064 -6.729 5.696 1.00 89.50 357 SER A O 1
ATOM 2861 N N . ALA A 1 358 ? 6.152 -8.452 4.579 1.00 86.88 358 ALA A N 1
ATOM 2862 C CA . ALA A 1 358 ? 7.246 -9.392 4.833 1.00 86.88 358 ALA A CA 1
ATOM 2863 C C . ALA A 1 358 ? 8.550 -8.997 4.109 1.00 86.88 358 ALA A C 1
ATOM 2865 O O . ALA A 1 358 ? 9.636 -9.325 4.571 1.00 86.88 358 ALA A O 1
ATOM 2866 N N . ALA A 1 359 ? 8.463 -8.191 3.042 1.00 87.94 359 ALA A N 1
ATOM 2867 C CA . ALA A 1 359 ? 9.639 -7.583 2.413 1.00 87.94 359 ALA A CA 1
ATOM 2868 C C . ALA A 1 359 ? 10.383 -6.615 3.358 1.00 87.94 359 ALA A C 1
ATOM 2870 O O . ALA A 1 359 ? 11.532 -6.255 3.112 1.00 87.94 359 ALA A O 1
ATOM 2871 N N . ASN A 1 360 ? 9.719 -6.156 4.425 1.00 89.69 360 ASN A N 1
ATOM 2872 C CA . ASN A 1 360 ? 10.302 -5.283 5.427 1.00 89.69 360 ASN A CA 1
ATOM 2873 C C . ASN A 1 360 ? 10.922 -6.106 6.564 1.00 89.69 360 ASN A C 1
ATOM 2875 O O . ASN A 1 360 ? 10.230 -6.490 7.508 1.00 89.69 360 ASN A O 1
ATOM 2879 N N . VAL A 1 361 ? 12.243 -6.283 6.550 1.00 85.69 361 VAL A N 1
ATOM 2880 C CA . VAL A 1 361 ? 12.969 -7.003 7.616 1.00 85.69 361 VAL A CA 1
ATOM 2881 C C . VAL A 1 361 ? 12.882 -6.287 8.972 1.00 85.69 361 VAL A C 1
ATOM 2883 O O . VAL A 1 361 ? 13.012 -6.903 10.027 1.00 85.69 361 VAL A O 1
ATOM 2886 N N . SER A 1 362 ? 12.585 -4.982 8.971 1.00 77.12 362 SER A N 1
ATOM 2887 C CA . SER A 1 362 ? 12.302 -4.205 10.186 1.00 77.12 362 SER A CA 1
ATOM 2888 C C . SER A 1 362 ? 10.845 -4.342 10.669 1.00 77.12 362 SER A C 1
ATOM 2890 O O . SER A 1 362 ? 10.481 -3.750 11.691 1.00 77.12 362 SER A O 1
ATOM 2892 N N . GLY A 1 363 ? 10.002 -5.115 9.976 1.00 74.19 363 GLY A N 1
ATOM 2893 C CA . GLY A 1 363 ? 8.556 -5.200 10.193 1.00 74.19 363 GLY A CA 1
ATOM 2894 C C . GLY A 1 363 ? 8.163 -5.606 11.614 1.00 74.19 363 GLY A C 1
ATOM 2895 O O . GLY A 1 363 ? 7.333 -4.943 12.236 1.00 74.19 363 GLY A O 1
ATOM 2896 N N . GLU A 1 364 ? 8.806 -6.624 12.196 1.00 72.25 364 GLU A N 1
ATOM 2897 C CA . GLU A 1 364 ? 8.503 -7.077 13.565 1.00 72.25 364 GLU A CA 1
ATOM 2898 C C . GLU A 1 364 ? 8.779 -5.980 14.609 1.00 72.25 364 GLU A C 1
ATOM 2900 O O . GLU A 1 364 ? 7.982 -5.740 15.522 1.00 72.25 364 GLU A O 1
ATOM 2905 N N . ARG A 1 365 ? 9.888 -5.251 14.445 1.00 76.62 365 ARG A N 1
ATOM 2906 C CA . ARG A 1 365 ? 10.239 -4.116 15.308 1.00 76.62 365 ARG A CA 1
ATOM 2907 C C . ARG A 1 365 ? 9.225 -2.985 15.164 1.00 76.62 365 ARG A C 1
ATOM 2909 O O . ARG A 1 365 ? 8.810 -2.407 16.170 1.00 76.62 365 ARG A O 1
ATOM 2916 N N . THR A 1 366 ? 8.826 -2.671 13.935 1.00 74.81 366 THR A N 1
ATOM 2917 C CA . THR A 1 366 ? 7.814 -1.650 13.646 1.00 74.81 366 THR A CA 1
ATOM 2918 C C . THR A 1 366 ? 6.469 -2.013 14.275 1.00 74.81 366 THR A C 1
ATOM 2920 O O . THR A 1 366 ? 5.845 -1.164 14.914 1.00 74.81 366 THR A O 1
ATOM 2923 N N . MET A 1 367 ? 6.064 -3.284 14.197 1.00 73.31 367 MET A N 1
ATOM 2924 C CA . MET A 1 367 ? 4.851 -3.791 14.842 1.00 73.31 367 MET A CA 1
ATOM 2925 C C . MET A 1 367 ? 4.900 -3.611 16.365 1.00 73.31 367 MET A C 1
ATOM 2927 O O . MET A 1 367 ? 4.014 -2.956 16.919 1.00 73.31 367 MET A O 1
ATOM 2931 N N . LYS A 1 368 ? 5.968 -4.068 17.038 1.00 74.62 368 LYS A N 1
ATOM 2932 C CA . LYS A 1 368 ? 6.154 -3.865 18.492 1.00 74.62 368 LYS A CA 1
ATOM 2933 C C . LYS A 1 368 ? 6.143 -2.379 18.875 1.00 74.62 368 LYS A C 1
ATOM 2935 O O . LYS A 1 368 ? 5.552 -1.984 19.885 1.00 74.62 368 LYS A O 1
ATOM 2940 N N . GLY A 1 369 ? 6.767 -1.537 18.048 1.00 71.31 369 GLY A N 1
ATOM 2941 C CA . GLY A 1 369 ? 6.756 -0.084 18.209 1.00 71.31 369 GLY A CA 1
ATOM 2942 C C . GLY A 1 369 ? 5.341 0.494 18.164 1.00 71.31 369 GLY A C 1
ATOM 2943 O O . GLY A 1 369 ? 4.984 1.290 19.032 1.00 71.31 369 GLY A O 1
ATOM 2944 N N . SER A 1 370 ? 4.522 0.049 17.209 1.00 73.50 370 SER A N 1
ATOM 2945 C CA . SER A 1 370 ? 3.139 0.511 17.056 1.00 73.50 370 SER A CA 1
ATOM 2946 C C . SER A 1 370 ? 2.249 0.159 18.248 1.00 73.50 370 SER A C 1
ATOM 2948 O O . SER A 1 370 ? 1.504 1.011 18.737 1.00 73.50 370 SER A O 1
ATOM 2950 N N . GLU A 1 371 ? 2.389 -1.054 18.786 1.00 74.19 371 GLU A N 1
ATOM 2951 C CA . GLU A 1 371 ? 1.655 -1.503 19.971 1.00 74.19 371 GLU A CA 1
ATOM 2952 C C . GLU A 1 371 ? 2.035 -0.675 21.202 1.00 74.19 371 GLU A C 1
ATOM 2954 O O . GLU A 1 371 ? 1.162 -0.177 21.917 1.00 74.19 371 GLU A O 1
ATOM 2959 N N . THR A 1 372 ? 3.338 -0.455 21.399 1.00 75.38 372 THR A N 1
ATOM 2960 C CA . THR A 1 372 ? 3.873 0.348 22.508 1.00 75.38 372 THR A CA 1
ATOM 2961 C C . THR A 1 372 ? 3.398 1.801 22.431 1.00 75.38 372 THR A C 1
ATOM 2963 O O . THR A 1 372 ? 2.944 2.371 23.425 1.00 75.38 372 THR A O 1
ATOM 2966 N N . THR A 1 373 ? 3.464 2.422 21.250 1.00 72.62 373 THR A N 1
ATOM 2967 C CA . THR A 1 373 ? 2.987 3.797 21.053 1.00 72.62 373 THR A CA 1
ATOM 2968 C C . THR A 1 373 ? 1.498 3.919 21.329 1.00 72.62 373 THR A C 1
ATOM 2970 O O . THR A 1 373 ? 1.091 4.871 21.992 1.00 72.62 373 THR A O 1
ATOM 2973 N N . ASN A 1 374 ? 0.686 2.961 20.885 1.00 68.94 374 ASN A N 1
ATOM 2974 C CA . ASN A 1 374 ? -0.743 2.985 21.163 1.00 68.94 374 ASN A CA 1
ATOM 2975 C C . ASN A 1 374 ? -1.039 2.863 22.670 1.00 68.94 374 ASN A C 1
ATOM 2977 O O . ASN A 1 374 ? -1.844 3.630 23.195 1.00 68.94 374 ASN A O 1
ATOM 2981 N N . GLN A 1 375 ? -0.338 1.980 23.391 1.00 68.88 375 GLN A N 1
ATOM 2982 C CA . GLN A 1 375 ? -0.445 1.903 24.855 1.00 68.88 375 GLN A CA 1
ATOM 2983 C C . GLN A 1 375 ? -0.099 3.244 25.524 1.00 68.88 375 GLN A C 1
ATOM 2985 O O . GLN A 1 375 ? -0.782 3.675 26.452 1.00 68.88 375 GLN A O 1
ATOM 2990 N N . ASN A 1 376 ? 0.931 3.939 25.036 1.00 66.50 376 ASN A N 1
ATOM 2991 C CA . ASN A 1 376 ? 1.327 5.244 25.567 1.00 66.50 376 ASN A CA 1
ATOM 2992 C C . ASN A 1 376 ? 0.321 6.356 25.235 1.00 66.50 376 ASN A C 1
ATOM 2994 O O . ASN A 1 376 ? 0.011 7.162 26.108 1.00 66.50 376 ASN A O 1
ATOM 2998 N N . LEU A 1 377 ? -0.233 6.390 24.019 1.00 62.28 377 LEU A N 1
ATOM 2999 C CA . LEU A 1 377 ? -1.275 7.354 23.642 1.00 62.28 377 LEU A CA 1
ATOM 3000 C C . LEU A 1 377 ? -2.541 7.171 24.487 1.00 62.28 377 LEU A C 1
ATOM 3002 O O . LEU A 1 377 ? -3.125 8.153 24.941 1.00 62.28 377 LEU A O 1
ATOM 3006 N N . GLN A 1 378 ? -2.925 5.922 24.765 1.00 60.66 378 GLN A N 1
ATOM 3007 C CA . GLN A 1 378 ? -4.031 5.616 25.672 1.00 60.66 378 GLN A CA 1
ATOM 3008 C C . GLN A 1 378 ? -3.751 6.105 27.102 1.00 60.66 378 GLN A C 1
ATOM 3010 O O . GLN A 1 378 ? -4.645 6.654 27.741 1.00 60.66 378 GLN A O 1
ATOM 3015 N N . ARG A 1 379 ? -2.510 5.971 27.596 1.00 58.09 379 ARG A N 1
ATOM 3016 C CA . ARG A 1 379 ? -2.100 6.514 28.906 1.00 58.09 379 ARG A CA 1
ATOM 3017 C C . ARG A 1 379 ? -2.191 8.041 28.958 1.00 58.09 379 ARG A C 1
ATOM 3019 O O . ARG A 1 379 ? -2.835 8.559 29.862 1.00 58.09 379 ARG A O 1
ATOM 3026 N N . VAL A 1 380 ? -1.622 8.749 27.978 1.00 53.62 380 VAL A N 1
ATOM 3027 C CA . VAL A 1 380 ? -1.652 10.226 27.927 1.00 53.62 380 VAL A CA 1
ATOM 3028 C C . VAL A 1 380 ? -3.085 10.749 27.834 1.00 53.62 380 VAL A C 1
ATOM 3030 O O . VAL A 1 380 ? -3.460 11.643 28.586 1.00 53.62 380 VAL A O 1
ATOM 3033 N N . SER A 1 381 ? -3.920 10.148 26.979 1.00 49.94 381 SER A N 1
ATOM 3034 C CA . SER A 1 381 ? -5.334 10.524 26.882 1.00 49.94 381 SER A CA 1
ATOM 3035 C C . SER A 1 381 ? -6.063 10.346 28.215 1.00 49.94 381 SER A C 1
ATOM 3037 O O . SER A 1 381 ? -6.897 11.178 28.567 1.00 49.94 381 SER A O 1
ATOM 3039 N N . ASN A 1 382 ? -5.758 9.285 28.966 1.00 45.19 382 ASN A N 1
ATOM 3040 C CA . ASN A 1 382 ? -6.333 9.079 30.293 1.00 45.19 382 ASN A CA 1
ATOM 3041 C C . ASN A 1 382 ? -5.838 10.134 31.294 1.00 45.19 382 ASN A C 1
ATOM 3043 O O . ASN A 1 382 ? -6.636 10.626 32.088 1.00 45.19 38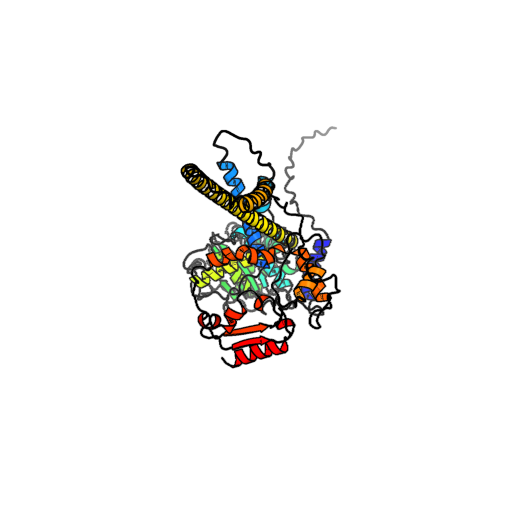2 ASN A O 1
ATOM 3047 N N . ASP A 1 383 ? -4.564 10.525 31.243 1.00 48.12 383 ASP A N 1
ATOM 3048 C CA . ASP A 1 383 ? -4.002 11.565 32.113 1.00 48.12 383 ASP A CA 1
ATOM 3049 C C . ASP A 1 383 ? -4.606 12.951 31.845 1.00 48.12 383 ASP A C 1
ATOM 3051 O O . ASP A 1 383 ? -4.920 13.674 32.793 1.00 48.12 383 ASP A O 1
ATOM 3055 N N . ASP A 1 384 ? -4.839 13.315 30.582 1.00 44.97 384 ASP A N 1
ATOM 3056 C CA . ASP A 1 384 ? -5.493 14.578 30.219 1.00 44.97 384 ASP A CA 1
ATOM 3057 C C . ASP A 1 384 ? -6.967 14.601 30.649 1.00 44.97 384 ASP A C 1
ATOM 3059 O O . ASP A 1 384 ? -7.442 15.598 31.204 1.00 44.97 384 ASP A O 1
ATOM 3063 N N . ILE A 1 385 ? -7.678 13.478 30.493 1.00 44.72 385 ILE A N 1
ATOM 3064 C CA . ILE A 1 385 ? -9.038 13.303 31.026 1.00 44.72 385 ILE A CA 1
ATOM 3065 C C . ILE A 1 385 ? -9.030 13.440 32.556 1.00 44.72 385 ILE A C 1
ATOM 3067 O O . ILE A 1 385 ? -9.873 14.145 33.117 1.00 44.72 385 ILE A O 1
ATOM 3071 N N . ASN A 1 386 ? -8.058 12.829 33.237 1.00 43.91 386 ASN A N 1
ATOM 3072 C CA . ASN A 1 386 ? -7.917 12.903 34.690 1.00 43.91 386 ASN A CA 1
ATOM 3073 C C . ASN A 1 386 ? -7.596 14.329 35.169 1.00 43.91 386 ASN A C 1
ATOM 3075 O O . ASN A 1 386 ? -8.174 14.785 36.157 1.00 43.91 386 ASN A O 1
ATOM 3079 N N . LYS A 1 387 ? -6.738 15.074 34.459 1.00 47.84 387 LYS A N 1
ATOM 3080 C CA . LYS A 1 387 ? -6.457 16.493 34.743 1.00 47.84 387 LYS A CA 1
ATOM 3081 C C . LYS A 1 387 ? -7.690 17.369 34.538 1.00 47.84 387 LYS A C 1
ATOM 3083 O O . LYS A 1 387 ? -8.001 18.193 35.398 1.00 47.84 387 LYS A O 1
ATOM 3088 N N . ALA A 1 388 ? -8.424 17.177 33.442 1.00 43.47 388 ALA A N 1
ATOM 3089 C CA . ALA A 1 388 ? -9.664 17.906 33.181 1.00 43.47 388 ALA A CA 1
ATOM 3090 C C . ALA A 1 388 ? -10.733 17.610 34.249 1.00 43.47 388 ALA A C 1
ATOM 3092 O O . ALA A 1 388 ? -11.430 18.520 34.706 1.00 43.47 388 ALA A O 1
ATOM 3093 N N . ALA A 1 389 ? -10.830 16.356 34.702 1.00 40.91 389 ALA A N 1
ATOM 3094 C CA . ALA A 1 389 ? -11.692 15.967 35.812 1.00 40.91 389 ALA A CA 1
ATOM 3095 C C . ALA A 1 389 ? -11.264 16.638 37.130 1.00 40.91 389 ALA A C 1
ATOM 3097 O O . ALA A 1 389 ? -12.110 17.201 37.824 1.00 40.91 389 ALA A O 1
ATOM 3098 N N . ALA A 1 390 ? -9.964 16.671 37.443 1.00 44.47 390 ALA A N 1
ATOM 3099 C CA . ALA A 1 390 ? -9.436 17.334 38.637 1.00 44.47 390 ALA A CA 1
ATOM 3100 C C . ALA A 1 390 ? -9.727 18.848 38.653 1.00 44.47 390 ALA A C 1
ATOM 3102 O O . ALA A 1 390 ? -10.155 19.381 39.679 1.00 44.47 390 ALA A O 1
ATOM 3103 N N . MET A 1 391 ? -9.589 19.536 37.512 1.00 49.19 391 MET A N 1
ATOM 3104 C CA . MET A 1 391 ? -9.948 20.957 37.393 1.00 49.19 391 MET A CA 1
ATOM 3105 C C . MET A 1 391 ? -11.448 21.200 37.612 1.00 49.19 391 MET A C 1
ATOM 3107 O O . MET A 1 391 ? -11.834 22.174 38.261 1.00 49.19 391 MET A O 1
ATOM 3111 N N . ARG A 1 392 ? -12.316 20.312 37.108 1.00 46.78 392 ARG A N 1
ATOM 3112 C CA . ARG A 1 392 ? -13.770 20.403 37.332 1.00 46.78 392 ARG A CA 1
ATOM 3113 C C . ARG A 1 392 ? -14.135 20.183 38.797 1.00 46.78 392 ARG A C 1
ATOM 3115 O O . ARG A 1 392 ? -14.972 20.919 39.312 1.00 46.78 392 ARG A O 1
ATOM 3122 N N . VAL A 1 393 ? -13.479 19.237 39.471 1.00 44.81 393 VAL A N 1
ATOM 3123 C CA . VAL A 1 393 ? -13.651 19.003 40.914 1.00 44.81 393 VAL A CA 1
ATOM 3124 C C . VAL A 1 393 ? -13.215 20.229 41.718 1.00 44.81 393 VAL A C 1
ATOM 3126 O O . VAL A 1 393 ? -13.971 20.680 42.569 1.00 44.81 393 VAL A O 1
ATOM 3129 N N . GLN A 1 394 ? -12.068 20.841 41.404 1.00 49.81 394 GLN A N 1
ATOM 3130 C CA . GLN A 1 394 ? -11.646 22.088 42.059 1.00 49.81 394 GLN A CA 1
ATOM 3131 C C . GLN A 1 394 ? -12.634 23.240 41.834 1.00 49.81 394 GLN A C 1
ATOM 3133 O O . GLN A 1 394 ? -12.944 23.983 42.764 1.00 49.81 394 GLN A O 1
ATOM 3138 N N . LYS A 1 395 ? -13.157 23.387 40.610 1.00 53.12 395 LYS A N 1
ATOM 3139 C CA . LYS A 1 395 ? -14.154 24.418 40.289 1.00 53.12 395 LYS A CA 1
ATOM 3140 C C . LYS A 1 395 ? -15.466 24.194 41.045 1.00 53.12 395 LYS A C 1
ATOM 3142 O O . LYS A 1 395 ? -16.078 25.156 41.502 1.00 53.12 395 LYS A O 1
ATOM 3147 N N . PHE A 1 396 ? -15.885 22.939 41.186 1.00 41.12 396 PHE A N 1
ATOM 3148 C CA . PHE A 1 396 ? -17.069 22.564 41.953 1.00 41.12 396 PHE A CA 1
ATOM 3149 C C . PHE A 1 396 ? -16.872 22.795 43.455 1.00 41.12 396 PHE A C 1
ATOM 3151 O O . PHE A 1 396 ? -17.752 23.366 44.091 1.00 41.12 396 PHE A O 1
ATOM 3158 N N . GLN A 1 397 ? -15.697 22.460 43.995 1.00 48.06 397 GLN A N 1
ATOM 3159 C CA . GLN A 1 397 ? -15.353 22.708 45.394 1.00 48.06 397 GLN A CA 1
ATOM 3160 C C . GLN A 1 397 ? -15.396 24.205 45.723 1.00 48.06 397 GLN A C 1
ATOM 3162 O O . GLN A 1 397 ? -16.100 24.595 46.643 1.00 48.06 397 GLN A O 1
ATOM 3167 N N . LYS A 1 398 ? -14.782 25.062 44.892 1.00 61.66 398 LYS A N 1
ATOM 3168 C CA . LYS A 1 398 ? -14.880 26.526 45.052 1.00 61.66 398 LYS A CA 1
ATOM 3169 C C . LYS A 1 398 ? -16.322 27.040 45.048 1.00 61.66 398 LYS A C 1
ATOM 3171 O O . LYS A 1 398 ? -16.627 28.010 45.733 1.00 61.66 398 LYS A O 1
ATOM 3176 N N . LYS A 1 399 ? -17.204 26.424 44.253 1.00 55.16 399 LYS A N 1
ATOM 3177 C CA . LYS A 1 399 ? -18.621 26.804 44.201 1.00 55.16 399 LYS A CA 1
ATOM 3178 C C . LYS A 1 399 ? -19.356 26.392 45.480 1.00 55.16 399 LYS A C 1
ATOM 3180 O O . LYS A 1 399 ? -20.120 27.195 46.004 1.00 55.16 399 LYS A O 1
ATOM 3185 N N . LEU A 1 400 ? -19.103 25.182 45.978 1.00 48.88 400 LEU A N 1
ATOM 3186 C CA . LEU A 1 400 ? -19.657 24.696 47.244 1.00 48.88 400 LEU A CA 1
ATOM 3187 C C . LEU A 1 400 ? -19.177 25.526 48.432 1.00 48.88 400 LEU A C 1
ATOM 3189 O O . LEU A 1 400 ? -19.995 25.897 49.263 1.00 48.88 400 LEU A O 1
ATOM 3193 N N . ASP A 1 401 ? -17.888 25.860 48.485 1.00 59.16 401 ASP A N 1
ATOM 3194 C CA . ASP A 1 401 ? -17.321 26.675 49.561 1.00 59.16 401 ASP A CA 1
ATOM 3195 C C . ASP A 1 401 ? -17.972 28.075 49.577 1.00 59.16 401 ASP A C 1
ATOM 3197 O O . ASP A 1 401 ? -18.379 28.561 50.629 1.00 59.16 401 ASP A O 1
ATOM 3201 N N . GLY A 1 402 ? -18.194 28.679 48.401 1.00 61.28 402 GLY A N 1
ATOM 3202 C CA . GLY A 1 402 ? -18.894 29.963 48.281 1.00 61.28 402 GLY A CA 1
ATOM 3203 C C . GLY A 1 402 ? -20.401 29.911 48.584 1.00 61.28 402 GLY A C 1
ATOM 3204 O O . GLY A 1 402 ? -20.967 30.903 49.040 1.00 61.28 402 GLY A O 1
ATOM 3205 N N . GLU A 1 403 ? -21.082 28.786 48.342 1.00 55.62 403 GLU A N 1
ATOM 3206 C CA . GLU A 1 403 ? -22.474 28.594 48.784 1.00 55.62 403 GLU A CA 1
ATOM 3207 C C . GLU A 1 403 ? -22.558 28.325 50.290 1.00 55.62 403 GLU A C 1
ATOM 3209 O O . GLU A 1 403 ? -23.446 28.856 50.957 1.00 55.62 403 GLU A O 1
ATOM 3214 N N . TYR A 1 404 ? -21.599 27.585 50.846 1.00 48.25 404 TYR A N 1
ATOM 3215 C CA . TYR A 1 404 ? -21.484 27.346 52.280 1.00 48.25 404 TYR A CA 1
ATOM 3216 C C . TYR A 1 404 ? -21.263 28.652 53.053 1.00 48.25 404 TYR A C 1
ATOM 3218 O O . TYR A 1 404 ? -21.961 28.897 54.033 1.00 48.25 404 TYR A O 1
ATOM 3226 N N . GLU A 1 405 ? -20.379 29.537 52.583 1.00 63.91 405 GLU A N 1
ATOM 3227 C CA . GLU A 1 405 ? -20.182 30.864 53.186 1.00 63.91 405 GLU A CA 1
ATOM 3228 C C . GLU A 1 405 ? -21.464 31.710 53.180 1.00 63.91 405 GLU A C 1
ATOM 3230 O O . GLU A 1 405 ? -21.765 32.375 54.169 1.00 63.91 405 GLU A O 1
ATOM 3235 N N . LYS A 1 406 ? -22.267 31.651 52.108 1.00 66.44 406 LYS A N 1
ATOM 3236 C CA . LYS A 1 406 ? -23.563 32.351 52.042 1.00 66.44 406 LYS A CA 1
ATOM 3237 C C . LYS A 1 406 ? -24.576 31.799 53.042 1.00 66.44 406 LYS A C 1
ATOM 3239 O O . LYS A 1 406 ? -25.295 32.578 53.659 1.00 66.44 406 LYS A O 1
ATOM 3244 N N . ILE A 1 407 ? -24.626 30.476 53.202 1.00 52.84 407 ILE A N 1
ATOM 3245 C CA . ILE A 1 407 ? -25.520 29.809 54.157 1.00 52.84 407 ILE A CA 1
ATOM 3246 C C . ILE A 1 407 ? -25.105 30.130 55.595 1.00 52.84 407 ILE A C 1
ATOM 3248 O O . ILE A 1 407 ? -25.960 30.462 56.408 1.00 52.84 407 ILE A O 1
ATOM 3252 N N . VAL A 1 408 ? -23.806 30.079 55.910 1.00 56.12 408 VAL A N 1
ATOM 3253 C CA . VAL A 1 408 ? -23.291 30.437 57.243 1.00 56.12 408 VAL A CA 1
ATOM 3254 C C . VAL A 1 408 ? -23.629 31.886 57.581 1.00 56.12 408 VAL A C 1
ATOM 3256 O O . VAL A 1 408 ? -24.142 32.141 58.664 1.00 56.12 408 VAL A O 1
ATOM 3259 N N . LYS A 1 409 ? -23.443 32.809 56.633 1.00 60.81 409 LYS A N 1
ATOM 3260 C CA . LYS A 1 409 ? -23.786 34.223 56.820 1.00 60.81 409 LYS A CA 1
ATOM 3261 C C . LYS A 1 409 ? -25.287 34.422 57.068 1.00 60.81 409 LYS A C 1
ATOM 3263 O O . LYS A 1 409 ? -25.664 35.100 58.012 1.00 60.81 409 LYS A O 1
ATOM 3268 N N . GLY A 1 410 ? -26.138 33.736 56.300 1.00 53.09 410 GLY A N 1
ATOM 3269 C CA . GLY A 1 410 ? -27.589 33.759 56.510 1.00 53.09 410 GLY A CA 1
ATOM 3270 C C . GLY A 1 410 ? -28.049 33.111 57.823 1.00 53.09 410 GLY A C 1
ATOM 3271 O O . GLY A 1 410 ? -29.082 33.494 58.354 1.00 53.09 410 GLY A O 1
ATOM 3272 N N . LEU A 1 411 ? -27.297 32.152 58.375 1.00 47.59 411 LEU A N 1
ATOM 3273 C CA . LEU A 1 411 ? -27.578 31.545 59.684 1.00 47.59 411 LEU A CA 1
ATOM 3274 C C . LEU A 1 411 ? -27.098 32.413 60.856 1.00 47.59 411 LEU A C 1
ATOM 3276 O O . LEU A 1 411 ? -27.702 32.376 61.927 1.00 47.59 411 LEU A O 1
ATOM 3280 N N . GLU A 1 412 ? -26.029 33.189 60.675 1.00 55.16 412 GLU A N 1
ATOM 3281 C CA . GLU A 1 412 ? -25.594 34.197 61.651 1.00 55.16 412 GLU A CA 1
ATOM 3282 C C . GLU A 1 412 ? -26.624 35.329 61.779 1.00 55.16 412 GLU A C 1
ATOM 3284 O O . GLU A 1 412 ? -26.880 35.781 62.894 1.00 55.16 412 GLU A O 1
ATOM 3289 N N . ASP A 1 413 ? -27.303 35.674 60.682 1.00 54.41 413 ASP A N 1
ATOM 3290 C CA . ASP A 1 413 ? -28.400 36.651 60.651 1.00 54.41 413 ASP A CA 1
ATOM 3291 C C . ASP A 1 413 ? -29.697 36.151 61.340 1.00 54.41 413 ASP A C 1
ATOM 3293 O O . ASP A 1 413 ? -30.576 36.952 61.654 1.00 54.41 413 ASP A O 1
ATOM 3297 N N . ILE A 1 414 ? -29.826 34.842 61.616 1.00 52.31 414 ILE A N 1
ATOM 3298 C CA . ILE A 1 414 ? -31.016 34.211 62.237 1.00 52.31 414 ILE A CA 1
ATOM 3299 C C . ILE A 1 414 ? -30.872 34.045 63.767 1.00 52.31 414 ILE A C 1
ATOM 3301 O O . ILE A 1 414 ? -31.816 33.646 64.451 1.00 52.31 414 ILE A O 1
ATOM 3305 N N . LYS A 1 415 ? -29.726 34.396 64.369 1.00 46.81 415 LYS A N 1
ATOM 3306 C CA . LYS A 1 415 ? -29.541 34.323 65.832 1.00 46.81 415 LYS A CA 1
ATOM 3307 C C . LYS A 1 415 ? -30.268 35.456 66.568 1.00 46.81 415 LYS A C 1
ATOM 3309 O O . LYS A 1 415 ? -29.649 36.416 67.018 1.00 46.81 415 LYS A O 1
ATOM 3314 N N . GLY A 1 416 ? -31.580 35.299 66.718 1.00 46.56 416 GLY A N 1
ATOM 3315 C CA . GLY A 1 416 ? -32.438 36.153 67.540 1.00 46.56 416 GLY A CA 1
ATOM 3316 C C . GLY A 1 416 ? -33.423 35.415 68.451 1.00 46.56 416 GLY A C 1
ATOM 3317 O O . GLY A 1 416 ? -33.955 36.047 69.355 1.00 46.56 416 GLY A O 1
ATOM 3318 N N . GLU A 1 417 ? -33.658 34.108 68.285 1.00 47.78 417 GLU A N 1
ATOM 3319 C CA . GLU A 1 417 ? -34.666 33.393 69.087 1.00 47.78 417 GLU A CA 1
ATOM 3320 C C . GLU A 1 417 ? -34.188 31.992 69.513 1.00 47.78 417 GLU A C 1
ATOM 3322 O O . GLU A 1 417 ? -33.757 31.181 68.693 1.00 47.78 417 GLU A O 1
ATOM 3327 N N . GLU A 1 418 ? -34.230 31.719 70.823 1.00 42.97 418 GLU A N 1
ATOM 3328 C CA . GLU A 1 418 ? -33.907 30.421 71.437 1.00 42.97 418 GLU A CA 1
ATOM 3329 C C . GLU A 1 418 ? -35.018 29.378 71.184 1.00 42.97 418 GLU A C 1
ATOM 3331 O O . GLU A 1 418 ? -36.194 29.687 71.411 1.00 42.97 418 GLU A O 1
ATOM 3336 N N . PRO A 1 419 ? -34.701 28.119 70.816 1.00 39.81 419 PRO A N 1
ATOM 3337 C CA . PRO A 1 419 ? -35.711 27.077 70.679 1.00 39.81 419 PRO A CA 1
ATOM 3338 C C . PRO A 1 419 ? -36.001 26.343 72.001 1.00 39.81 419 PRO A C 1
ATOM 3340 O O . PRO A 1 419 ? -35.131 26.090 72.837 1.00 39.81 419 PRO A O 1
ATOM 3343 N N . LYS A 1 420 ? -37.279 25.989 72.185 1.00 43.06 420 LYS A N 1
ATOM 3344 C CA . LYS A 1 420 ? -37.826 25.275 73.347 1.00 43.06 420 LYS A CA 1
ATOM 3345 C C . LYS A 1 420 ? -37.472 23.781 73.298 1.00 43.06 420 LYS A C 1
ATOM 3347 O O . LYS A 1 420 ? -37.700 23.131 72.294 1.00 43.06 420 LYS A O 1
ATOM 3352 N N . LYS A 1 421 ? -37.014 23.269 74.447 1.00 43.06 421 LYS A N 1
ATOM 3353 C CA . LYS A 1 421 ? -36.750 21.898 74.969 1.00 43.06 421 LYS A CA 1
ATOM 3354 C C . LYS A 1 421 ? -37.201 20.585 74.266 1.00 43.06 421 LYS A C 1
ATOM 3356 O O . LYS A 1 421 ? -36.955 19.541 74.865 1.00 43.06 421 LYS A O 1
ATOM 3361 N N . GLN A 1 422 ? -37.788 20.549 73.073 1.00 40.53 422 GLN A N 1
ATOM 3362 C CA . GLN A 1 422 ? -38.150 19.293 72.386 1.00 40.53 422 GLN A CA 1
ATOM 3363 C C . GLN A 1 422 ? -37.125 18.815 71.340 1.00 40.53 422 GLN A C 1
ATOM 3365 O O . GLN A 1 422 ? -37.170 17.655 70.949 1.00 40.53 422 GLN A O 1
ATOM 3370 N N . ASP A 1 423 ? -36.125 19.635 71.004 1.00 42.75 423 ASP A N 1
ATOM 3371 C CA . ASP A 1 423 ? -35.158 19.345 69.929 1.00 42.75 423 ASP A CA 1
ATOM 3372 C C . ASP A 1 423 ? -33.846 18.682 70.404 1.00 42.75 423 ASP A C 1
ATOM 3374 O O . ASP A 1 423 ? -32.936 18.433 69.616 1.00 42.75 423 ASP A O 1
ATOM 3378 N N . ALA A 1 424 ? -33.711 18.366 71.697 1.00 42.91 424 ALA A N 1
ATOM 3379 C CA . ALA A 1 424 ? -32.452 17.861 72.260 1.00 42.91 424 ALA A CA 1
ATOM 3380 C C . ALA A 1 424 ? -32.106 16.411 71.844 1.00 42.91 424 ALA A C 1
ATOM 3382 O O . ALA A 1 424 ? -30.937 16.018 71.902 1.00 42.91 424 ALA A O 1
ATOM 3383 N N . GLU A 1 425 ? -33.090 15.608 71.420 1.00 41.22 425 GLU A N 1
ATOM 3384 C CA . GLU A 1 425 ? -32.853 14.261 70.872 1.00 41.22 425 GLU A CA 1
ATOM 3385 C C . GLU A 1 425 ? -32.413 14.309 69.401 1.00 41.22 425 GLU A C 1
ATOM 3387 O O . GLU A 1 425 ? -31.413 13.672 69.055 1.00 41.22 425 GLU A O 1
ATOM 3392 N N . GLU A 1 426 ? -33.048 15.143 68.569 1.00 40.97 426 GLU A N 1
ATOM 3393 C CA . GLU A 1 426 ? -32.618 15.377 67.181 1.00 40.97 426 GLU A CA 1
ATOM 3394 C C . GLU A 1 426 ? -31.253 16.074 67.117 1.00 40.97 426 GLU A C 1
ATOM 3396 O O . GLU A 1 426 ? -30.414 15.738 66.276 1.00 40.97 426 GLU A O 1
ATOM 3401 N N . GLU A 1 427 ? -30.963 16.991 68.046 1.00 42.59 427 GLU A N 1
ATOM 3402 C CA . GLU A 1 427 ? -29.665 17.659 68.107 1.00 42.59 427 GLU A CA 1
ATOM 3403 C C . GLU A 1 427 ? -28.542 16.686 68.500 1.00 42.59 427 GLU A C 1
ATOM 3405 O O . GLU A 1 427 ? -27.439 16.794 67.964 1.00 42.59 427 GLU A O 1
ATOM 3410 N N . ASN A 1 428 ? -28.813 15.676 69.339 1.00 41.16 428 ASN A N 1
ATOM 3411 C CA . ASN A 1 428 ? -27.851 14.621 69.687 1.00 41.16 428 ASN A CA 1
ATOM 3412 C C . ASN A 1 428 ? -27.618 13.616 68.546 1.00 41.16 428 ASN A C 1
ATOM 3414 O O . ASN A 1 428 ? -26.491 13.136 68.364 1.00 41.16 428 ASN A O 1
ATOM 3418 N N . GLU A 1 429 ? -28.643 13.319 67.746 1.00 42.59 429 GLU A N 1
ATOM 3419 C CA . GLU A 1 429 ? -28.523 12.482 66.547 1.00 42.59 429 GLU A CA 1
ATOM 3420 C C . GLU A 1 429 ? -27.762 13.222 65.428 1.00 42.59 429 GLU A C 1
ATOM 3422 O O . GLU A 1 429 ? -26.821 12.682 64.831 1.00 42.59 429 GLU A O 1
ATOM 3427 N N . MET A 1 430 ? -28.029 14.521 65.263 1.00 35.91 430 MET A N 1
ATOM 3428 C CA . MET A 1 430 ? -27.260 15.429 64.408 1.00 35.91 430 MET A CA 1
ATOM 3429 C C . MET A 1 430 ? -25.834 15.673 64.923 1.00 35.91 430 MET A C 1
ATOM 3431 O O . MET A 1 430 ? -24.922 15.846 64.113 1.00 35.91 430 MET A O 1
ATOM 3435 N N . LEU A 1 431 ? -25.576 15.655 66.238 1.00 39.59 431 LEU A N 1
ATOM 3436 C CA . LEU A 1 431 ? -24.220 15.756 66.799 1.00 39.59 431 LEU A CA 1
ATOM 3437 C C . LEU A 1 431 ? -23.406 14.469 66.583 1.00 39.59 431 LEU A C 1
ATOM 3439 O O . LEU A 1 431 ? -22.193 14.550 66.353 1.00 39.59 431 LEU A O 1
ATOM 3443 N N . LYS A 1 432 ? -24.055 13.294 66.609 1.00 39.34 432 LYS A N 1
ATOM 3444 C CA . LYS A 1 432 ? -23.456 12.009 66.198 1.00 39.34 432 LYS A CA 1
ATOM 3445 C C . LYS A 1 432 ? -23.081 12.030 64.713 1.00 39.34 432 LYS A C 1
ATOM 3447 O O . LYS A 1 432 ? -21.927 11.752 64.385 1.00 39.34 432 LYS A O 1
ATOM 3452 N N . LEU A 1 433 ? -23.983 12.489 63.841 1.00 37.41 433 LEU A N 1
ATOM 3453 C CA . LEU A 1 433 ? -23.708 12.724 62.415 1.00 37.41 43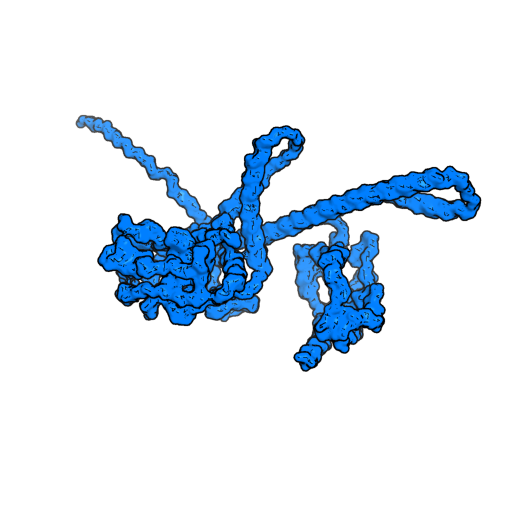3 LEU A CA 1
ATOM 3454 C C . LEU A 1 433 ? -22.590 13.764 62.195 1.00 37.41 433 LEU A C 1
ATOM 3456 O O . LEU A 1 433 ? -21.689 13.545 61.385 1.00 37.41 433 LEU A O 1
ATOM 3460 N N . LYS A 1 434 ? -22.565 14.863 62.964 1.00 37.22 434 LYS A N 1
ATOM 3461 C CA . LYS A 1 434 ? -21.503 15.891 62.915 1.00 37.22 434 LYS A CA 1
ATOM 3462 C C . LYS A 1 434 ? -20.135 15.347 63.344 1.00 37.22 434 LYS A C 1
ATOM 3464 O O . LYS A 1 434 ? -19.130 15.763 62.765 1.00 37.22 434 LYS A O 1
ATOM 3469 N N . LYS A 1 435 ? -20.058 14.422 64.313 1.00 37.59 435 LYS A N 1
ATOM 3470 C CA . LYS A 1 435 ? -18.799 13.751 64.705 1.00 37.59 435 LYS A CA 1
ATOM 3471 C C . LYS A 1 435 ? -18.326 12.743 63.650 1.00 37.59 435 LYS A C 1
ATOM 3473 O O . LYS A 1 435 ? -17.131 12.726 63.348 1.00 37.59 435 LYS A O 1
ATOM 3478 N N . ASP A 1 436 ? -19.239 12.008 63.017 1.00 37.38 436 ASP A N 1
ATOM 3479 C CA . ASP A 1 436 ? -18.909 11.083 61.922 1.00 37.38 436 ASP A CA 1
ATOM 3480 C C . ASP A 1 436 ? -18.447 11.800 60.642 1.00 37.38 436 ASP A C 1
ATOM 3482 O O . ASP A 1 436 ? -17.583 11.293 59.917 1.00 37.38 436 ASP A O 1
ATOM 3486 N N . VAL A 1 437 ? -18.964 13.006 60.384 1.00 35.91 437 VAL A N 1
ATOM 3487 C CA . VAL A 1 437 ? -18.575 13.845 59.238 1.00 35.91 437 VAL A CA 1
ATOM 3488 C C . VAL A 1 437 ? -17.281 14.628 59.510 1.00 35.91 437 VAL A C 1
ATOM 3490 O O . VAL A 1 437 ? -16.416 14.674 58.637 1.00 35.91 437 VAL A O 1
ATOM 3493 N N . LYS A 1 438 ? -17.057 15.166 60.725 1.00 32.47 438 LYS A N 1
ATOM 3494 C CA . LYS A 1 438 ? -15.778 15.828 61.086 1.00 32.47 438 LYS A CA 1
ATOM 3495 C C . LYS A 1 438 ? -14.597 14.852 61.180 1.00 32.47 438 LYS A C 1
ATOM 3497 O O . LYS A 1 438 ? -13.468 15.244 60.884 1.00 32.47 438 LYS A O 1
ATOM 3502 N N . GLY A 1 439 ? -14.836 13.598 61.575 1.00 30.72 439 GLY A N 1
ATOM 3503 C CA . GLY A 1 439 ? -13.810 12.548 61.647 1.00 30.72 439 GLY A CA 1
ATOM 3504 C C . GLY A 1 439 ? -13.411 11.978 60.282 1.00 30.72 439 GLY A C 1
ATOM 3505 O O . GLY A 1 439 ? -12.265 11.570 60.083 1.00 30.72 439 GLY A O 1
ATOM 3506 N N . LYS A 1 440 ? -14.313 12.029 59.296 1.00 34.09 440 LYS A N 1
ATOM 3507 C CA . LYS A 1 440 ? -14.019 11.717 57.894 1.00 34.09 440 LYS A CA 1
ATOM 3508 C C . LYS A 1 440 ? -13.566 12.979 57.163 1.00 34.09 440 LYS A C 1
ATOM 3510 O O . LYS A 1 440 ? -14.151 13.381 56.162 1.00 34.09 440 LYS A O 1
ATOM 3515 N N . ARG A 1 441 ? -12.426 13.545 57.592 1.00 31.84 441 ARG A N 1
ATOM 3516 C CA . ARG A 1 441 ? -11.524 14.182 56.621 1.00 31.84 441 ARG A CA 1
ATOM 3517 C C . ARG A 1 441 ? -11.365 13.165 55.503 1.00 31.84 441 ARG A C 1
ATOM 3519 O O . ARG A 1 441 ? -10.812 12.087 55.734 1.00 31.84 441 ARG A O 1
ATOM 3526 N N . VAL A 1 442 ? -11.884 13.493 54.326 1.00 33.56 442 VAL A N 1
ATOM 3527 C CA . VAL A 1 442 ? -11.588 12.798 53.082 1.00 33.56 442 VAL A CA 1
ATOM 3528 C C . VAL A 1 442 ? -10.086 12.971 52.878 1.00 33.56 442 VAL A C 1
ATOM 3530 O O . VAL A 1 442 ? -9.610 13.869 52.193 1.00 33.56 442 VAL A O 1
ATOM 3533 N N . ARG A 1 443 ? -9.303 12.114 53.544 1.00 27.98 443 ARG A N 1
ATOM 3534 C CA . ARG A 1 443 ? -8.043 11.648 53.004 1.00 27.98 443 ARG A CA 1
ATOM 3535 C C . ARG A 1 443 ? -8.452 11.110 51.652 1.00 27.98 443 ARG A C 1
ATOM 3537 O O . ARG A 1 443 ? -9.076 10.054 51.573 1.00 27.98 443 ARG A O 1
ATOM 3544 N N . ASN A 1 444 ? -8.184 11.908 50.625 1.00 28.17 444 ASN A N 1
ATOM 3545 C CA . ASN A 1 444 ? -8.107 11.444 49.263 1.00 28.17 444 ASN A CA 1
ATOM 3546 C C . ASN A 1 444 ? -7.271 10.172 49.311 1.00 28.17 444 ASN A C 1
ATOM 3548 O O . ASN A 1 444 ? -6.042 10.212 49.383 1.00 28.17 444 ASN A O 1
ATOM 3552 N N . VAL A 1 445 ? -7.949 9.029 49.299 1.00 26.23 445 VAL A N 1
ATOM 3553 C CA . VAL A 1 445 ? -7.371 7.824 48.746 1.00 26.23 445 VAL A CA 1
ATOM 3554 C C . VAL A 1 445 ? -7.284 8.148 47.264 1.00 26.23 445 VAL A C 1
ATOM 3556 O O . VAL A 1 445 ? -8.172 7.837 46.477 1.00 26.23 445 VAL A O 1
ATOM 3559 N N . ILE A 1 446 ? -6.217 8.860 46.899 1.00 25.42 446 ILE A N 1
ATOM 3560 C CA . ILE A 1 446 ? -5.600 8.692 45.599 1.00 25.42 446 ILE A CA 1
ATOM 3561 C C . ILE A 1 446 ? -5.294 7.199 45.572 1.00 25.42 446 ILE A C 1
ATOM 3563 O O . ILE A 1 446 ? -4.313 6.744 46.165 1.00 25.42 446 ILE A O 1
ATOM 3567 N N . MET A 1 447 ? -6.203 6.415 44.990 1.00 26.31 447 MET A N 1
ATOM 3568 C CA . MET A 1 447 ? -5.874 5.064 44.580 1.00 26.31 447 MET A CA 1
ATOM 3569 C C . MET A 1 447 ? -4.698 5.232 43.628 1.00 26.31 447 MET A C 1
ATOM 3571 O O . MET A 1 447 ? -4.847 5.714 42.507 1.00 26.31 447 MET A O 1
ATOM 3575 N N . LYS A 1 448 ? -3.499 4.911 44.123 1.00 23.84 448 LYS A N 1
ATOM 3576 C CA . LYS A 1 448 ? -2.332 4.714 43.269 1.00 23.84 448 LYS A CA 1
ATOM 3577 C C . LYS A 1 448 ? -2.766 3.748 42.155 1.00 23.84 448 LYS A C 1
ATOM 3579 O O . LYS A 1 448 ? -3.463 2.787 42.485 1.00 23.84 448 LYS A O 1
ATOM 3584 N N . PRO A 1 449 ? -2.356 3.934 40.888 1.00 31.34 449 PRO A N 1
ATOM 3585 C CA . PRO A 1 449 ? -2.944 3.229 39.742 1.00 31.34 449 PRO A CA 1
ATOM 3586 C C . PRO A 1 449 ? -2.797 1.697 39.711 1.00 31.34 449 PRO A C 1
ATOM 3588 O O . PRO A 1 449 ? -3.095 1.109 38.685 1.00 31.34 449 PRO A O 1
ATOM 3591 N N . ASN A 1 450 ? -2.327 1.034 40.773 1.00 29.11 450 ASN A N 1
ATOM 3592 C CA . ASN A 1 450 ? -1.911 -0.366 40.705 1.00 29.11 450 ASN A CA 1
ATOM 3593 C C . ASN A 1 450 ? -2.311 -1.282 41.871 1.00 29.11 450 ASN A C 1
ATOM 3595 O O . ASN A 1 450 ? -1.868 -2.426 41.872 1.00 29.11 450 ASN A O 1
ATOM 3599 N N . LYS A 1 451 ? -3.141 -0.876 42.843 1.00 35.09 451 LYS A N 1
ATOM 3600 C CA . LYS A 1 451 ? -3.684 -1.833 43.835 1.00 35.09 451 LYS A CA 1
ATOM 3601 C C . LYS A 1 451 ? -5.109 -1.475 44.266 1.00 35.09 451 LYS A C 1
ATOM 3603 O O . LYS A 1 451 ? -5.462 -0.303 44.286 1.00 35.09 451 LYS A O 1
ATOM 3608 N N . THR A 1 452 ? -5.864 -2.499 44.680 1.00 38.91 452 THR A N 1
ATOM 3609 C CA . THR A 1 452 ? -7.170 -2.503 45.391 1.00 38.91 452 THR A CA 1
ATOM 3610 C C . THR A 1 452 ? -8.483 -2.418 44.591 1.00 38.91 452 THR A C 1
ATOM 3612 O O . THR A 1 452 ? -9.145 -1.388 44.561 1.00 38.91 452 THR A O 1
ATOM 3615 N N . LEU A 1 453 ? -8.874 -3.566 44.012 1.00 37.00 453 LEU A N 1
ATOM 3616 C CA . LEU A 1 453 ? -10.205 -4.216 44.141 1.00 37.00 453 LEU A CA 1
ATOM 3617 C C . LEU A 1 453 ? -10.249 -5.575 43.403 1.00 37.00 453 LEU A C 1
ATOM 3619 O O . LEU A 1 453 ? -11.082 -6.408 43.724 1.00 37.00 453 LEU A O 1
ATOM 3623 N N . ILE A 1 454 ? -9.321 -5.809 42.463 1.00 41.53 454 ILE A N 1
ATOM 3624 C CA . ILE A 1 454 ? -9.257 -7.024 41.617 1.00 41.53 454 ILE A CA 1
ATOM 3625 C C . ILE A 1 454 ? -8.190 -8.020 42.107 1.00 41.53 454 ILE A C 1
ATOM 3627 O O . ILE A 1 454 ? -8.181 -9.170 41.710 1.00 41.53 454 ILE A O 1
ATOM 3631 N N . GLN A 1 455 ? -7.284 -7.613 43.002 1.00 39.12 455 GLN A N 1
ATOM 3632 C CA . GLN A 1 455 ? -6.167 -8.465 43.445 1.00 39.12 455 GLN A CA 1
ATOM 3633 C C . GLN A 1 455 ? -6.561 -9.657 44.339 1.00 39.12 455 GLN A C 1
ATOM 3635 O O . GLN A 1 455 ? -5.668 -10.292 44.887 1.00 39.12 455 GLN A O 1
ATOM 3640 N N . MET A 1 456 ? -7.850 -9.951 44.524 1.00 44.75 456 MET A N 1
ATOM 3641 C CA . MET A 1 456 ? -8.299 -11.012 45.432 1.00 44.75 456 MET A CA 1
ATOM 3642 C C . MET A 1 456 ? -9.099 -12.143 44.762 1.00 44.75 456 MET A C 1
ATOM 3644 O O . MET A 1 456 ? -9.312 -13.152 45.420 1.00 44.75 456 MET A O 1
ATOM 3648 N N . GLU A 1 457 ? -9.478 -12.043 43.480 1.00 57.38 457 GLU A N 1
ATOM 3649 C CA . GLU A 1 457 ? -10.069 -13.161 42.715 1.00 57.38 457 GLU A CA 1
ATOM 3650 C C . GLU A 1 457 ? -9.358 -13.304 41.365 1.00 57.38 457 GLU A C 1
ATOM 3652 O O . GLU A 1 457 ? -9.015 -12.302 40.733 1.00 57.38 457 GLU A O 1
ATOM 3657 N N . ASP A 1 458 ? -9.105 -14.540 40.931 1.00 74.81 458 ASP A N 1
ATOM 3658 C CA . ASP A 1 458 ? -8.514 -14.810 39.621 1.00 74.81 458 ASP A CA 1
ATOM 3659 C C . ASP A 1 458 ? -9.502 -14.479 38.484 1.00 74.81 458 ASP A C 1
ATOM 3661 O O . ASP A 1 458 ? -10.725 -14.448 38.663 1.00 74.81 458 ASP A O 1
ATOM 3665 N N . ALA A 1 459 ? -8.975 -14.208 37.289 1.00 79.88 459 ALA A N 1
ATOM 3666 C CA . ALA A 1 459 ? -9.791 -13.773 36.160 1.00 79.88 459 ALA A CA 1
ATOM 3667 C C . ALA A 1 459 ? -10.811 -14.826 35.702 1.00 79.88 459 ALA A C 1
ATOM 3669 O O . ALA A 1 459 ? -11.878 -14.445 35.215 1.00 79.88 459 ALA A O 1
ATOM 3670 N N . LYS A 1 460 ? -10.532 -16.124 35.884 1.00 83.50 460 LYS A N 1
ATOM 3671 C CA . LYS A 1 460 ? -11.472 -17.195 35.526 1.00 83.50 460 LYS A CA 1
ATOM 3672 C C . LYS A 1 460 ? -12.682 -17.151 36.437 1.00 83.50 460 LYS A C 1
ATOM 3674 O O . LYS A 1 460 ? -13.802 -17.187 35.941 1.00 83.50 460 LYS A O 1
ATOM 3679 N N . THR A 1 461 ? -12.477 -16.992 37.740 1.00 78.06 461 THR A N 1
ATOM 3680 C CA . THR A 1 461 ? -13.565 -16.852 38.715 1.00 78.06 461 THR A CA 1
ATOM 3681 C C . THR A 1 461 ? -14.473 -15.666 38.379 1.00 78.06 461 THR A C 1
ATOM 3683 O O . THR A 1 461 ? -15.697 -15.809 38.378 1.00 78.06 461 THR A O 1
ATOM 3686 N N . ILE A 1 462 ? -13.897 -14.518 38.007 1.00 77.94 462 ILE A N 1
ATOM 3687 C CA . ILE A 1 462 ? -14.668 -13.333 37.590 1.00 77.94 462 ILE A CA 1
ATOM 3688 C C . ILE A 1 462 ? -15.499 -13.630 36.335 1.00 77.94 462 ILE A C 1
ATOM 3690 O O . ILE A 1 462 ? -16.691 -13.324 36.297 1.00 77.94 462 ILE A O 1
ATOM 3694 N N . VAL A 1 463 ? -14.882 -14.232 35.314 1.00 85.56 463 VAL A N 1
ATOM 3695 C CA . VAL A 1 463 ? -15.557 -14.581 34.056 1.00 85.56 463 VAL A CA 1
ATOM 3696 C C . VAL A 1 463 ? -16.678 -15.591 34.295 1.00 85.56 463 VAL A C 1
ATOM 3698 O O . VAL A 1 463 ? -17.783 -15.366 33.808 1.00 85.56 463 VAL A O 1
ATOM 3701 N N . LYS A 1 464 ? -16.436 -16.648 35.083 1.00 84.69 464 LYS A N 1
ATOM 3702 C CA . LYS A 1 464 ? -17.457 -17.642 35.447 1.00 84.69 464 LYS A CA 1
ATOM 3703 C C . LYS A 1 464 ? -18.655 -16.958 36.090 1.00 84.69 464 LYS A C 1
ATOM 3705 O O . LYS A 1 464 ? -19.751 -17.041 35.553 1.00 84.69 464 LYS A O 1
ATOM 3710 N N . LYS A 1 465 ? -18.437 -16.192 37.163 1.00 79.62 465 LYS A N 1
ATOM 3711 C CA . LYS A 1 465 ? -19.513 -15.479 37.870 1.00 79.62 465 LYS A CA 1
ATOM 3712 C C . LYS A 1 465 ? -20.307 -14.541 36.958 1.00 79.62 465 LYS A C 1
ATOM 3714 O O . LYS A 1 465 ? -21.516 -14.423 37.123 1.00 79.62 465 LYS A O 1
ATOM 3719 N N . PHE A 1 466 ? -19.644 -13.862 36.020 1.00 82.00 466 PHE A N 1
ATOM 3720 C CA . PHE A 1 466 ? -20.303 -12.922 35.113 1.00 82.00 466 PHE A CA 1
ATOM 3721 C C . PHE A 1 466 ? -21.138 -13.631 34.041 1.00 82.00 466 PHE A C 1
ATOM 3723 O O . PHE A 1 466 ? -22.286 -13.259 33.812 1.00 82.00 466 PHE A O 1
ATOM 3730 N N . LEU A 1 467 ? -20.579 -14.661 33.399 1.00 86.62 467 LEU A N 1
ATOM 3731 C CA . LEU A 1 467 ? -21.246 -15.387 32.315 1.00 86.62 467 LEU A CA 1
ATOM 3732 C C . LEU A 1 467 ? -22.365 -16.309 32.809 1.00 86.62 467 LEU A C 1
ATOM 3734 O O . LEU A 1 467 ? -23.288 -16.602 32.056 1.00 86.62 467 LEU A O 1
ATOM 3738 N N . THR A 1 468 ? -22.317 -16.732 34.073 1.00 84.19 468 THR A N 1
ATOM 3739 C CA . THR A 1 468 ? -23.346 -17.580 34.688 1.00 84.19 468 THR A CA 1
ATOM 3740 C C . THR A 1 468 ? -24.255 -16.814 35.649 1.00 84.19 468 THR A C 1
ATOM 3742 O O . THR A 1 468 ? -24.907 -17.433 36.491 1.00 84.19 468 THR A O 1
ATOM 3745 N N . PHE A 1 469 ? -24.279 -15.480 35.596 1.00 81.81 469 PHE A N 1
ATOM 3746 C CA . PHE A 1 469 ? -25.137 -14.696 36.479 1.00 81.81 469 PHE A CA 1
ATOM 3747 C C . PHE A 1 469 ? -26.609 -14.876 36.094 1.00 81.81 469 PHE A C 1
ATOM 3749 O O . PHE A 1 469 ? -27.008 -14.536 34.982 1.00 81.81 469 PHE A O 1
ATOM 3756 N N . ARG A 1 470 ? -27.415 -15.392 37.027 1.00 82.38 470 ARG A N 1
ATOM 3757 C CA . ARG A 1 470 ? -28.853 -15.657 36.825 1.00 82.38 470 ARG A CA 1
ATOM 3758 C C . ARG A 1 470 ? -29.747 -15.026 37.884 1.00 82.38 470 ARG A C 1
ATOM 3760 O O . ARG A 1 470 ? -30.955 -15.246 37.908 1.00 82.38 470 ARG A O 1
ATOM 3767 N N . GLU A 1 471 ? -29.169 -14.275 38.818 1.00 76.56 471 GLU A N 1
ATOM 3768 C CA . GLU A 1 471 ? -29.985 -13.664 39.854 1.00 76.56 471 GLU A CA 1
ATOM 3769 C C . GLU A 1 471 ? -30.81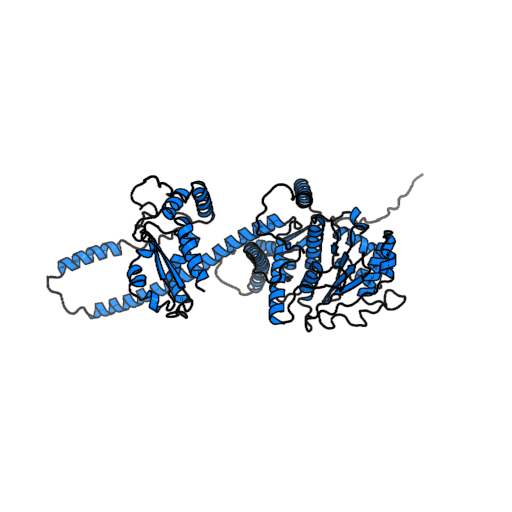4 -12.534 39.240 1.00 76.56 471 GLU A C 1
ATOM 3771 O O . GLU A 1 471 ? -30.285 -11.564 38.704 1.00 76.56 471 GLU A O 1
ATOM 3776 N N . SER A 1 472 ? -32.134 -12.640 39.372 1.00 76.69 472 SER A N 1
ATOM 3777 C CA . SER A 1 472 ? -33.114 -11.645 38.919 1.00 76.69 472 SER A CA 1
ATOM 3778 C C . SER A 1 472 ? -33.123 -10.386 39.801 1.00 76.69 472 SER A C 1
ATOM 3780 O O . SER A 1 472 ? -34.163 -9.944 40.288 1.00 76.69 472 SER A O 1
ATOM 3782 N N . ARG A 1 473 ? -31.943 -9.829 40.082 1.00 69.56 473 ARG A N 1
ATOM 3783 C CA . ARG A 1 473 ? -31.744 -8.612 40.872 1.00 69.56 473 ARG A CA 1
ATOM 3784 C C . ARG A 1 473 ? -30.587 -7.788 40.305 1.00 69.56 473 ARG A C 1
ATOM 3786 O O . ARG A 1 473 ? -29.680 -8.353 39.694 1.00 69.56 473 ARG A O 1
ATOM 3793 N N . PRO A 1 474 ? -30.576 -6.462 40.527 1.00 64.88 474 PRO A N 1
ATOM 3794 C CA . PRO A 1 474 ? -29.478 -5.620 40.077 1.00 64.88 474 PRO A CA 1
ATOM 3795 C C . PRO A 1 474 ? -28.137 -6.094 40.638 1.00 64.88 474 PRO A C 1
ATOM 3797 O O . PRO A 1 474 ? -28.022 -6.400 41.827 1.00 64.88 474 PRO A O 1
ATOM 3800 N N . PHE A 1 475 ? -27.113 -6.086 39.788 1.00 65.56 475 PHE A N 1
ATOM 3801 C CA . PHE A 1 475 ? -25.753 -6.405 40.201 1.00 65.56 475 PHE A CA 1
ATOM 3802 C C . PHE A 1 475 ? -25.262 -5.348 41.205 1.00 65.56 475 PHE A C 1
ATOM 3804 O O . PHE A 1 475 ? -25.111 -4.172 40.864 1.00 65.56 475 PHE A O 1
ATOM 3811 N N . TYR A 1 476 ? -25.044 -5.748 42.459 1.00 63.31 476 TYR A N 1
ATOM 3812 C CA . TYR A 1 476 ? -24.676 -4.844 43.549 1.00 63.31 476 TYR A CA 1
ATOM 3813 C C . TYR A 1 476 ? -23.321 -5.225 44.139 1.00 63.31 476 TYR A C 1
ATOM 3815 O O . TYR A 1 476 ? -23.137 -6.332 44.635 1.00 63.31 476 TYR A O 1
ATOM 3823 N N . PHE A 1 477 ? -22.386 -4.272 44.143 1.00 64.75 477 PHE A N 1
ATOM 3824 C CA . PHE A 1 477 ? -21.081 -4.417 44.784 1.00 64.75 477 PHE A CA 1
ATOM 3825 C C . PHE A 1 477 ? -21.072 -3.667 46.122 1.00 64.75 477 PHE A C 1
ATOM 3827 O O . PHE A 1 477 ? -20.926 -2.437 46.126 1.00 64.75 477 PHE A O 1
ATOM 3834 N N . PRO A 1 478 ? -21.183 -4.351 47.278 1.00 59.16 478 PRO A N 1
ATOM 3835 C CA . PRO A 1 478 ? -21.065 -3.684 48.563 1.00 59.16 478 PRO A CA 1
ATOM 3836 C C . PRO A 1 478 ? -19.703 -3.003 48.677 1.00 59.16 478 PRO A C 1
ATOM 3838 O O . PRO A 1 478 ? -18.663 -3.550 48.288 1.00 59.16 478 PRO A O 1
ATOM 3841 N N . LYS A 1 479 ? -19.700 -1.797 49.246 1.00 53.53 479 LYS A N 1
ATOM 3842 C CA . LYS A 1 479 ? -18.482 -1.005 49.417 1.00 53.53 479 LYS A CA 1
ATOM 3843 C C . LYS A 1 479 ? -17.412 -1.820 50.152 1.00 53.53 479 LYS A C 1
ATOM 3845 O O . LYS A 1 479 ? -17.626 -2.264 51.274 1.00 53.53 479 LYS A O 1
ATOM 3850 N N . GLY A 1 480 ? -16.257 -1.989 49.510 1.00 58.69 480 GLY A N 1
ATOM 3851 C CA . GLY A 1 480 ? -15.114 -2.724 50.061 1.00 58.69 480 GLY A CA 1
ATOM 3852 C C . GLY A 1 480 ? -15.162 -4.246 49.897 1.00 58.69 480 GLY A C 1
ATOM 3853 O O . GLY A 1 480 ? -14.173 -4.884 50.233 1.00 58.69 480 GLY A O 1
ATOM 3854 N N . LYS A 1 481 ? -16.251 -4.824 49.365 1.00 58.03 481 LYS A N 1
ATOM 3855 C CA . LYS A 1 481 ? -16.360 -6.273 49.116 1.00 58.03 481 LYS A CA 1
ATOM 3856 C C . LYS A 1 481 ? -16.085 -6.677 47.665 1.00 58.03 481 LYS A C 1
ATOM 3858 O O . LYS A 1 481 ? -15.676 -7.803 47.433 1.00 58.03 481 LYS A O 1
ATOM 3863 N N . GLY A 1 482 ? -16.241 -5.775 46.693 1.00 61.44 482 GLY A N 1
ATOM 3864 C CA . GLY A 1 482 ? -15.947 -6.092 45.286 1.00 61.44 482 GLY A CA 1
ATOM 3865 C C . GLY A 1 482 ? -16.697 -7.340 44.795 1.00 61.44 482 GLY A C 1
ATOM 3866 O O . GLY A 1 482 ? -17.830 -7.571 45.212 1.00 61.44 482 GLY A O 1
ATOM 3867 N N . PHE A 1 483 ? -16.060 -8.145 43.939 1.00 56.41 483 PHE A N 1
ATOM 3868 C CA . PHE A 1 483 ? -16.626 -9.383 43.370 1.00 56.41 483 PHE A CA 1
ATOM 3869 C C . PHE A 1 483 ? -16.821 -10.534 44.384 1.00 56.41 483 PHE A C 1
ATOM 3871 O O . PHE A 1 483 ? -17.434 -11.546 44.044 1.00 56.41 483 PHE A O 1
ATOM 3878 N N . HIS A 1 484 ? -16.406 -10.357 45.646 1.00 50.88 484 HIS A N 1
ATOM 3879 C CA . HIS A 1 484 ? -16.623 -11.335 46.720 1.00 50.88 484 HIS A CA 1
ATOM 3880 C C . HIS A 1 484 ? -18.079 -11.434 47.197 1.00 50.88 484 HIS A C 1
ATOM 3882 O O . HIS A 1 484 ? -18.382 -12.232 48.076 1.00 50.88 484 HIS A O 1
ATOM 3888 N N . HIS A 1 485 ? -18.992 -10.597 46.694 1.00 50.50 485 HIS A N 1
ATOM 3889 C CA . HIS A 1 485 ? -20.400 -10.649 47.083 1.00 50.50 485 HIS A CA 1
ATOM 3890 C C . HIS A 1 485 ? -21.266 -11.261 45.978 1.00 50.50 485 HIS A C 1
ATOM 3892 O O . HIS A 1 485 ? -22.015 -10.565 45.302 1.00 50.50 485 HIS A O 1
ATOM 3898 N N . SER A 1 486 ? -21.148 -12.578 45.834 1.00 49.41 486 SER A N 1
ATOM 3899 C CA . SER A 1 486 ? -22.217 -13.470 45.370 1.00 49.41 486 SER A CA 1
ATOM 3900 C C . SER A 1 486 ? -22.478 -14.464 46.515 1.00 49.41 486 SER A C 1
ATOM 3902 O O . SER A 1 486 ? -21.553 -14.675 47.304 1.00 49.41 486 SER A O 1
ATOM 3904 N N . PRO A 1 487 ? -23.690 -15.015 46.701 1.00 38.94 487 PRO A N 1
ATOM 3905 C CA . PRO A 1 487 ? -23.966 -15.918 47.816 1.00 38.94 487 PRO A CA 1
ATOM 3906 C C . PRO A 1 487 ? -23.105 -17.177 47.692 1.00 38.94 487 PRO A C 1
ATOM 3908 O O . PRO A 1 487 ? -23.272 -17.931 46.739 1.00 38.94 487 PRO A O 1
ATOM 3911 N N . ASP A 1 488 ? -22.214 -17.340 48.670 1.00 44.06 488 ASP A N 1
ATOM 3912 C CA . ASP A 1 488 ? -21.341 -18.478 48.955 1.00 44.06 488 ASP A CA 1
ATOM 3913 C C . ASP A 1 488 ? -20.347 -18.875 47.848 1.00 44.06 488 ASP A C 1
ATOM 3915 O O . ASP A 1 488 ? -20.618 -18.791 46.656 1.00 44.06 488 ASP A O 1
ATOM 3919 N N . ASP A 1 489 ? -19.158 -19.328 48.255 1.00 48.06 489 ASP A N 1
ATOM 3920 C CA . ASP A 1 489 ? -18.086 -19.888 47.414 1.00 48.06 489 ASP A CA 1
ATOM 3921 C C . ASP A 1 489 ? -18.500 -21.213 46.720 1.00 48.06 489 ASP A C 1
ATOM 3923 O O . ASP A 1 489 ? -17.734 -22.174 46.630 1.00 48.06 489 ASP A O 1
ATOM 3927 N N . ALA A 1 490 ? -19.749 -21.306 46.263 1.00 51.34 490 ALA A N 1
ATOM 3928 C CA . ALA A 1 490 ? -20.289 -22.429 45.535 1.00 51.34 490 ALA A CA 1
ATOM 3929 C C . ALA A 1 490 ? -19.578 -22.545 44.184 1.00 51.34 490 ALA A C 1
ATOM 3931 O O . ALA A 1 490 ? -19.429 -21.575 43.438 1.00 51.34 490 ALA A O 1
ATOM 3932 N N . ILE A 1 491 ? -19.147 -23.766 43.870 1.00 57.34 491 ILE A N 1
ATOM 3933 C CA . ILE A 1 491 ? -18.604 -24.131 42.565 1.00 57.34 491 ILE A CA 1
ATOM 3934 C C . ILE A 1 491 ? -19.608 -23.676 41.500 1.00 57.34 491 ILE A C 1
ATOM 3936 O O . ILE A 1 491 ? -20.721 -24.195 41.429 1.00 57.34 491 ILE A O 1
ATOM 3940 N N . VAL A 1 492 ? -19.216 -22.699 40.681 1.00 66.06 492 VAL A N 1
ATOM 3941 C CA . VAL A 1 492 ? -20.022 -22.243 39.549 1.00 66.06 492 VAL A CA 1
ATOM 3942 C C . VAL A 1 492 ? -20.059 -23.378 38.525 1.00 66.06 492 VAL A C 1
ATOM 3944 O O . VAL A 1 492 ? -19.095 -23.587 37.787 1.00 66.06 492 VAL A O 1
ATOM 3947 N N . SER A 1 493 ? -21.152 -24.143 38.502 1.00 71.88 493 SER A N 1
ATOM 3948 C CA . SER A 1 493 ? -21.401 -25.132 37.454 1.00 71.88 493 SER A CA 1
ATOM 3949 C C . SER A 1 493 ? -21.623 -24.403 36.132 1.00 71.88 493 SER A C 1
ATOM 3951 O O . SER A 1 493 ? -22.527 -23.568 36.038 1.00 71.88 493 SER A O 1
ATOM 3953 N N . LEU A 1 494 ? -20.809 -24.709 35.121 1.00 83.00 494 LEU A N 1
ATOM 3954 C CA . LEU A 1 494 ? -20.974 -24.100 33.807 1.00 83.00 494 LEU A CA 1
ATOM 3955 C C . LEU A 1 494 ? -22.276 -24.587 33.151 1.00 83.00 494 LEU A C 1
ATOM 3957 O O . LEU A 1 494 ? -22.579 -25.783 33.203 1.00 83.00 494 LEU A O 1
ATOM 3961 N N . PRO A 1 495 ? -23.067 -23.683 32.552 1.00 83.50 495 PRO A N 1
ATOM 3962 C CA . PRO A 1 495 ? -24.234 -24.081 31.786 1.00 83.50 495 PRO A CA 1
ATOM 3963 C C . PRO A 1 495 ? -23.804 -24.826 30.508 1.00 83.50 495 PRO A C 1
ATOM 3965 O O . PRO A 1 495 ? -22.693 -24.617 30.028 1.00 83.50 495 PRO A O 1
ATOM 3968 N N . PRO A 1 496 ? -24.680 -25.642 29.892 1.00 81.69 496 PRO A N 1
ATOM 3969 C CA . PRO A 1 496 ? -24.318 -26.479 28.738 1.00 81.69 496 PRO A CA 1
ATOM 3970 C C . PRO A 1 496 ? -23.778 -25.736 27.505 1.00 81.69 496 PRO A C 1
ATOM 3972 O O . PRO A 1 496 ? -23.209 -26.366 26.622 1.00 81.69 496 PRO A O 1
ATOM 3975 N N . TRP A 1 497 ? -23.993 -24.420 27.420 1.00 84.44 497 TRP A N 1
ATOM 3976 C CA . TRP A 1 497 ? -23.531 -23.570 26.321 1.00 84.44 497 TRP A CA 1
ATOM 3977 C C . TRP A 1 497 ? -22.138 -22.964 26.549 1.00 84.44 497 TRP A C 1
ATOM 3979 O O . TRP A 1 497 ? -21.614 -22.329 25.638 1.00 84.44 497 TRP A O 1
ATOM 3989 N N . LEU A 1 498 ? -21.559 -23.117 27.746 1.00 86.50 498 LEU A N 1
ATOM 3990 C CA . LEU A 1 498 ? -20.302 -22.484 28.141 1.00 86.50 498 LEU A CA 1
ATOM 3991 C C . LEU A 1 498 ? -19.292 -23.543 28.581 1.00 86.50 498 LEU A C 1
ATOM 3993 O O . LEU A 1 498 ? -19.514 -24.243 29.569 1.00 86.50 498 LEU A O 1
ATOM 3997 N N . PHE A 1 499 ? -18.170 -23.648 27.873 1.00 86.88 499 PHE A N 1
ATOM 3998 C CA . PHE A 1 499 ? -17.137 -24.643 28.161 1.00 86.88 499 PHE A CA 1
ATOM 3999 C C . PHE A 1 499 ? -15.975 -24.041 28.958 1.00 86.88 499 PHE A C 1
ATOM 4001 O O . PHE A 1 499 ? -15.764 -22.829 28.975 1.00 86.88 499 PHE A O 1
ATOM 4008 N N . GLU A 1 500 ? -15.184 -24.888 29.622 1.00 86.38 500 GLU A N 1
ATOM 4009 C CA . GLU A 1 500 ? -14.027 -24.421 30.401 1.00 86.38 500 GLU A CA 1
ATOM 4010 C C . GLU A 1 500 ? -12.982 -23.726 29.508 1.00 86.38 500 GLU A C 1
ATOM 4012 O O . GLU A 1 500 ? -12.389 -22.732 29.924 1.00 86.38 500 GLU A O 1
ATOM 4017 N N . ASP A 1 501 ? -12.828 -24.168 28.257 1.00 86.00 501 ASP A N 1
ATOM 4018 C CA . ASP A 1 501 ? -11.943 -23.528 27.275 1.00 86.00 501 ASP A CA 1
ATOM 4019 C C . ASP A 1 501 ? -12.396 -22.099 26.923 1.00 86.00 501 ASP A C 1
ATOM 4021 O O . ASP A 1 501 ? -11.562 -21.208 26.736 1.00 86.00 501 ASP A O 1
ATOM 4025 N N . ASP A 1 502 ? -13.709 -21.835 26.900 1.00 89.00 502 ASP A N 1
ATOM 4026 C CA . ASP A 1 502 ? -14.243 -20.482 26.707 1.00 89.00 502 ASP A CA 1
ATOM 4027 C C . ASP A 1 502 ? -13.893 -19.594 27.901 1.00 89.00 502 ASP A C 1
ATOM 4029 O O . ASP A 1 502 ? -13.455 -18.452 27.735 1.00 89.00 502 ASP A O 1
ATOM 4033 N N . ILE A 1 503 ? -14.040 -20.129 29.119 1.00 88.81 503 ILE A N 1
ATOM 4034 C CA . ILE A 1 503 ? -13.648 -19.431 30.345 1.00 88.81 503 ILE A CA 1
ATOM 4035 C C . ILE A 1 503 ? -12.160 -19.097 30.311 1.00 88.81 503 ILE A C 1
ATOM 4037 O O . ILE A 1 503 ? -11.797 -17.956 30.600 1.00 88.81 503 ILE A O 1
ATOM 4041 N N . GLU A 1 504 ? -11.307 -20.054 29.939 1.00 87.62 504 GLU A N 1
ATOM 4042 C CA . GLU A 1 504 ? -9.863 -19.850 29.806 1.00 87.62 504 GLU A CA 1
ATOM 4043 C C . GLU A 1 504 ? -9.562 -18.724 28.819 1.00 87.62 504 GLU A C 1
ATOM 4045 O O . GLU A 1 504 ? -8.806 -17.790 29.109 1.00 87.62 504 GLU A O 1
ATOM 4050 N N . TYR A 1 505 ? -10.203 -18.777 27.652 1.00 90.81 505 TYR A N 1
ATOM 4051 C CA . TYR A 1 505 ? -10.036 -17.777 26.620 1.00 90.81 505 TYR A CA 1
ATOM 4052 C C . TYR A 1 505 ? -10.430 -16.387 27.132 1.00 90.81 505 TYR A C 1
ATOM 4054 O O . TYR A 1 505 ? -9.613 -15.460 27.067 1.00 90.81 505 TYR A O 1
ATOM 4062 N N . PHE A 1 506 ? -11.635 -16.224 27.682 1.00 86.81 506 PHE A N 1
ATOM 4063 C CA . PHE A 1 506 ? -12.118 -14.939 28.188 1.00 86.81 506 PHE A CA 1
ATOM 4064 C C . PHE A 1 506 ? -11.295 -14.431 29.372 1.00 86.81 506 PHE A C 1
ATOM 4066 O O . PHE A 1 506 ? -10.977 -13.239 29.416 1.00 86.81 506 PHE A O 1
ATOM 4073 N N . ALA A 1 507 ? -10.882 -15.315 30.282 1.00 85.25 507 ALA A N 1
ATOM 4074 C CA . ALA A 1 507 ? -10.010 -14.974 31.399 1.00 85.25 507 ALA A CA 1
ATOM 4075 C C . ALA A 1 507 ? -8.658 -14.458 30.900 1.00 85.25 507 ALA A C 1
ATOM 4077 O O . ALA A 1 507 ? -8.248 -13.369 31.296 1.00 85.25 507 ALA A O 1
ATOM 4078 N N . SER A 1 508 ? -8.027 -15.139 29.936 1.00 85.19 508 SER A N 1
ATOM 4079 C CA . SER A 1 508 ? -6.761 -14.683 29.344 1.00 85.19 508 SER A CA 1
ATOM 4080 C C . SER A 1 508 ? -6.887 -13.300 28.688 1.00 85.19 508 SER A C 1
ATOM 4082 O O . SER A 1 508 ? -5.969 -12.472 28.745 1.00 85.19 508 SER A O 1
ATOM 4084 N N . LYS A 1 509 ? -8.043 -12.997 28.072 1.00 88.69 509 LYS A N 1
ATOM 4085 C CA . LYS A 1 509 ? -8.313 -11.662 27.516 1.00 88.69 509 LYS A CA 1
ATOM 4086 C C . LYS A 1 509 ? -8.514 -10.632 28.616 1.00 88.69 509 LYS A C 1
ATOM 4088 O O . LYS A 1 509 ? -7.996 -9.523 28.480 1.00 88.69 509 LYS A O 1
ATOM 4093 N N . LEU A 1 510 ? -9.226 -10.986 29.684 1.00 81.00 510 LEU A N 1
ATOM 4094 C CA . LEU A 1 510 ? -9.465 -10.115 30.830 1.00 81.00 510 LEU A CA 1
ATOM 4095 C C . LEU A 1 510 ? -8.165 -9.782 31.567 1.00 81.00 510 LEU A C 1
ATOM 4097 O O . LEU A 1 510 ? -7.952 -8.625 31.917 1.00 81.00 510 LEU A O 1
ATOM 4101 N N . GLU A 1 511 ? -7.266 -10.749 31.739 1.00 81.06 511 GLU A N 1
ATOM 4102 C CA . GLU A 1 511 ? -5.940 -10.545 32.335 1.00 81.06 511 GLU A CA 1
ATOM 4103 C C . GLU A 1 511 ? -5.082 -9.611 31.486 1.00 81.06 511 GLU A C 1
ATOM 4105 O O . GLU A 1 511 ? -4.461 -8.680 32.001 1.00 81.06 511 GLU A O 1
ATOM 4110 N N . LYS A 1 512 ? -5.088 -9.813 30.164 1.00 78.88 512 LYS A N 1
ATOM 4111 C CA . LYS A 1 512 ? -4.314 -8.988 29.233 1.00 78.88 512 LYS A CA 1
ATOM 4112 C C . LYS A 1 512 ? -4.853 -7.559 29.115 1.00 78.88 512 LYS A C 1
ATOM 4114 O O . LYS A 1 512 ? -4.066 -6.623 28.984 1.00 78.88 512 LYS A O 1
ATOM 4119 N N . ALA A 1 513 ? -6.175 -7.383 29.090 1.00 75.81 513 ALA A N 1
ATOM 4120 C CA . ALA A 1 513 ? -6.823 -6.090 28.848 1.00 75.81 513 ALA A CA 1
ATOM 4121 C C . ALA A 1 513 ? -7.157 -5.313 30.135 1.00 75.81 513 ALA A C 1
ATOM 4123 O O . ALA A 1 513 ? -7.256 -4.083 30.106 1.00 75.81 513 ALA A O 1
ATOM 4124 N N . GLY A 1 514 ? -7.334 -6.017 31.254 1.00 76.69 514 GLY A N 1
ATOM 4125 C CA . GLY A 1 514 ? -7.914 -5.494 32.488 1.00 76.69 514 GLY A CA 1
ATOM 4126 C C . GLY A 1 514 ? -9.409 -5.159 32.362 1.00 76.69 514 GLY A C 1
ATOM 4127 O O . GLY A 1 514 ? -9.973 -5.073 31.274 1.00 76.69 514 GLY A O 1
ATOM 4128 N N . ILE A 1 515 ? -10.070 -4.903 33.496 1.00 70.38 515 ILE A N 1
ATOM 4129 C CA . ILE A 1 515 ? -11.520 -4.609 33.530 1.00 70.38 515 ILE A CA 1
ATOM 4130 C C . ILE A 1 515 ? -11.862 -3.144 33.202 1.00 70.38 515 ILE A C 1
ATOM 4132 O O . ILE A 1 515 ? -13.011 -2.806 32.920 1.00 70.38 515 ILE A O 1
ATOM 4136 N N . PHE A 1 516 ? -10.875 -2.243 33.272 1.00 70.12 516 PHE A N 1
ATOM 4137 C CA . PHE A 1 516 ? -11.112 -0.798 33.199 1.00 70.12 516 PHE A CA 1
ATOM 4138 C C . PHE A 1 516 ? -11.725 -0.361 31.869 1.00 70.12 516 PHE A C 1
ATOM 4140 O O . PHE A 1 516 ? -12.600 0.502 31.865 1.00 70.12 516 PHE A O 1
ATOM 4147 N N . GLY A 1 517 ? -11.293 -0.962 30.755 1.00 76.00 517 GLY A N 1
ATOM 4148 C CA . GLY A 1 517 ? -11.799 -0.618 29.426 1.00 76.00 517 GLY A CA 1
ATOM 4149 C C . GLY A 1 517 ? -13.314 -0.798 29.316 1.00 76.00 517 GLY A C 1
ATOM 4150 O O . GLY A 1 517 ? -14.007 0.137 28.924 1.00 76.00 517 GLY A O 1
ATOM 4151 N N . GLY A 1 518 ? -13.828 -1.958 29.739 1.00 73.88 518 GLY A N 1
ATOM 4152 C CA . GLY A 1 518 ? -15.267 -2.243 29.747 1.00 73.88 518 GLY A CA 1
ATOM 4153 C C . GLY A 1 518 ? -16.046 -1.342 30.709 1.00 73.88 518 GLY A C 1
ATOM 4154 O O . GLY A 1 518 ? -17.095 -0.807 30.355 1.00 73.88 518 GLY A O 1
ATOM 4155 N N . LEU A 1 519 ? -15.501 -1.082 31.902 1.00 77.19 519 LEU A N 1
ATOM 4156 C CA . LEU A 1 519 ? -16.161 -0.228 32.897 1.00 77.19 519 LEU A CA 1
ATOM 4157 C C . LEU A 1 519 ? -16.220 1.253 32.501 1.00 77.19 519 LEU A C 1
ATOM 4159 O O . LEU A 1 519 ? -17.095 1.976 32.979 1.00 77.19 519 LEU A O 1
ATOM 4163 N N . ASN A 1 520 ? -15.322 1.732 31.639 1.00 80.12 520 ASN A N 1
ATOM 4164 C CA . ASN A 1 520 ? -15.284 3.144 31.262 1.00 80.12 520 ASN A CA 1
ATOM 4165 C C . ASN A 1 520 ? -16.561 3.611 30.551 1.00 80.12 520 ASN A C 1
ATOM 4167 O O . ASN A 1 520 ? -16.970 4.749 30.774 1.00 80.12 520 ASN A O 1
ATOM 4171 N N . TYR A 1 521 ? -17.229 2.743 29.781 1.00 74.81 521 TYR A N 1
ATOM 4172 C CA . TYR A 1 521 ? -18.530 3.069 29.187 1.00 74.81 521 TYR A CA 1
ATOM 4173 C C . TYR A 1 521 ? -19.566 3.413 30.270 1.00 74.81 521 TYR A C 1
ATOM 4175 O O . TYR A 1 521 ? -20.231 4.445 30.191 1.00 74.81 521 TYR A O 1
ATOM 4183 N N . TYR A 1 522 ? -19.618 2.615 31.342 1.00 78.19 522 TYR A N 1
ATOM 4184 C CA . TYR A 1 522 ? -20.517 2.836 32.476 1.00 78.19 522 TYR A CA 1
ATOM 4185 C C . TYR A 1 522 ? -20.124 4.065 33.313 1.00 78.19 522 TYR A C 1
ATOM 4187 O O . TYR A 1 522 ? -20.978 4.839 33.742 1.00 78.19 522 TYR A O 1
ATOM 4195 N N . ARG A 1 523 ? -18.821 4.315 33.501 1.00 78.12 523 ARG A N 1
ATOM 4196 C CA . ARG A 1 523 ? -18.326 5.520 34.204 1.00 78.12 523 ARG A CA 1
ATOM 4197 C C . ARG A 1 523 ? -18.648 6.807 33.449 1.00 78.12 523 ARG A C 1
ATOM 4199 O O . ARG A 1 523 ? -18.802 7.857 34.069 1.00 78.12 523 ARG A O 1
ATOM 4206 N N . ALA A 1 524 ? -18.755 6.718 32.127 1.00 83.75 524 ALA A N 1
ATOM 4207 C CA . ALA A 1 524 ? -19.106 7.820 31.251 1.00 83.75 524 ALA A CA 1
ATOM 4208 C C . ALA A 1 524 ? -20.614 7.921 30.964 1.00 83.75 524 ALA A C 1
ATOM 4210 O O . ALA A 1 524 ? -20.982 8.758 30.149 1.00 83.75 524 ALA A O 1
ATOM 4211 N N . LEU A 1 525 ? -21.500 7.155 31.625 1.00 79.06 525 LEU A N 1
ATOM 4212 C CA . LEU A 1 525 ? -22.950 7.157 31.333 1.00 79.06 525 LEU A CA 1
ATOM 4213 C C . LEU A 1 525 ? -23.555 8.562 31.268 1.00 79.06 525 LEU A C 1
ATOM 4215 O O . LEU A 1 525 ? -24.283 8.887 30.333 1.00 79.06 525 LEU A O 1
ATOM 4219 N N . ARG A 1 526 ? -23.198 9.424 32.225 1.00 80.00 526 ARG A N 1
ATOM 4220 C CA . ARG A 1 526 ? -23.648 10.820 32.234 1.00 80.00 526 ARG A CA 1
ATOM 4221 C C . ARG A 1 526 ? -23.132 11.604 31.026 1.00 80.00 526 ARG A C 1
ATOM 4223 O O . ARG A 1 526 ? -23.895 12.333 30.407 1.00 80.00 526 ARG A O 1
ATOM 4230 N N . LEU A 1 527 ? -21.855 11.446 30.685 1.00 84.69 527 LEU A N 1
ATOM 4231 C CA . LEU A 1 527 ? -21.259 12.119 29.533 1.00 84.69 527 LEU A CA 1
ATOM 4232 C C . LEU A 1 527 ? -21.869 11.614 28.219 1.00 84.69 527 LEU A C 1
ATOM 4234 O O . LEU A 1 527 ? -22.135 12.417 27.336 1.00 84.69 527 LEU A O 1
ATOM 4238 N N . ASN A 1 528 ? -22.135 10.312 28.097 1.00 82.56 528 ASN A N 1
ATOM 4239 C CA . ASN A 1 528 ? -22.821 9.743 26.936 1.00 82.56 528 ASN A CA 1
ATOM 4240 C C . ASN A 1 528 ? -24.201 10.391 26.750 1.00 82.56 528 ASN A C 1
ATOM 4242 O O . ASN A 1 528 ? -24.575 10.721 25.625 1.00 82.56 528 ASN A O 1
ATOM 4246 N N . TRP A 1 529 ? -24.928 10.630 27.846 1.00 83.75 529 TRP A N 1
ATOM 4247 C CA . TRP A 1 529 ? -26.208 11.337 27.818 1.00 83.75 529 TRP A CA 1
ATOM 4248 C C . TRP A 1 529 ? -26.056 12.815 27.418 1.00 83.75 529 TRP A C 1
ATOM 4250 O O . TRP A 1 529 ? -26.798 13.302 26.572 1.00 83.75 529 TRP A O 1
ATOM 4260 N N . GLU A 1 530 ? -25.042 13.514 27.938 1.00 88.06 530 GLU A N 1
ATOM 4261 C CA . GLU A 1 530 ? -24.735 14.904 27.556 1.00 88.06 530 GLU A CA 1
ATOM 4262 C C . GLU A 1 530 ? -24.348 15.029 26.068 1.00 88.06 530 GLU A C 1
ATOM 4264 O O . GLU A 1 530 ? -24.816 15.930 25.376 1.00 88.06 530 GLU A O 1
ATOM 4269 N N . LEU A 1 531 ? -23.536 14.105 25.547 1.00 90.75 531 LEU A N 1
ATOM 4270 C CA . LEU A 1 531 ? -23.103 14.090 24.144 1.00 90.75 531 LEU A CA 1
ATOM 4271 C C . LEU A 1 531 ? -24.232 13.727 23.173 1.00 90.75 531 LEU A C 1
ATOM 4273 O O . LEU A 1 531 ? -24.210 14.154 22.021 1.00 90.75 531 LEU A O 1
ATOM 4277 N N . SER A 1 532 ? -25.217 12.951 23.628 1.00 86.94 532 SER A N 1
ATOM 4278 C CA . SER A 1 532 ? -26.397 12.577 22.841 1.00 86.94 532 SER A CA 1
ATOM 4279 C C . SER A 1 532 ? -27.583 13.526 23.041 1.00 86.94 532 SER A C 1
ATOM 4281 O O . SER A 1 532 ? -28.659 13.269 22.508 1.00 86.94 532 SER A O 1
ATOM 4283 N N . ALA A 1 533 ? -27.399 14.657 23.734 1.00 91.38 533 ALA A N 1
ATOM 4284 C CA . ALA A 1 533 ? -28.480 15.585 24.069 1.00 91.38 533 ALA A CA 1
ATOM 4285 C C . ALA A 1 533 ? -29.253 16.113 22.844 1.00 91.38 533 ALA A C 1
ATOM 4287 O O . ALA A 1 533 ? -30.464 16.311 22.927 1.00 91.38 533 ALA A O 1
ATOM 4288 N N . SER A 1 534 ? -28.592 16.286 21.693 1.00 91.69 534 SER A N 1
ATOM 4289 C CA . SER A 1 534 ? -29.242 16.687 20.433 1.00 91.69 534 SER A CA 1
ATOM 4290 C C . SER A 1 534 ? -30.268 15.672 19.919 1.00 91.69 534 SER A C 1
ATOM 4292 O O . SER A 1 534 ? -31.121 16.018 19.109 1.00 91.69 534 SER A O 1
ATOM 4294 N N . TRP A 1 535 ? -30.172 14.422 20.371 1.00 90.81 535 TRP A N 1
ATOM 4295 C CA . TRP A 1 535 ? -31.069 13.319 20.031 1.00 90.81 535 TRP A CA 1
ATOM 4296 C C . TRP A 1 535 ? -32.111 13.064 21.123 1.00 90.81 535 TRP A C 1
ATOM 4298 O O . TRP A 1 535 ? -32.846 12.081 21.057 1.00 90.81 535 TRP A O 1
ATOM 4308 N N . SER A 1 536 ? -32.191 13.928 22.138 1.00 90.69 536 SER A N 1
ATOM 4309 C CA . SER A 1 536 ? -33.200 13.810 23.187 1.00 90.69 536 SER A CA 1
ATOM 4310 C C . SER A 1 536 ? -34.608 13.856 22.585 1.00 90.69 536 SER A C 1
ATOM 4312 O O . SER A 1 536 ? -34.950 14.776 21.843 1.00 90.69 536 SER A O 1
ATOM 4314 N N . GLY A 1 537 ? -35.416 12.836 22.879 1.00 89.25 537 GLY A N 1
ATOM 4315 C CA . GLY A 1 537 ? -36.763 12.673 22.324 1.00 89.25 537 GLY A CA 1
ATOM 4316 C C . GLY A 1 537 ? -36.819 12.171 20.874 1.00 89.25 537 GLY A C 1
ATOM 4317 O O . GLY A 1 537 ? -37.919 12.019 20.339 1.00 89.25 537 GLY A O 1
ATOM 4318 N N . ALA A 1 538 ? -35.676 11.898 20.232 1.00 94.56 538 ALA A N 1
ATOM 4319 C CA . ALA A 1 538 ? -35.656 11.237 18.932 1.00 94.56 538 ALA A CA 1
ATOM 4320 C C . ALA A 1 538 ? -36.236 9.819 19.047 1.00 94.56 538 ALA A C 1
ATOM 4322 O O . ALA A 1 538 ? -35.997 9.111 20.024 1.00 94.56 538 ALA A O 1
ATOM 4323 N N . LYS A 1 539 ? -36.994 9.411 18.027 1.00 95.88 539 LYS A N 1
ATOM 4324 C CA . LYS A 1 539 ? -37.676 8.114 17.984 1.00 95.88 539 LYS A CA 1
ATOM 4325 C C . LYS A 1 539 ? -36.974 7.151 17.040 1.00 95.88 539 LYS A C 1
ATOM 4327 O O . LYS A 1 539 ? -36.437 7.569 16.014 1.00 95.88 539 LYS A O 1
ATOM 4332 N N . VAL A 1 540 ? -37.054 5.858 17.335 1.00 95.56 540 VAL A N 1
ATOM 4333 C CA . VAL A 1 540 ? -36.603 4.801 16.421 1.00 95.56 540 VAL A CA 1
ATOM 4334 C C . VAL A 1 540 ? -37.728 4.509 15.425 1.00 95.56 540 VAL A C 1
ATOM 4336 O O . VAL A 1 540 ? -38.744 3.915 15.775 1.00 95.56 540 VAL A O 1
ATOM 4339 N N . ILE A 1 541 ? -37.562 4.975 14.184 1.00 96.31 541 ILE A N 1
ATOM 4340 C CA . ILE A 1 541 ? -38.591 4.950 13.123 1.00 96.31 541 ILE A CA 1
ATOM 4341 C C . ILE A 1 541 ? -38.396 3.824 12.098 1.00 96.31 541 ILE A C 1
ATOM 4343 O O . ILE A 1 541 ? -38.796 3.951 10.945 1.00 96.31 541 ILE A O 1
ATOM 4347 N N . VAL A 1 542 ? -37.770 2.726 12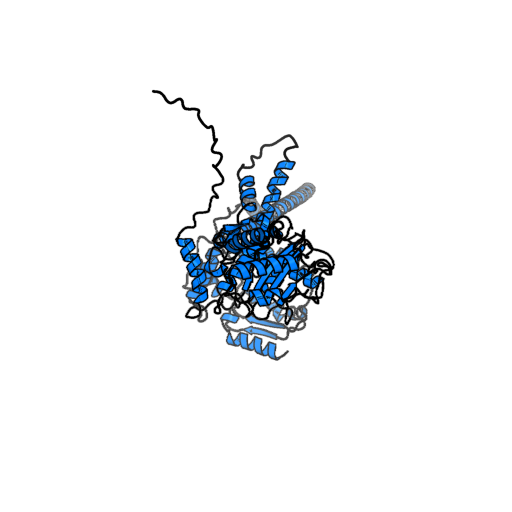.510 1.00 95.44 542 VAL A N 1
ATOM 4348 C CA . VAL A 1 542 ? -37.610 1.514 11.694 1.00 95.44 542 VAL A CA 1
ATOM 4349 C C . VAL A 1 542 ? -38.343 0.350 12.357 1.00 95.44 542 VAL A C 1
ATOM 4351 O O . VAL A 1 542 ? -38.431 0.342 13.592 1.00 95.44 542 VAL A O 1
ATOM 4354 N N . PRO A 1 543 ? -38.864 -0.625 11.585 1.00 95.69 543 PRO A N 1
ATOM 4355 C CA . PRO A 1 543 ? -39.431 -1.836 12.162 1.00 95.69 543 PRO A CA 1
ATOM 4356 C C . PRO A 1 543 ? -38.458 -2.449 13.162 1.00 95.69 543 PRO A C 1
ATOM 4358 O O . PRO A 1 543 ? -37.276 -2.621 12.863 1.00 95.69 543 PRO A O 1
ATOM 4361 N N . THR A 1 544 ? -38.943 -2.725 14.368 1.00 96.00 544 THR A N 1
ATOM 4362 C CA . THR A 1 544 ? -38.101 -3.177 15.477 1.00 96.00 544 THR A CA 1
ATOM 4363 C C . THR A 1 544 ? -38.763 -4.351 16.183 1.00 96.00 544 THR A C 1
ATOM 4365 O O . THR A 1 544 ? -39.950 -4.301 16.498 1.00 96.00 544 THR A O 1
ATOM 4368 N N . LYS A 1 545 ? -37.982 -5.390 16.479 1.00 95.50 545 LYS A N 1
ATOM 4369 C CA . LYS A 1 545 ? -38.333 -6.457 17.420 1.00 95.50 545 LYS A CA 1
ATOM 4370 C C . LYS A 1 545 ? -37.346 -6.405 18.582 1.00 95.50 545 LYS A C 1
ATOM 4372 O O . LYS A 1 545 ? -36.140 -6.347 18.353 1.00 95.50 545 LYS A O 1
ATOM 4377 N N . PHE A 1 546 ? -37.851 -6.388 19.811 1.00 95.81 546 PHE A N 1
ATOM 4378 C CA . PHE A 1 546 ? -37.026 -6.380 21.018 1.00 95.81 546 PHE A CA 1
ATOM 4379 C C . PHE A 1 546 ? -37.123 -7.736 21.712 1.00 95.81 546 PHE A C 1
ATOM 4381 O O . PHE A 1 546 ? -38.222 -8.232 21.938 1.00 95.81 546 PHE A O 1
ATOM 4388 N N . ILE A 1 547 ? -35.978 -8.330 22.042 1.00 96.19 547 ILE A N 1
ATOM 4389 C CA . ILE A 1 547 ? -35.898 -9.637 22.696 1.00 96.19 547 ILE A CA 1
ATOM 4390 C C . ILE A 1 547 ? -35.054 -9.475 23.958 1.00 96.19 547 ILE A C 1
ATOM 4392 O O . ILE A 1 547 ? -33.948 -8.939 23.905 1.00 96.19 547 ILE A O 1
ATOM 4396 N N . THR A 1 548 ? -35.590 -9.919 25.087 1.00 94.50 548 THR A N 1
ATOM 4397 C CA . THR A 1 548 ? -34.928 -9.960 26.395 1.00 94.50 548 THR A CA 1
ATOM 4398 C C . THR A 1 548 ? -35.308 -11.257 27.112 1.00 94.50 548 THR A C 1
ATOM 4400 O O . THR A 1 548 ? -35.946 -12.131 26.523 1.00 94.50 548 THR A O 1
ATOM 4403 N N . ALA A 1 549 ? -34.914 -11.401 28.372 1.00 93.62 549 ALA A N 1
ATOM 4404 C CA . ALA A 1 549 ? -35.061 -12.629 29.134 1.00 93.62 549 ALA A CA 1
ATOM 4405 C C . ALA A 1 549 ? -35.599 -12.360 30.543 1.00 93.62 549 ALA A C 1
ATOM 4407 O O . ALA A 1 549 ? -35.320 -11.317 31.136 1.00 93.62 549 ALA A O 1
ATOM 4408 N N . ASP A 1 550 ? -36.368 -13.298 31.089 1.00 92.31 550 ASP A N 1
ATOM 4409 C CA . ASP A 1 550 ? -36.991 -13.154 32.404 1.00 92.31 550 ASP A CA 1
ATOM 4410 C C . ASP A 1 550 ? -36.019 -13.311 33.579 1.00 92.31 550 ASP A C 1
ATOM 4412 O O . ASP A 1 550 ? -36.359 -12.862 34.672 1.00 92.31 550 ASP A O 1
ATOM 4416 N N . GLU A 1 551 ? -34.819 -13.864 33.376 1.00 90.81 551 GLU A N 1
ATOM 4417 C CA . GLU A 1 551 ? -33.743 -13.911 34.378 1.00 90.81 551 GLU A CA 1
ATOM 4418 C C . GLU A 1 551 ? -32.615 -12.895 34.096 1.00 90.81 551 GLU A C 1
ATOM 4420 O O . GLU A 1 551 ? -31.630 -12.845 34.834 1.00 90.81 551 GLU A O 1
ATOM 4425 N N . ASP A 1 552 ? -32.742 -12.047 33.064 1.00 90.00 552 ASP A N 1
ATOM 4426 C CA . ASP A 1 552 ? -31.755 -11.000 32.769 1.00 90.00 552 ASP A CA 1
ATOM 4427 C C . ASP A 1 552 ? -31.786 -9.893 33.835 1.00 90.00 552 ASP A C 1
ATOM 4429 O O . ASP A 1 552 ? -32.790 -9.206 34.043 1.00 90.00 552 ASP A O 1
ATOM 4433 N N . LEU A 1 553 ? -30.641 -9.656 34.472 1.00 86.31 553 LEU A N 1
ATOM 4434 C CA . LEU A 1 553 ? -30.449 -8.611 35.476 1.00 86.31 553 LEU A CA 1
ATOM 4435 C C . LEU A 1 553 ? -30.880 -7.218 34.991 1.00 86.31 553 LEU A C 1
ATOM 4437 O O . LEU A 1 553 ? -31.393 -6.424 35.782 1.00 86.31 553 LEU A O 1
ATOM 4441 N N . MET A 1 554 ? -30.696 -6.920 33.699 1.00 85.88 554 MET A N 1
ATOM 4442 C CA . MET A 1 554 ? -31.068 -5.636 33.103 1.00 85.88 554 MET A CA 1
ATOM 4443 C C . MET A 1 554 ? -32.585 -5.489 33.010 1.00 85.88 554 MET A C 1
ATOM 4445 O O . MET A 1 554 ? -33.106 -4.394 33.221 1.00 85.88 554 MET A O 1
ATOM 4449 N N . TYR A 1 555 ? -33.307 -6.587 32.770 1.00 90.19 555 TYR A N 1
ATOM 4450 C CA . TYR A 1 555 ? -34.767 -6.595 32.759 1.00 90.19 555 TYR A CA 1
ATOM 4451 C C . TYR A 1 555 ? -35.347 -6.322 34.158 1.00 90.19 555 TYR A C 1
ATOM 4453 O O . TYR A 1 555 ? -36.415 -5.726 34.279 1.00 90.19 555 TYR A O 1
ATOM 4461 N N . HIS A 1 556 ? -34.617 -6.661 35.228 1.00 86.94 556 HIS A N 1
ATOM 4462 C CA . HIS A 1 556 ? -35.001 -6.380 36.623 1.00 86.94 556 HIS A CA 1
ATOM 4463 C C . HIS A 1 556 ? -34.389 -5.102 37.212 1.00 86.94 556 HIS A C 1
ATOM 4465 O O . HIS A 1 556 ? -34.542 -4.835 38.407 1.00 86.94 556 HIS A O 1
ATOM 4471 N N . MET A 1 557 ? -33.715 -4.276 36.408 1.00 84.00 557 MET A N 1
ATOM 4472 C CA . MET A 1 557 ? -33.308 -2.949 36.865 1.00 84.00 557 MET A CA 1
ATOM 4473 C C . MET A 1 557 ? -34.528 -2.060 37.133 1.00 84.00 557 MET A C 1
ATOM 4475 O O . MET A 1 557 ? -35.539 -2.121 36.432 1.00 84.00 557 MET A O 1
ATOM 4479 N N . SER A 1 558 ? -34.416 -1.204 38.153 1.00 83.69 558 SER A N 1
ATOM 4480 C CA . SER A 1 558 ? -35.502 -0.312 38.572 1.00 83.69 558 SER A CA 1
ATOM 4481 C C . SER A 1 558 ? -36.056 0.497 37.392 1.00 83.69 558 SER A C 1
ATOM 4483 O O . SER A 1 558 ? -35.312 1.211 36.720 1.00 83.69 558 SER A O 1
ATOM 4485 N N . GLY A 1 559 ? -37.361 0.361 37.141 1.00 87.44 559 GLY A N 1
ATOM 4486 C CA . GLY A 1 559 ? -38.087 1.051 36.073 1.00 87.44 559 GLY A CA 1
ATOM 4487 C C . GLY A 1 559 ? -38.018 0.414 34.677 1.00 87.44 559 GLY A C 1
ATOM 4488 O O . GLY A 1 559 ? -38.716 0.896 33.788 1.00 87.44 559 GLY A O 1
ATOM 4489 N N . MET A 1 560 ? -37.238 -0.654 34.454 1.00 90.31 560 MET A N 1
ATOM 4490 C CA . MET A 1 560 ? -37.103 -1.256 33.115 1.00 90.31 560 MET A CA 1
ATOM 4491 C C . MET A 1 560 ? -38.351 -2.012 32.659 1.00 90.31 560 MET A C 1
ATOM 4493 O O . MET A 1 560 ? -38.806 -1.795 31.537 1.00 90.31 560 MET A O 1
ATOM 4497 N N . LYS A 1 561 ? -38.951 -2.837 33.525 1.00 90.62 561 LYS A N 1
ATOM 4498 C CA . LYS A 1 561 ? -40.219 -3.524 33.214 1.00 90.62 561 LYS A CA 1
ATOM 4499 C C . LYS A 1 561 ? -41.332 -2.529 32.924 1.00 90.62 561 LYS A C 1
ATOM 4501 O O . LYS A 1 561 ? -41.963 -2.601 31.881 1.00 90.62 561 LYS A O 1
ATOM 4506 N N . ASP A 1 562 ? -41.480 -1.519 33.779 1.00 92.38 562 ASP A N 1
ATOM 4507 C CA . ASP A 1 562 ? -42.466 -0.454 33.578 1.00 92.38 562 ASP A CA 1
ATOM 4508 C C . ASP A 1 562 ? -42.220 0.330 32.279 1.00 92.38 562 ASP A C 1
ATOM 4510 O O . ASP A 1 562 ? -43.164 0.788 31.638 1.00 92.38 562 ASP A O 1
ATOM 4514 N N . TYR A 1 563 ? -40.962 0.503 31.862 1.00 94.06 563 TYR A N 1
ATOM 4515 C CA . TYR A 1 563 ? -40.640 1.147 30.590 1.00 94.06 563 TYR A CA 1
ATOM 4516 C C . TYR A 1 563 ? -41.058 0.289 29.387 1.00 94.06 563 TYR A C 1
ATOM 4518 O O . TYR A 1 563 ? -41.708 0.810 28.473 1.00 94.06 563 TYR A O 1
ATOM 4526 N N . ILE A 1 564 ? -40.703 -1.001 29.409 1.00 93.00 564 ILE A N 1
ATOM 4527 C CA . ILE A 1 564 ? -40.964 -1.973 28.339 1.00 93.00 564 ILE A CA 1
ATOM 4528 C C . ILE A 1 564 ? -42.468 -2.269 28.234 1.00 93.00 564 ILE A C 1
ATOM 4530 O O . ILE A 1 564 ? -43.057 -2.089 27.167 1.00 93.00 564 ILE A O 1
ATOM 4534 N N . ASP A 1 565 ? -43.096 -2.635 29.351 1.00 87.75 565 ASP A N 1
ATOM 4535 C CA . ASP A 1 565 ? -44.478 -3.119 29.414 1.00 87.75 565 ASP A CA 1
ATOM 4536 C C . ASP A 1 565 ? -45.494 -1.971 29.582 1.00 87.75 565 ASP A C 1
ATOM 4538 O O . ASP A 1 565 ? -46.628 -2.052 29.112 1.00 87.75 565 ASP A O 1
ATOM 4542 N N . GLY A 1 566 ? -45.094 -0.844 30.184 1.00 86.44 566 GLY A N 1
ATOM 4543 C CA . GLY A 1 566 ? -45.960 0.316 30.460 1.00 86.44 566 GLY A CA 1
ATOM 4544 C C . GLY A 1 566 ? -46.165 1.270 29.276 1.00 86.44 566 GLY A C 1
ATOM 4545 O O . GLY A 1 566 ? -46.561 2.427 29.454 1.00 86.44 566 GLY A O 1
ATOM 4546 N N . GLY A 1 567 ? -45.859 0.827 28.054 1.00 87.25 567 GLY A N 1
ATOM 4547 C CA . GLY A 1 567 ? -46.138 1.543 26.805 1.00 87.25 567 GLY A CA 1
ATOM 4548 C C . GLY A 1 567 ? -45.235 2.744 26.502 1.00 87.25 567 GLY A C 1
ATOM 4549 O O . GLY A 1 567 ? -45.361 3.327 25.424 1.00 87.25 567 GLY A O 1
ATOM 4550 N N . ARG A 1 568 ? -44.310 3.123 27.397 1.00 93.12 568 ARG A N 1
ATOM 4551 C CA . ARG A 1 568 ? -43.306 4.168 27.115 1.00 93.12 568 ARG A CA 1
ATOM 4552 C C . ARG A 1 568 ? -42.348 3.728 26.013 1.00 93.12 568 ARG A C 1
ATOM 4554 O O . ARG A 1 568 ? -42.132 4.494 25.082 1.00 93.12 568 ARG A O 1
ATOM 4561 N N . PHE A 1 569 ? -41.886 2.480 26.045 1.00 95.62 569 PHE A N 1
ATOM 4562 C CA . PHE A 1 569 ? -40.990 1.952 25.021 1.00 95.62 569 PHE A CA 1
ATOM 4563 C C . PHE A 1 569 ? -41.591 2.035 23.610 1.00 95.62 569 PHE A C 1
ATOM 4565 O O . PHE A 1 569 ? -40.952 2.534 22.688 1.00 95.62 569 PHE A O 1
ATOM 4572 N N . LYS A 1 570 ? -42.874 1.688 23.452 1.00 94.69 570 LYS A N 1
ATOM 4573 C CA . LYS A 1 570 ? -43.594 1.830 22.175 1.00 94.69 570 LYS A CA 1
ATOM 4574 C C . LYS A 1 570 ? -43.788 3.290 21.732 1.00 94.69 570 LYS A C 1
ATOM 4576 O O . LYS A 1 570 ? -43.937 3.556 20.544 1.00 94.69 570 LYS A O 1
ATOM 4581 N N . LYS A 1 571 ? -43.787 4.263 22.653 1.00 95.19 571 LYS A N 1
ATOM 4582 C CA . LYS A 1 571 ? -43.830 5.696 22.293 1.00 95.19 571 LYS A CA 1
ATOM 4583 C C . LYS A 1 571 ? -42.505 6.179 21.699 1.00 95.19 571 LYS A C 1
ATOM 4585 O O . LYS A 1 571 ? -42.536 6.998 20.774 1.00 95.19 571 LYS A O 1
ATOM 4590 N N . ASP A 1 572 ? -41.391 5.669 22.219 1.00 95.69 572 ASP A N 1
ATOM 4591 C CA . ASP A 1 572 ? -40.033 5.981 21.754 1.00 95.69 572 ASP A CA 1
ATOM 4592 C C . ASP A 1 572 ? -39.651 5.164 20.504 1.00 95.69 572 ASP A C 1
ATOM 4594 O O . ASP A 1 572 ? -38.887 5.633 19.659 1.00 95.69 572 ASP A O 1
ATOM 4598 N N . VAL A 1 573 ? -40.251 3.980 20.336 1.00 97.31 573 VAL A N 1
ATOM 4599 C CA . VAL A 1 573 ? -40.099 3.078 19.182 1.00 97.31 573 VAL A CA 1
ATOM 4600 C C . VAL A 1 573 ? -41.475 2.806 18.547 1.00 97.31 573 VAL A C 1
ATOM 4602 O O . VAL A 1 573 ? -42.086 1.767 18.802 1.00 97.31 573 VAL A O 1
ATOM 4605 N N . PRO A 1 574 ? -42.014 3.730 17.725 1.00 96.62 574 PRO A N 1
ATOM 4606 C CA . PRO A 1 574 ? -43.380 3.622 17.203 1.00 96.62 574 PRO A CA 1
ATOM 4607 C C . PRO A 1 574 ? -43.649 2.382 16.346 1.00 96.62 574 PRO A C 1
ATOM 4609 O O . PRO A 1 574 ? -44.787 1.924 16.290 1.00 96.62 574 PRO A O 1
ATOM 4612 N N . LEU A 1 575 ? -42.612 1.850 15.691 1.00 95.81 575 LEU A N 1
ATOM 4613 C CA . LEU A 1 575 ? -42.672 0.650 14.848 1.00 95.81 575 LEU A CA 1
ATOM 4614 C C . LEU A 1 575 ? -42.151 -0.598 15.584 1.00 95.81 575 LEU A C 1
ATOM 4616 O O . LEU A 1 575 ? -41.560 -1.491 14.978 1.00 95.81 575 LEU A O 1
ATOM 4620 N N . LEU A 1 576 ? -42.321 -0.640 16.910 1.00 96.00 576 LEU A N 1
ATOM 4621 C CA . LEU A 1 576 ? -42.063 -1.831 17.711 1.00 96.00 576 LEU A CA 1
ATOM 4622 C C . LEU A 1 576 ? -43.139 -2.882 17.412 1.00 96.00 576 LEU A C 1
ATOM 4624 O O . LEU A 1 576 ? -44.287 -2.758 17.851 1.00 96.00 576 LEU A O 1
ATOM 4628 N N . GLU A 1 577 ? -42.746 -3.897 16.650 1.00 93.56 577 GLU A N 1
ATOM 4629 C CA . GLU A 1 577 ? -43.595 -5.000 16.200 1.00 93.56 577 GLU A CA 1
ATOM 4630 C C . GLU A 1 577 ? -43.900 -5.969 17.342 1.00 93.56 577 GLU A C 1
ATOM 4632 O O . GLU A 1 577 ? -45.040 -6.394 17.517 1.00 93.56 577 GLU A O 1
ATOM 4637 N N . GLU A 1 578 ? -42.878 -6.315 18.125 1.00 93.12 578 GLU A N 1
ATOM 4638 C CA . GLU A 1 578 ? -42.971 -7.345 19.155 1.00 93.12 578 GLU A CA 1
ATOM 4639 C C . GLU A 1 578 ? -41.920 -7.131 20.254 1.00 93.12 578 GLU A C 1
ATOM 4641 O O . GLU A 1 578 ? -40.782 -6.731 19.981 1.00 93.12 578 GLU A O 1
ATOM 4646 N N . VAL A 1 579 ? -42.322 -7.424 21.493 1.00 95.06 579 VAL A N 1
ATOM 4647 C CA . VAL A 1 579 ? -41.448 -7.588 22.659 1.00 95.06 579 VAL A CA 1
ATOM 4648 C C . VAL A 1 579 ? -41.505 -9.055 23.064 1.00 95.06 579 VAL A C 1
ATOM 4650 O O . VAL A 1 579 ? -42.574 -9.555 23.409 1.00 95.06 579 VAL A O 1
ATOM 4653 N N . VAL A 1 580 ? -40.362 -9.731 23.036 1.00 95.81 580 VAL A N 1
ATOM 4654 C CA . VAL A 1 580 ? -40.221 -11.126 23.455 1.00 95.81 580 VAL A CA 1
ATOM 4655 C C . VAL A 1 580 ? -39.456 -11.163 24.774 1.00 95.81 580 VAL A C 1
ATOM 4657 O O . VAL A 1 580 ? -38.335 -10.665 24.854 1.00 95.81 580 VAL A O 1
ATOM 4660 N N . VAL A 1 581 ? -40.054 -11.768 25.800 1.00 95.38 581 VAL A N 1
ATOM 4661 C CA . VAL A 1 581 ? -39.393 -12.059 27.081 1.00 95.38 581 VAL A CA 1
ATOM 4662 C C . VAL A 1 581 ? -39.237 -13.574 27.186 1.00 95.38 581 VAL A C 1
ATOM 4664 O O . VAL A 1 581 ? -40.209 -14.292 27.427 1.00 95.38 581 VAL A O 1
ATOM 4667 N N . MET A 1 582 ? -38.023 -14.063 26.944 1.00 95.81 582 MET A N 1
ATOM 4668 C CA . MET A 1 582 ? -37.702 -15.491 26.956 1.00 95.81 582 MET A CA 1
ATOM 4669 C C . MET A 1 582 ? -37.716 -16.033 28.385 1.00 95.81 582 MET A C 1
ATOM 4671 O O . MET A 1 582 ? -37.163 -15.400 29.281 1.00 95.81 582 MET A O 1
ATOM 4675 N N . LYS A 1 583 ? -38.332 -17.204 28.590 1.00 94.38 583 LYS A N 1
ATOM 4676 C CA . LYS A 1 583 ? -38.465 -17.828 29.915 1.00 94.38 583 LYS A CA 1
ATOM 4677 C C . LYS A 1 583 ? -37.278 -18.720 30.266 1.00 94.38 583 LYS A C 1
ATOM 4679 O O . LYS A 1 583 ? -36.901 -19.579 29.469 1.00 94.38 583 LYS A O 1
ATOM 4684 N N . GLY A 1 584 ? -36.763 -18.592 31.485 1.00 90.75 584 GLY A N 1
ATOM 4685 C CA . GLY A 1 584 ? -35.658 -19.399 32.004 1.00 90.75 584 GLY A CA 1
ATOM 4686 C C . GLY A 1 584 ? -34.326 -19.123 31.304 1.00 90.75 584 GLY A C 1
ATOM 4687 O O . GLY A 1 584 ? -33.493 -20.026 31.170 1.00 90.75 584 GLY A O 1
ATOM 4688 N N . VAL A 1 585 ? -34.132 -17.903 30.803 1.00 92.69 585 VAL A N 1
ATOM 4689 C CA . VAL A 1 585 ? -32.914 -17.473 30.100 1.00 92.69 585 VAL A CA 1
ATOM 4690 C C . VAL A 1 585 ? -32.362 -16.242 30.812 1.00 92.69 585 VAL A C 1
ATOM 4692 O O . VAL A 1 585 ? -33.138 -15.388 31.235 1.00 92.69 585 VAL A O 1
ATOM 4695 N N . ALA A 1 586 ? -31.040 -16.155 30.974 1.00 90.50 586 ALA A N 1
ATOM 4696 C CA . ALA A 1 586 ? -30.395 -15.011 31.605 1.00 90.50 586 ALA A CA 1
ATOM 4697 C C . ALA A 1 586 ? -29.824 -14.048 30.546 1.00 90.50 586 ALA A C 1
ATOM 4699 O O . ALA A 1 586 ? -30.426 -13.825 29.496 1.00 90.50 586 ALA A O 1
ATOM 4700 N N . HIS A 1 587 ? -28.686 -13.414 30.831 1.00 90.44 587 HIS A N 1
ATOM 4701 C CA . HIS A 1 587 ? -28.210 -12.247 30.083 1.00 90.44 587 HIS A CA 1
ATOM 4702 C C . HIS A 1 587 ? -27.766 -12.549 28.635 1.00 90.44 587 HIS A C 1
ATOM 4704 O O . HIS A 1 587 ? -27.930 -11.716 27.744 1.00 90.44 587 HIS A O 1
ATOM 4710 N N . PHE A 1 588 ? -27.218 -13.739 28.367 1.00 91.50 588 PHE A N 1
ATOM 4711 C CA . PHE A 1 588 ? -26.617 -14.089 27.070 1.00 91.50 588 PHE A CA 1
ATOM 4712 C C . PHE A 1 588 ? -27.578 -14.884 26.177 1.00 91.50 588 PHE A C 1
ATOM 4714 O O . PHE A 1 588 ? -27.259 -15.985 25.729 1.00 91.50 588 PHE A O 1
ATOM 4721 N N . ILE A 1 589 ? -28.760 -14.324 25.895 1.00 93.31 589 ILE A N 1
ATOM 4722 C CA . ILE A 1 589 ? -29.867 -14.997 25.184 1.00 93.31 589 ILE A CA 1
ATOM 4723 C C . ILE A 1 589 ? -29.449 -15.743 23.905 1.00 93.31 589 ILE A C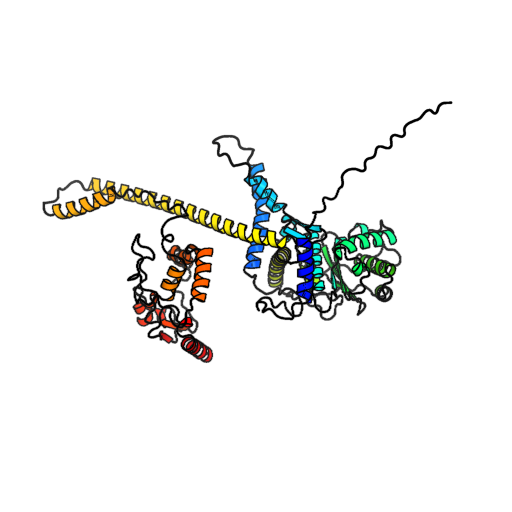 1
ATOM 4725 O O . ILE A 1 589 ? -29.914 -16.852 23.645 1.00 93.31 589 ILE A O 1
ATOM 4729 N N . ASN A 1 590 ? -28.527 -15.168 23.129 1.00 93.19 590 ASN A N 1
ATOM 4730 C CA . ASN A 1 590 ? -28.041 -15.733 21.871 1.00 93.19 590 ASN A CA 1
ATOM 4731 C C . ASN A 1 590 ? -27.101 -16.931 22.060 1.00 93.19 590 ASN A C 1
ATOM 4733 O O . ASN A 1 590 ? -26.950 -17.720 21.134 1.00 93.19 590 ASN A O 1
ATOM 4737 N N . GLN A 1 591 ? -26.462 -17.060 23.224 1.00 91.06 591 GLN A N 1
ATOM 4738 C CA . GLN A 1 591 ? -25.644 -18.224 23.568 1.00 91.06 591 GLN A CA 1
ATOM 4739 C C . GLN A 1 591 ? -26.473 -19.286 24.299 1.00 91.06 591 GLN A C 1
ATOM 4741 O O . GLN A 1 591 ? -26.280 -20.474 24.071 1.00 91.06 591 GLN A O 1
ATOM 4746 N N . GLU A 1 592 ? -27.439 -18.878 25.127 1.00 90.69 592 GLU A N 1
ATOM 4747 C CA . GLU A 1 592 ? -28.263 -19.812 25.905 1.00 90.69 592 GLU A CA 1
ATOM 4748 C C . GLU A 1 592 ? -29.333 -20.539 25.082 1.00 90.69 592 GLU A C 1
ATOM 4750 O O . GLU A 1 592 ? -29.671 -21.690 25.379 1.00 90.69 592 GLU A O 1
ATOM 4755 N N . ARG A 1 593 ? -29.923 -19.854 24.096 1.00 93.31 593 ARG A N 1
ATOM 4756 C CA . ARG A 1 593 ? -31.001 -20.368 23.236 1.00 93.31 593 ARG A CA 1
ATOM 4757 C C . ARG A 1 593 ? -30.774 -19.940 21.779 1.00 93.31 593 ARG A C 1
ATOM 4759 O O . ARG A 1 593 ? -31.606 -19.226 21.213 1.00 93.31 593 ARG A O 1
ATOM 4766 N N . PRO A 1 594 ? -29.657 -20.359 21.154 1.00 92.94 594 PRO A N 1
ATOM 4767 C CA . PRO A 1 594 ? -29.287 -19.910 19.813 1.00 92.94 594 PRO A CA 1
ATOM 4768 C C . PRO A 1 594 ? -30.371 -20.217 18.775 1.00 92.94 594 PRO A C 1
ATOM 4770 O O . PRO A 1 594 ? -30.686 -19.358 17.958 1.00 92.94 594 PRO A O 1
ATOM 4773 N N . ASP A 1 595 ? -30.999 -21.394 18.837 1.00 93.44 595 ASP A N 1
ATOM 4774 C CA . ASP A 1 595 ? -32.022 -21.801 17.865 1.00 93.44 595 ASP A CA 1
ATOM 4775 C C . ASP A 1 595 ? -33.300 -20.955 17.956 1.00 93.44 595 ASP A C 1
ATOM 4777 O O . ASP A 1 595 ? -33.865 -20.560 16.936 1.00 93.44 595 ASP A O 1
ATOM 4781 N N . GLU A 1 596 ? -33.739 -20.628 19.173 1.00 95.19 596 GLU A N 1
ATOM 4782 C CA . GLU A 1 596 ? -34.925 -19.798 19.409 1.00 95.19 596 GLU A CA 1
ATOM 4783 C C . GLU A 1 596 ? -34.677 -18.344 18.982 1.00 95.19 596 GLU A C 1
ATOM 4785 O O . GLU A 1 596 ? -35.507 -17.742 18.299 1.00 95.19 596 GLU A O 1
ATOM 4790 N N . ILE A 1 597 ? -33.492 -17.802 19.289 1.00 96.19 597 ILE A N 1
ATOM 4791 C CA . ILE A 1 597 ? -33.068 -16.478 18.818 1.00 96.19 597 ILE A CA 1
ATOM 4792 C C . ILE A 1 597 ? -32.971 -16.434 17.293 1.00 96.19 597 ILE A C 1
ATOM 4794 O O . ILE A 1 597 ? -33.522 -15.523 16.671 1.00 96.19 597 ILE A O 1
ATOM 4798 N N . ASN A 1 598 ? -32.323 -17.425 16.677 1.00 94.88 598 ASN A N 1
ATOM 4799 C CA . ASN A 1 598 ? -32.209 -17.517 15.223 1.00 94.88 598 ASN A CA 1
ATOM 4800 C C . ASN A 1 598 ? -33.587 -17.580 14.565 1.00 94.88 598 ASN A C 1
ATOM 4802 O O . ASN A 1 598 ? -33.821 -16.887 13.576 1.00 94.88 598 ASN A O 1
ATOM 4806 N N . LYS A 1 599 ? -34.525 -18.339 15.141 1.00 95.94 599 LYS A N 1
ATOM 4807 C CA . LYS A 1 599 ? -35.912 -18.380 14.677 1.00 95.94 599 LYS A CA 1
ATOM 4808 C C . LYS A 1 599 ? -36.565 -16.996 14.724 1.00 95.94 599 LYS A C 1
ATOM 4810 O O . LYS A 1 599 ? -37.084 -16.553 13.703 1.00 95.94 599 LYS A O 1
ATOM 4815 N N . HIS A 1 600 ? -36.481 -16.278 15.846 1.00 95.19 600 HIS A N 1
ATOM 4816 C CA . HIS A 1 600 ? -37.051 -14.930 15.950 1.00 95.19 600 HIS A CA 1
ATOM 4817 C C . HIS A 1 600 ? -36.445 -13.935 14.952 1.00 95.19 600 HIS A C 1
ATOM 4819 O O . HIS A 1 600 ? -37.178 -13.103 14.408 1.00 95.19 600 HIS A O 1
ATOM 4825 N N . ILE A 1 601 ? -35.130 -14.012 14.710 1.00 95.31 601 ILE A N 1
ATOM 4826 C CA . ILE A 1 601 ? -34.426 -13.174 13.728 1.00 95.31 601 ILE A CA 1
ATOM 4827 C C . ILE A 1 601 ? -34.902 -13.505 12.311 1.00 95.31 601 ILE A C 1
ATOM 4829 O O . ILE A 1 601 ? -35.259 -12.596 11.564 1.00 95.31 601 ILE A O 1
ATOM 4833 N N . LEU A 1 602 ? -34.941 -14.788 11.942 1.00 95.38 602 LEU A N 1
ATOM 4834 C CA . LEU A 1 602 ? -35.352 -15.229 10.607 1.00 95.38 602 LEU A CA 1
ATOM 4835 C C . LEU A 1 602 ? -36.815 -14.885 10.319 1.00 95.38 602 LEU A C 1
ATOM 4837 O O . LEU A 1 602 ? -37.102 -14.344 9.257 1.00 95.38 602 LEU A O 1
ATOM 4841 N N . GLU A 1 603 ? -37.724 -15.123 11.266 1.00 94.06 603 GLU A N 1
ATOM 4842 C CA . GLU A 1 603 ? -39.138 -14.746 11.137 1.00 94.06 603 GLU A CA 1
ATOM 4843 C C . GLU A 1 603 ? -39.316 -13.230 10.989 1.00 94.06 603 GLU A C 1
ATOM 4845 O O . GLU A 1 603 ? -40.167 -12.772 10.228 1.00 94.06 603 GLU A O 1
ATOM 4850 N N . PHE A 1 604 ? -38.513 -12.435 11.704 1.00 94.94 604 PHE A N 1
ATOM 4851 C CA . PHE A 1 604 ? -38.548 -10.981 11.580 1.00 94.94 604 PHE A CA 1
ATOM 4852 C C . PHE A 1 604 ? -38.041 -10.513 10.213 1.00 94.94 604 PHE A C 1
ATOM 4854 O O . PHE A 1 604 ? -38.687 -9.674 9.594 1.00 94.94 604 PHE A O 1
ATOM 4861 N N . ILE A 1 605 ? -36.931 -11.078 9.725 1.00 93.38 605 ILE A N 1
ATOM 4862 C CA . ILE A 1 605 ? -36.381 -10.755 8.402 1.00 93.38 605 ILE A CA 1
ATOM 4863 C C . ILE A 1 605 ? -37.344 -11.185 7.296 1.00 93.38 605 ILE A C 1
ATOM 4865 O O . ILE A 1 605 ? -37.550 -10.424 6.372 1.00 93.38 605 ILE A O 1
ATOM 4869 N N . GLN A 1 606 ? -37.975 -12.359 7.385 1.00 92.19 606 GLN A N 1
ATOM 4870 C CA . GLN A 1 606 ? -38.923 -12.839 6.367 1.00 92.19 606 GLN A CA 1
ATOM 4871 C C . GLN A 1 606 ? -40.197 -11.992 6.254 1.00 92.19 606 GLN A C 1
ATOM 4873 O O . GLN A 1 606 ? -40.898 -12.068 5.245 1.00 92.19 606 GLN A O 1
ATOM 4878 N N . LYS A 1 607 ? -40.530 -11.219 7.292 1.00 87.88 607 LYS A N 1
ATOM 4879 C CA . LYS A 1 607 ? -41.709 -10.349 7.312 1.00 87.88 607 LYS A CA 1
ATOM 4880 C C . LYS A 1 607 ? -41.530 -9.079 6.460 1.00 87.88 607 LYS A C 1
ATOM 4882 O O . LYS A 1 607 ? -42.542 -8.475 6.101 1.00 87.88 607 LYS A O 1
ATOM 4887 N N . PHE A 1 608 ? -40.295 -8.673 6.156 1.00 80.12 608 PHE A N 1
ATOM 4888 C CA . PHE A 1 608 ? -39.945 -7.434 5.445 1.00 80.12 608 PHE A CA 1
ATOM 4889 C C . PHE A 1 608 ? -39.072 -7.719 4.222 1.00 80.12 608 PHE A C 1
ATOM 4891 O O . PHE A 1 608 ? -39.111 -6.885 3.289 1.00 80.12 608 PHE A O 1
#

Radius of gyration: 35.57 Å; chains: 1; bounding box: 125×65×110 Å

pLDDT: mean 73.61, std 22.92, range [23.66, 98.19]

Sequence (608 aa):
MKDVEVKDQVGDKNKSEKEERMEISPEVEEKYIVEKKVRTHAKEGEEYNAEEKMSEEGMMDINRAANKRERLLWQYLMACQQSKKKVKADKDNDKCENDEMVTTKEGDGENAKRGFMRDLFTTFYGLTAKAYVIGTQMPGKKVDTNIVSCWAAVLNFEEAAVEKGQQRLFLYPDTMNESIISEKNTNPKRVEKFENRLLDVVEGDKSLMYMKSFKTIVVPIKDGDHLYIMGFDLDVPAITVIESVHEGISLEDMTDGGKTYASKGTPHKVKHVIWSYLQKVSHPKAMSLSATKPRLLKSTWTTKTEYTDSGVYAMRNMESSKGRTSGFDNGFRNDDKQRETQVQNLRMRYACKLLSSAANVSGERTMKGSETTNQNLQRVSNDDINKAAAMRVQKFQKKLDGEYEKIVKGLEDIKGEEPKKQDAEEENEMLKLKKDVKGKRVRNVIMKPNKTLIQMEDAKTIVKKFLTFRESRPFYFPKGKGFHHSPDDAIVSLPPWLFEDDIEYFASKLEKAGIFGGLNYYRALRLNWELSASWSGAKVIVPTKFITADEDLMYHMSGMKDYIDGGRFKKDVPLLEEVVVMKGVAHFINQERPDEINKHILEFIQKF

InterPro domains:
  IPR000639 Epoxide hydrolase-like [PR00412] (542-558)
  IPR000639 Epoxide hydrolase-like [PR00412] (582-604)
  IPR029058 Alpha/Beta hydrolase fold [G3DSA:3.40.50.1820] (392-608)
  IPR029058 Alpha/Beta hydrolase fold [SSF53474] (491-607)

Foldseek 3Di:
DDDDDDDDPPPDPPDDPPPPDPPDDVVLVVVLVCVLVCLLVPPDDDDDDPPPPCDPQNADDLPDDDDPLLVLLLVLLVQLVCLVVVLVVVVVPPPDDDDDDDDDDPPSNVVSVCSQQDFLFAFPLGLTDGSVLLVLLPPQHARDLSLVVLLQLLVQSVLCSDNLGNAEHEARQQLQDPVLLDQPDDLVRSLVSNLVRVCVSNSNPPVCLLVQNYQKYKHWHDDPSAIWIWIAGLPPGEIETEFQADVPAPVCLQDCLPDGSNRHHSSNSVLSSVLSSNVVSVPPSSVVSVPYGYDYQDDLHHHHDDRRLNSLVRSLQSSQDPNDNPPGDSPADNDPVVNSSSSSSSSSVSSSCSLCRSSGSCNVVSSVSSVVVVVVVVVVVVVVVVVVVVVVVVVVVVVVVVVVVVVVVVVVVVPDDDDDDPCPVVVVVVVVVVVVVVVPPPPPPPVPPDDDDPVPDQLLVVLLCVVLQQALAADDDPVRCHPVPDPDPDDRDDDPLDDSVNSVVRSVVCVVPPPVVVCVCVVCVVVVCVVCVVCVLPAAADQDEAEEESRENQCNPPCNVCCVVVCVNCSRHVNHPYYHYHYPDYDCCCSNPVPVVVVVVVVSVVVD

Organism: NCBI:txid3103831